Protein AF-A0A9W9C6G5-F1 (afdb_monomer)

Sequence (501 aa):
MSEFLADPGGSRWKDGQFNDKLHKRLGTSYDSYIATIDELRKTTDMFKQRLKLDPDGKQKFKDEANFRKYYKRLDFSLKKADYDDLMSCLRRANSSLNRMTTQTISLEGLQTSENPYRPPMPRFDVIKEHAQGVHYALESGWQCPCHADHGVHLRLEHRMDQIQNEESDEDESVQEPFHVVFRYDHHSLTSNNPIPPTKKPWNWEEVDVQVTIRSEPSPGNPKTLAAGAKGVRFAKQAKTAVQAALGPTRNMQPIQSLCATISTLQPPQREICLSLLVNEYAKKKHSILIYPSKSPPRDTESWSIRDLPSVLTDPRFSRRYRIRLAVTLASSVLQLHQTPWLADNWRNSDILFIERSGNTAYTDPFVLQNAVGENQARAASLPPLMKLIIRNQALYALGIVLIELWFGKPLSEYHKPEDGLSGTGDVQTDLITELATANRLVEELRDDAGGNYADAVRRCLSCDFDCRFKTLDDVAFLKAVFQGVVAQVKDTFDYMFRTRS

Mean predicted aligned error: 15.61 Å

Organism: NCBI:txid1932322

Radius of gyration: 29.96 Å; Cα contacts (8 Å, |Δi|>4): 631; chains: 1; bounding box: 96×69×79 Å

Foldseek 3Di:
DVVCVVDPVDPVCVDPVNVVVQCVQLPPCSVVLSVLSVLLVVLVVVVCVLQVADPVRHDPDPDDVVCVVCVVVSVVSPDCVNCVVSVVSNVVSVVSNCCSVLLSVLVVVVPPPDPVPDQAAAPLVVLQVVLQLVLLLVLQQAPDPPQWWKKKWWWQFLRSPNHDPVPDDPPDPPDFFIKIKIATGHPPPPDPDPDDDDPGLDGMWIKTKDKDWDDDPDPDDPPPDPDDDPDDPPPPVVVVVVVVVPPPPQQEAEDRHPSVCVSVDDLVCLSHWYKGWGDDDPNITMIMTIRTDNDGDPPSVLKDKDFQQRVLPDPVCDLLLLLLVLLSLLSRLLNHPPRLQDDQQDASRQWMWMADNNRTPSNTIIGIDTSDDDSVPPCPDDDPVVCVQQVGNSLQRSLQSLLCSNVSHHLVVQQDVVLADDPPPPPVRNVSSSLSSSVVSLVVCCVVQNDLSSQLSVCSRRVSQPDPDSDSVPPSSVSSNCVSHSVSSVVSSCVVDPDPD

Solvent-accessible surface area (backbone atoms only — not comparable to full-atom values): 28857 Å² total; per-residue (Å²): 110,72,71,55,71,72,43,73,84,33,75,73,57,66,32,66,73,56,34,51,51,50,41,67,61,44,48,93,47,31,68,60,48,54,52,38,50,52,49,42,51,54,46,51,51,52,50,32,57,78,70,57,33,38,98,87,71,42,77,77,72,94,48,74,75,60,47,60,64,46,47,62,49,47,64,68,61,64,44,68,78,80,42,47,66,51,52,51,50,47,50,52,35,52,53,49,49,51,47,58,55,50,49,40,55,62,40,52,70,66,66,51,77,84,58,89,85,59,81,70,70,41,53,38,70,60,48,30,54,42,53,42,48,52,50,58,36,50,47,61,23,60,75,62,93,72,80,51,45,40,40,39,28,42,54,54,52,47,70,61,80,51,52,83,61,92,82,60,70,97,83,69,77,84,70,81,55,46,48,34,38,39,34,56,43,71,72,80,66,92,53,101,62,87,72,77,84,73,77,73,73,58,50,60,49,52,31,36,38,33,77,42,81,47,76,77,79,72,86,68,75,83,73,76,83,75,89,84,74,98,72,86,77,58,68,66,60,48,48,54,52,48,50,64,68,67,42,79,82,73,58,66,44,82,56,72,40,50,65,65,48,61,55,66,66,45,72,82,56,27,77,35,38,36,32,40,78,32,74,74,52,97,88,31,41,37,32,38,39,37,38,43,44,75,64,77,78,73,69,57,86,56,47,47,79,41,33,39,65,66,45,38,73,36,85,84,60,38,68,68,48,30,44,52,44,44,32,23,49,50,31,28,52,67,30,33,60,89,28,92,71,33,55,53,80,49,52,58,71,54,36,29,28,52,24,54,76,86,44,66,41,74,86,52,37,25,29,70,42,66,61,67,86,62,84,80,78,72,77,77,73,74,55,75,73,49,48,74,58,46,61,33,51,49,40,29,39,48,20,53,47,46,51,22,38,70,76,41,43,59,67,78,81,65,62,46,80,90,37,43,66,69,86,74,84,45,69,66,55,33,52,51,18,50,51,40,36,51,56,57,48,38,58,58,34,30,76,76,64,32,63,50,41,25,48,18,33,51,29,23,50,60,59,65,67,92,49,94,57,74,44,76,84,39,66,68,34,35,51,41,46,42,60,52,28,31,48,24,38,39,50,48,42,49,68,76,65,61,71,86,124

Structure (mmCIF, N/CA/C/O backbone):
data_AF-A0A9W9C6G5-F1
#
_entry.id   AF-A0A9W9C6G5-F1
#
loop_
_atom_site.group_PDB
_atom_site.id
_atom_site.type_symbol
_atom_site.label_atom_id
_atom_site.label_alt_id
_atom_site.label_comp_id
_atom_site.label_asym_id
_atom_site.label_entity_id
_atom_site.label_seq_id
_atom_site.pdbx_PDB_ins_code
_atom_site.Cartn_x
_atom_site.Cartn_y
_atom_site.Cartn_z
_atom_site.occupancy
_atom_site.B_iso_or_equiv
_atom_site.auth_seq_id
_atom_site.auth_comp_id
_atom_site.auth_asym_id
_atom_site.auth_atom_id
_atom_site.pdbx_PDB_model_num
ATOM 1 N N . MET A 1 1 ? 21.717 -13.925 -33.941 1.00 45.28 1 MET A N 1
ATOM 2 C CA . MET A 1 1 ? 21.487 -12.610 -33.294 1.00 45.28 1 MET A CA 1
ATOM 3 C C . MET A 1 1 ? 22.264 -11.501 -34.003 1.00 45.28 1 MET A C 1
ATOM 5 O O . MET A 1 1 ? 21.641 -10.535 -34.412 1.00 45.28 1 MET A O 1
ATOM 9 N N . SER A 1 2 ? 23.573 -11.664 -34.231 1.00 54.69 2 SER A N 1
ATOM 10 C CA . SER A 1 2 ? 24.421 -10.720 -34.987 1.00 54.69 2 SER A CA 1
ATOM 11 C C . SER A 1 2 ? 23.854 -10.306 -36.353 1.00 54.69 2 SER A C 1
ATOM 13 O O . SER A 1 2 ? 23.893 -9.135 -36.701 1.00 54.69 2 SER A O 1
ATOM 15 N N . GLU A 1 3 ? 23.256 -11.237 -37.096 1.00 64.38 3 GLU A N 1
ATOM 16 C CA . GLU A 1 3 ? 22.676 -10.956 -38.420 1.00 64.38 3 GLU A CA 1
ATOM 17 C C . GLU A 1 3 ? 21.375 -10.129 -38.370 1.00 64.38 3 GLU A C 1
ATOM 19 O O . GLU A 1 3 ? 21.103 -9.381 -39.300 1.00 64.38 3 GLU A O 1
ATOM 24 N N . PHE A 1 4 ? 20.588 -10.205 -37.286 1.00 66.88 4 PHE A N 1
ATOM 25 C CA . PHE A 1 4 ? 19.381 -9.374 -37.109 1.00 66.88 4 PHE A CA 1
ATOM 26 C C . PHE A 1 4 ? 19.726 -7.940 -36.694 1.00 66.88 4 PHE A C 1
ATOM 28 O O . PHE A 1 4 ? 18.997 -7.010 -37.029 1.00 66.88 4 PHE A O 1
ATOM 35 N N . LEU A 1 5 ? 20.843 -7.775 -35.976 1.00 65.69 5 LEU A N 1
ATOM 36 C CA . LEU A 1 5 ? 21.384 -6.477 -35.567 1.00 65.69 5 LEU A CA 1
ATOM 37 C C . LEU A 1 5 ? 22.116 -5.763 -36.713 1.00 65.69 5 LEU A C 1
ATOM 39 O O . LEU A 1 5 ? 22.199 -4.540 -36.708 1.00 65.69 5 LEU A O 1
ATOM 43 N N . ALA A 1 6 ? 22.636 -6.516 -37.688 1.00 69.19 6 ALA A N 1
ATOM 44 C CA . ALA A 1 6 ? 23.315 -5.968 -38.860 1.00 69.19 6 ALA A CA 1
ATOM 45 C C . ALA A 1 6 ? 22.350 -5.315 -39.869 1.00 69.19 6 ALA A C 1
ATOM 47 O O . ALA A 1 6 ? 22.736 -4.352 -40.526 1.00 69.19 6 ALA A O 1
ATOM 48 N N . ASP A 1 7 ? 21.110 -5.809 -39.969 1.00 71.44 7 ASP A N 1
ATOM 49 C CA . ASP A 1 7 ? 20.067 -5.264 -40.851 1.00 71.44 7 ASP A CA 1
ATOM 50 C C . ASP A 1 7 ? 18.685 -5.242 -40.152 1.00 71.44 7 ASP A C 1
ATOM 52 O O . ASP A 1 7 ? 17.857 -6.146 -40.344 1.00 71.44 7 ASP A O 1
ATOM 56 N N . PRO A 1 8 ? 18.424 -4.244 -39.282 1.00 69.62 8 PRO A N 1
ATOM 57 C CA . PRO A 1 8 ? 17.144 -4.101 -38.588 1.00 69.62 8 PRO A CA 1
ATOM 58 C C . PRO A 1 8 ? 15.986 -3.860 -39.572 1.00 69.62 8 PRO A C 1
ATOM 60 O O . PRO A 1 8 ? 16.016 -2.919 -40.368 1.00 69.62 8 PRO A O 1
ATOM 63 N N . GLY A 1 9 ? 14.950 -4.706 -39.523 1.00 68.12 9 GLY A N 1
ATOM 64 C CA . GLY A 1 9 ? 13.808 -4.649 -40.452 1.00 68.12 9 GLY A CA 1
ATOM 65 C C . GLY A 1 9 ? 14.099 -5.193 -41.863 1.00 68.12 9 GLY A C 1
ATOM 66 O O . GLY A 1 9 ? 13.298 -4.995 -42.783 1.00 68.12 9 GLY A O 1
ATOM 67 N N . GLY A 1 10 ? 15.243 -5.862 -42.036 1.00 76.19 10 GLY A N 1
ATOM 68 C CA . GLY A 1 10 ? 15.711 -6.465 -43.282 1.00 76.19 10 GLY A CA 1
ATOM 69 C C . GLY A 1 10 ? 14.908 -7.668 -43.783 1.00 76.19 10 GLY A C 1
ATOM 70 O O . GLY A 1 10 ? 13.898 -8.074 -43.208 1.00 76.19 10 GLY A O 1
ATOM 71 N N . SER A 1 11 ? 15.388 -8.302 -44.854 1.00 77.12 11 SER A N 1
ATOM 72 C CA . SER A 1 11 ? 14.716 -9.449 -45.494 1.00 77.12 11 SER A CA 1
ATOM 73 C C . SER A 1 11 ? 14.465 -10.623 -44.541 1.00 77.12 11 SER A C 1
ATOM 75 O O . SER A 1 11 ? 13.426 -11.269 -44.624 1.00 77.12 11 SER A O 1
ATOM 77 N N . ARG A 1 12 ? 15.365 -10.852 -43.579 1.00 74.38 12 ARG A N 1
ATOM 78 C CA . ARG A 1 12 ? 15.227 -11.908 -42.563 1.00 74.38 12 ARG A CA 1
ATOM 79 C C . ARG A 1 12 ? 14.196 -11.609 -41.476 1.00 74.38 12 ARG A C 1
ATOM 81 O O . ARG A 1 12 ? 13.661 -12.542 -40.892 1.00 74.38 12 ARG A O 1
ATOM 88 N N . TRP A 1 13 ? 13.889 -10.336 -41.222 1.00 75.00 13 TRP A N 1
ATOM 89 C CA . TRP A 1 13 ? 12.778 -9.956 -40.341 1.00 75.00 13 TRP A CA 1
ATOM 90 C C . TRP A 1 13 ? 11.421 -10.247 -40.991 1.00 75.00 13 TRP A C 1
ATOM 92 O O . TRP A 1 13 ? 10.435 -10.436 -40.291 1.00 75.00 13 TRP A O 1
ATOM 102 N N . LYS A 1 14 ? 11.394 -10.314 -42.329 1.00 76.62 14 LYS A N 1
ATOM 103 C CA . LYS A 1 14 ? 10.219 -10.620 -43.154 1.00 76.62 14 LYS A CA 1
ATOM 104 C C . LYS A 1 14 ? 10.123 -12.097 -43.546 1.00 76.62 14 LYS A C 1
ATOM 106 O O . LYS A 1 14 ? 9.247 -12.453 -44.329 1.00 76.62 14 LYS A O 1
ATOM 111 N N . ASP A 1 15 ? 11.022 -12.942 -43.041 1.00 85.00 15 ASP A N 1
ATOM 112 C CA . ASP A 1 15 ? 10.907 -14.388 -43.209 1.00 85.00 15 ASP A CA 1
ATOM 113 C C . ASP A 1 15 ? 9.591 -14.870 -42.589 1.00 85.00 15 ASP A C 1
ATOM 115 O O . ASP A 1 15 ? 9.296 -14.525 -41.447 1.00 85.00 15 ASP A O 1
ATOM 119 N N . GLY A 1 16 ? 8.803 -15.656 -43.328 1.00 77.44 16 GLY A N 1
ATOM 120 C CA . GLY A 1 16 ? 7.432 -15.999 -42.939 1.00 77.44 16 GLY A CA 1
ATOM 121 C C . GLY A 1 16 ? 7.353 -16.646 -41.555 1.00 77.44 16 GLY A C 1
ATOM 122 O O . GLY A 1 16 ? 6.590 -16.198 -40.707 1.00 77.44 16 GLY A O 1
ATOM 123 N N . GLN A 1 17 ? 8.222 -17.621 -41.262 1.00 81.00 17 GLN A N 1
ATOM 124 C CA . GLN A 1 17 ? 8.210 -18.289 -39.956 1.00 81.00 17 GLN A CA 1
ATOM 125 C C . GLN A 1 17 ? 8.624 -17.372 -38.802 1.00 81.00 17 GLN A C 1
ATOM 127 O O . GLN A 1 17 ? 8.072 -17.478 -37.703 1.00 81.00 17 GLN A O 1
ATOM 132 N N . PHE A 1 18 ? 9.626 -16.516 -39.007 1.00 80.38 18 PHE A N 1
ATOM 133 C CA . PHE A 1 18 ? 10.070 -15.582 -37.975 1.00 80.38 18 PHE A CA 1
ATOM 134 C C . PHE A 1 18 ? 9.039 -14.477 -37.743 1.00 80.38 18 PHE A C 1
ATOM 136 O O . PHE A 1 18 ? 8.687 -14.201 -36.597 1.00 80.38 18 PHE A O 1
ATOM 143 N N . ASN A 1 19 ? 8.529 -13.894 -38.824 1.00 81.25 19 ASN A N 1
ATOM 144 C CA . ASN A 1 19 ? 7.535 -12.834 -38.808 1.00 81.25 19 ASN A CA 1
ATOM 145 C C . ASN A 1 19 ? 6.240 -13.293 -38.128 1.00 81.25 19 ASN A C 1
ATOM 147 O O . ASN A 1 19 ? 5.744 -12.608 -37.240 1.00 81.25 19 ASN A O 1
ATOM 151 N N . ASP A 1 20 ? 5.754 -14.495 -38.449 1.00 80.12 20 ASP A N 1
ATOM 152 C CA . ASP A 1 20 ? 4.552 -15.062 -37.831 1.00 80.12 20 ASP A CA 1
ATOM 153 C C . ASP A 1 20 ? 4.745 -15.306 -36.329 1.00 80.12 20 ASP A C 1
ATOM 155 O O . ASP A 1 20 ? 3.859 -15.015 -35.523 1.00 80.12 20 ASP A O 1
ATOM 159 N N . LYS A 1 21 ? 5.924 -15.794 -35.917 1.00 80.94 21 LYS A N 1
ATOM 160 C CA . LYS A 1 21 ? 6.262 -15.957 -34.492 1.00 80.94 21 LYS A CA 1
ATOM 161 C C . LYS A 1 21 ? 6.355 -14.614 -33.775 1.00 80.94 21 LYS A C 1
ATOM 163 O O . LYS A 1 21 ? 5.852 -14.491 -32.660 1.00 80.94 21 LYS A O 1
ATOM 168 N N . LEU A 1 22 ? 6.979 -13.620 -34.401 1.00 79.25 22 LEU A N 1
ATOM 169 C CA . LEU A 1 22 ? 7.132 -12.278 -33.848 1.00 79.25 22 LEU A CA 1
ATOM 170 C C . LEU A 1 22 ? 5.773 -11.574 -33.716 1.00 79.25 22 LEU A C 1
ATOM 172 O O . LEU A 1 22 ? 5.494 -10.980 -32.678 1.00 79.25 22 LEU A O 1
ATOM 176 N N . HIS A 1 23 ? 4.906 -11.710 -34.718 1.00 79.31 23 HIS A N 1
ATOM 177 C CA . HIS A 1 23 ? 3.552 -11.164 -34.726 1.00 79.31 23 HIS A CA 1
ATOM 178 C C . HIS A 1 23 ? 2.645 -11.864 -33.708 1.00 79.31 23 HIS A C 1
ATOM 180 O O . HIS A 1 23 ? 1.898 -11.203 -32.987 1.00 79.31 23 HIS A O 1
ATOM 186 N N . LYS A 1 24 ? 2.722 -13.197 -33.600 1.00 77.44 24 LYS A N 1
ATOM 187 C CA . LYS A 1 24 ? 1.981 -13.959 -32.583 1.00 77.44 24 LYS A CA 1
ATOM 188 C C . LYS A 1 24 ? 2.391 -13.558 -31.168 1.00 77.44 24 LYS A C 1
ATOM 190 O O . LYS A 1 24 ? 1.538 -13.477 -30.294 1.00 77.44 24 LYS A O 1
ATOM 195 N N . ARG A 1 25 ? 3.684 -13.309 -30.963 1.00 74.00 25 ARG A N 1
ATOM 196 C CA . ARG A 1 25 ? 4.242 -12.897 -29.678 1.00 74.00 25 ARG A CA 1
ATOM 197 C C . ARG A 1 25 ? 3.820 -11.469 -29.327 1.00 74.00 25 ARG A C 1
ATOM 199 O O . ARG A 1 25 ? 3.171 -11.256 -28.315 1.00 74.00 25 ARG A O 1
ATOM 206 N N . LEU A 1 26 ? 4.136 -10.491 -30.171 1.00 74.94 26 LEU A N 1
ATOM 207 C CA . LEU A 1 26 ? 3.895 -9.072 -29.876 1.00 74.94 26 LEU A CA 1
ATOM 208 C C . LEU A 1 26 ? 2.415 -8.654 -29.965 1.00 74.94 26 LEU A C 1
ATOM 210 O O . LEU A 1 26 ? 2.042 -7.612 -29.417 1.00 74.94 26 LEU A O 1
ATOM 214 N N . GLY A 1 27 ? 1.565 -9.434 -30.638 1.00 79.12 27 GLY A N 1
ATOM 215 C CA . GLY A 1 27 ? 0.128 -9.180 -30.727 1.00 79.12 27 GLY A CA 1
ATOM 216 C C . GLY A 1 27 ? -0.178 -7.775 -31.251 1.00 79.12 27 GLY A C 1
ATOM 217 O O . GLY A 1 27 ? 0.343 -7.353 -32.281 1.00 79.12 27 GLY A O 1
ATOM 218 N N . THR A 1 28 ? -0.987 -7.014 -30.511 1.00 73.94 28 THR A N 1
ATOM 219 C CA . THR A 1 28 ? -1.383 -5.640 -30.876 1.00 73.94 28 THR A CA 1
ATOM 220 C C . THR A 1 28 ? -0.233 -4.631 -30.854 1.00 73.94 28 THR A C 1
ATOM 222 O O . THR A 1 28 ? -0.384 -3.529 -31.372 1.00 73.94 28 THR A O 1
ATOM 225 N N . SER A 1 29 ? 0.908 -4.971 -30.244 1.00 75.62 29 SER A N 1
ATOM 226 C CA . SER A 1 29 ? 2.089 -4.099 -30.198 1.00 75.62 29 SER A CA 1
ATOM 227 C C . SER A 1 29 ? 3.037 -4.290 -31.388 1.00 75.62 29 SER A C 1
ATOM 229 O O . SER A 1 29 ? 3.980 -3.515 -31.534 1.00 75.62 29 SER A O 1
ATOM 231 N N . TYR A 1 30 ? 2.776 -5.269 -32.264 1.00 80.75 30 TYR A N 1
ATOM 232 C CA . TYR A 1 30 ? 3.645 -5.622 -33.389 1.00 80.75 30 TYR A CA 1
ATOM 233 C C . TYR A 1 30 ? 3.952 -4.433 -34.315 1.00 80.75 30 TYR A C 1
ATOM 235 O O . TYR A 1 30 ? 5.118 -4.117 -34.547 1.00 80.75 30 TYR A O 1
ATOM 243 N N . ASP A 1 31 ? 2.929 -3.713 -34.779 1.00 79.69 31 ASP A N 1
ATOM 244 C CA . ASP A 1 31 ? 3.128 -2.582 -35.695 1.00 79.69 31 ASP A CA 1
ATOM 245 C C . ASP A 1 31 ? 3.936 -1.454 -35.043 1.00 79.69 31 ASP A C 1
ATOM 247 O O . ASP A 1 31 ? 4.816 -0.857 -35.664 1.00 79.69 31 ASP A O 1
ATOM 251 N N . SER A 1 32 ? 3.684 -1.202 -33.754 1.00 80.38 32 SER A N 1
ATOM 252 C CA . SER A 1 32 ? 4.439 -0.216 -32.972 1.00 80.38 32 SER A CA 1
ATOM 253 C C . SER A 1 32 ? 5.893 -0.650 -32.773 1.00 80.38 32 SER A C 1
ATOM 255 O O . SER A 1 32 ? 6.801 0.182 -32.813 1.00 80.38 32 SER A O 1
ATOM 257 N N . TYR A 1 33 ? 6.137 -1.951 -32.609 1.00 81.38 33 TYR A N 1
ATOM 258 C CA . TYR A 1 33 ? 7.471 -2.527 -32.488 1.00 81.38 33 TYR A CA 1
ATOM 259 C C . TYR A 1 33 ? 8.289 -2.343 -33.767 1.00 81.38 33 TYR A C 1
ATOM 261 O O . TYR A 1 33 ? 9.404 -1.822 -33.714 1.00 81.38 33 TYR A O 1
ATOM 269 N N . ILE A 1 34 ? 7.716 -2.689 -34.922 1.00 84.00 34 ILE A N 1
ATOM 270 C CA . ILE A 1 34 ? 8.369 -2.505 -36.224 1.00 84.00 34 ILE A CA 1
ATOM 271 C C . ILE A 1 34 ? 8.594 -1.019 -36.520 1.00 84.00 34 ILE A C 1
ATOM 273 O O . ILE A 1 34 ? 9.696 -0.640 -36.917 1.00 84.00 34 ILE A O 1
ATOM 277 N N . ALA A 1 35 ? 7.611 -0.159 -36.240 1.00 81.19 35 ALA A N 1
ATOM 278 C CA . ALA A 1 35 ? 7.770 1.286 -36.388 1.00 81.19 35 ALA A CA 1
ATOM 279 C C . ALA A 1 35 ? 8.914 1.843 -35.519 1.00 81.19 35 ALA A C 1
ATOM 281 O O . ALA A 1 35 ? 9.677 2.696 -35.974 1.00 81.19 35 ALA A O 1
ATOM 282 N N . THR A 1 36 ? 9.082 1.328 -34.297 1.00 82.81 36 THR A N 1
ATOM 283 C CA . THR A 1 36 ? 10.175 1.740 -33.401 1.00 82.81 36 THR A CA 1
ATOM 284 C C . THR A 1 36 ? 11.540 1.245 -33.900 1.00 82.81 36 THR A C 1
ATOM 286 O O . THR A 1 36 ? 12.532 1.964 -33.788 1.00 82.81 36 THR A O 1
ATOM 289 N N . ILE A 1 37 ? 11.615 0.050 -34.502 1.00 83.94 37 ILE A N 1
ATOM 290 C CA . ILE A 1 37 ? 12.835 -0.432 -35.179 1.00 83.94 37 ILE A CA 1
ATOM 291 C C . ILE A 1 37 ? 13.200 0.485 -36.351 1.00 83.94 37 ILE A C 1
ATOM 293 O O . ILE A 1 37 ? 14.368 0.841 -36.524 1.00 83.94 37 ILE A O 1
ATOM 297 N N . ASP A 1 38 ? 12.209 0.903 -37.136 1.00 81.12 38 ASP A N 1
ATOM 298 C CA . ASP A 1 38 ? 12.420 1.832 -38.243 1.00 81.12 38 ASP A CA 1
ATOM 299 C C . ASP A 1 38 ? 12.893 3.210 -37.768 1.00 81.12 38 ASP A C 1
ATOM 301 O O . ASP A 1 38 ? 13.768 3.810 -38.399 1.00 81.12 38 ASP A O 1
ATOM 305 N N . GLU A 1 39 ? 12.357 3.709 -36.652 1.00 82.12 39 GLU A N 1
ATOM 306 C CA . GLU A 1 39 ? 12.828 4.939 -36.009 1.00 82.12 39 GLU A CA 1
ATOM 307 C C . GLU A 1 39 ? 14.282 4.798 -35.536 1.00 82.12 39 GLU A C 1
ATOM 309 O O . GLU A 1 39 ? 15.110 5.659 -35.839 1.00 82.12 39 GLU A O 1
ATOM 314 N N . LEU A 1 40 ? 14.633 3.682 -34.886 1.00 81.38 40 LEU A N 1
ATOM 315 C CA . LEU A 1 40 ? 16.001 3.398 -34.443 1.00 81.38 40 LEU A CA 1
ATOM 316 C C . LEU A 1 40 ? 16.986 3.391 -35.624 1.00 81.38 40 LEU A C 1
ATOM 318 O O . LEU A 1 40 ? 18.075 3.971 -35.539 1.00 81.38 40 LEU A O 1
ATOM 322 N N . ARG A 1 41 ? 16.593 2.773 -36.744 1.00 82.50 41 ARG A N 1
ATOM 323 C CA . ARG A 1 41 ? 17.394 2.729 -37.973 1.00 82.50 41 ARG A CA 1
ATOM 324 C C . ARG A 1 41 ? 17.617 4.130 -38.542 1.00 82.50 41 ARG A C 1
ATOM 326 O O . ARG A 1 41 ? 18.764 4.515 -38.754 1.00 82.50 41 ARG A O 1
ATOM 333 N N . LYS A 1 42 ? 16.550 4.922 -38.701 1.00 83.50 42 LYS A N 1
ATOM 334 C CA . LYS A 1 42 ? 16.636 6.311 -39.193 1.00 83.50 42 LYS A CA 1
ATOM 335 C C . LYS A 1 42 ? 17.538 7.175 -38.309 1.00 83.50 42 LYS A C 1
ATOM 337 O O . LYS A 1 42 ? 18.398 7.886 -38.823 1.00 83.50 42 LYS A O 1
ATOM 342 N N . THR A 1 43 ? 17.393 7.075 -36.990 1.00 80.69 43 THR A N 1
ATOM 343 C CA . THR A 1 43 ? 18.219 7.811 -36.020 1.00 80.69 43 THR A CA 1
ATOM 344 C C . THR A 1 43 ? 19.689 7.401 -36.099 1.00 80.69 43 THR A C 1
ATOM 346 O O . THR A 1 43 ? 20.574 8.256 -36.046 1.00 80.69 43 THR A O 1
ATOM 349 N N . THR A 1 44 ? 19.968 6.112 -36.303 1.00 79.38 44 THR A N 1
ATOM 350 C CA . THR A 1 44 ? 21.333 5.600 -36.504 1.00 79.38 44 THR A CA 1
ATOM 351 C C . THR A 1 44 ? 21.951 6.127 -37.801 1.00 79.38 44 THR A C 1
ATOM 353 O O . THR A 1 44 ? 23.119 6.524 -37.813 1.00 79.38 44 THR A O 1
ATOM 356 N N . ASP A 1 45 ? 21.178 6.203 -38.884 1.00 81.75 45 ASP A N 1
ATOM 357 C CA . ASP A 1 45 ? 21.646 6.774 -40.150 1.00 81.75 45 ASP A CA 1
ATOM 358 C C . ASP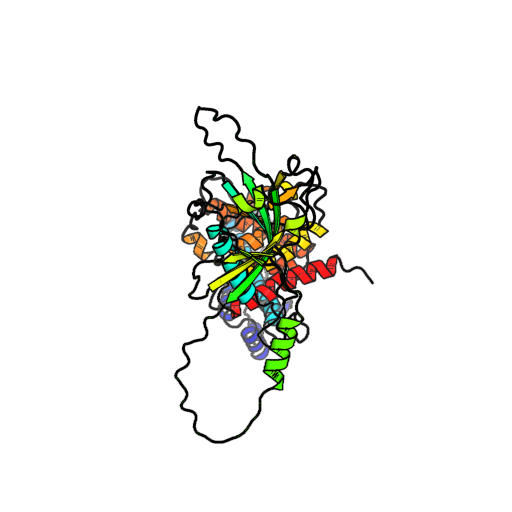 A 1 45 ? 21.914 8.279 -40.034 1.00 81.75 45 ASP A C 1
ATOM 360 O O . ASP A 1 45 ? 22.938 8.765 -40.520 1.00 81.75 45 ASP A O 1
ATOM 364 N N . MET A 1 46 ? 21.064 9.016 -39.313 1.00 79.75 46 MET A N 1
ATOM 365 C CA . MET A 1 46 ? 21.309 10.426 -38.993 1.00 79.75 46 MET A CA 1
ATOM 366 C C . MET A 1 46 ? 22.589 10.607 -38.163 1.00 79.75 46 MET A C 1
ATOM 368 O O . MET A 1 46 ? 23.369 11.521 -38.440 1.00 79.75 46 MET A O 1
ATOM 372 N N . PHE A 1 47 ? 22.858 9.710 -37.207 1.00 76.19 47 PHE A N 1
ATOM 373 C CA . PHE A 1 47 ? 24.121 9.675 -36.459 1.00 76.19 47 PHE A CA 1
ATOM 374 C C . PHE A 1 47 ? 25.327 9.487 -37.387 1.00 76.19 47 PHE A C 1
ATOM 376 O O . PHE A 1 47 ? 26.281 10.267 -37.322 1.00 76.19 47 PHE A O 1
ATOM 383 N N . LYS A 1 48 ? 25.278 8.500 -38.293 1.00 75.50 48 LYS A N 1
ATOM 384 C CA . LYS A 1 48 ? 26.347 8.250 -39.277 1.00 75.50 48 LYS A CA 1
ATOM 385 C C . LYS A 1 48 ? 26.572 9.455 -40.189 1.00 75.50 48 LYS A C 1
ATOM 387 O O . LYS A 1 48 ? 27.719 9.803 -40.460 1.00 75.50 48 LYS A O 1
ATOM 392 N N . GLN A 1 49 ? 25.505 10.123 -40.630 1.00 78.94 49 GLN A N 1
ATOM 393 C CA . GLN A 1 49 ? 25.594 11.316 -41.476 1.00 78.94 49 GLN A CA 1
ATOM 394 C C . GLN A 1 49 ? 26.227 12.505 -40.745 1.00 78.94 49 GLN A C 1
ATOM 396 O O . GLN A 1 49 ? 27.141 13.128 -41.291 1.00 78.94 49 GLN A O 1
ATOM 401 N N . ARG A 1 50 ? 25.798 12.798 -39.506 1.00 76.75 50 ARG A N 1
ATOM 402 C CA . ARG A 1 50 ? 26.377 13.885 -38.693 1.00 76.75 50 ARG A CA 1
ATOM 403 C C . ARG A 1 50 ? 27.860 13.632 -38.387 1.00 76.75 50 ARG A C 1
ATOM 405 O O . ARG A 1 50 ? 28.669 14.552 -38.497 1.00 76.75 50 ARG A O 1
ATOM 412 N N . LEU A 1 51 ? 28.234 12.374 -38.139 1.00 70.00 51 LEU A N 1
ATOM 413 C CA . LEU A 1 51 ? 29.624 11.941 -37.935 1.00 70.00 51 LEU A CA 1
ATOM 414 C C . LEU A 1 51 ? 30.419 11.747 -39.239 1.00 70.00 51 LEU A C 1
ATOM 416 O O . LEU A 1 51 ? 31.615 11.462 -39.192 1.00 70.00 51 LEU A O 1
ATOM 420 N N . LYS A 1 52 ? 29.777 11.919 -40.404 1.00 71.38 52 LYS A N 1
ATOM 421 C CA . LYS A 1 52 ? 30.353 11.708 -41.742 1.00 71.38 52 LYS A CA 1
ATOM 422 C C . LYS A 1 52 ? 31.011 10.337 -41.906 1.00 71.38 52 LYS A C 1
ATOM 424 O O . LYS A 1 52 ? 32.071 10.235 -42.517 1.00 71.38 52 LYS A O 1
ATOM 429 N N . LEU A 1 53 ? 30.387 9.296 -41.373 1.00 71.25 53 LEU A N 1
ATOM 430 C CA . LEU A 1 53 ? 30.812 7.909 -41.532 1.00 71.25 53 LEU A CA 1
ATOM 431 C C . LEU A 1 53 ? 30.238 7.321 -42.828 1.00 71.25 53 LEU A C 1
ATOM 433 O O . LEU A 1 53 ? 29.249 7.814 -43.377 1.00 71.25 53 LEU A O 1
ATOM 437 N N . ASP A 1 54 ? 30.886 6.288 -43.356 1.00 71.38 54 ASP A N 1
ATOM 438 C CA . ASP A 1 54 ? 30.347 5.489 -44.459 1.00 71.38 54 ASP A CA 1
ATOM 439 C C . ASP A 1 54 ? 29.171 4.609 -44.001 1.00 71.38 54 ASP A C 1
ATOM 441 O O . ASP A 1 54 ? 28.948 4.465 -42.795 1.00 71.38 54 ASP A O 1
ATOM 445 N N . PRO A 1 55 ? 28.398 4.017 -44.936 1.00 68.31 55 PRO A N 1
ATOM 446 C CA . PRO A 1 55 ? 27.267 3.143 -44.604 1.00 68.31 55 PRO A CA 1
ATOM 447 C C . PRO A 1 55 ? 27.623 2.022 -43.610 1.00 68.31 55 PRO A C 1
ATOM 449 O O . PRO A 1 55 ? 26.829 1.718 -42.717 1.00 68.31 55 PRO A O 1
ATOM 452 N N . ASP A 1 56 ? 28.859 1.516 -43.681 1.00 67.31 56 ASP A N 1
ATOM 453 C CA . ASP A 1 56 ? 29.423 0.494 -42.784 1.00 67.31 56 ASP A CA 1
ATOM 454 C C . ASP A 1 56 ? 29.931 1.042 -41.433 1.00 67.31 56 ASP A C 1
ATOM 456 O O . ASP A 1 56 ? 30.595 0.333 -40.678 1.00 67.31 56 ASP A O 1
ATOM 460 N N . GLY A 1 57 ? 29.693 2.322 -41.127 1.00 61.81 57 GLY A N 1
ATOM 461 C CA . GLY A 1 57 ? 30.159 2.971 -39.896 1.00 61.81 57 GLY A CA 1
ATOM 462 C C . GLY A 1 57 ? 31.668 3.233 -39.853 1.00 61.81 57 GLY A C 1
ATOM 463 O O . GLY A 1 57 ? 32.206 3.580 -38.803 1.00 61.81 57 GLY A O 1
ATOM 464 N N . LYS A 1 58 ? 32.367 3.075 -40.982 1.00 70.06 58 LYS A N 1
ATOM 465 C CA . LYS A 1 58 ? 33.810 3.314 -41.091 1.00 70.06 58 LYS A CA 1
ATOM 466 C C . LYS A 1 58 ? 34.115 4.760 -41.468 1.00 70.06 58 LYS A C 1
ATOM 468 O O . LYS A 1 58 ? 33.300 5.469 -42.057 1.00 70.06 58 LYS A O 1
ATOM 473 N N . GLN A 1 59 ? 35.317 5.195 -41.110 1.00 64.25 59 GLN A N 1
ATOM 474 C CA . GLN A 1 59 ? 35.841 6.509 -41.469 1.00 64.25 59 GLN A CA 1
ATOM 475 C C . GLN A 1 59 ? 36.037 6.569 -42.990 1.00 64.25 59 GLN A C 1
ATOM 477 O O . GLN A 1 59 ? 36.695 5.693 -43.549 1.00 64.25 59 GLN A O 1
ATOM 482 N N . LYS A 1 60 ? 35.529 7.613 -43.653 1.00 62.06 60 LYS A N 1
ATOM 483 C CA . LYS A 1 60 ? 35.633 7.745 -45.121 1.00 62.06 60 LYS A CA 1
ATOM 484 C C . LYS A 1 60 ? 37.041 8.053 -45.636 1.00 62.06 60 LYS A C 1
ATOM 486 O O . LYS A 1 60 ? 37.267 8.070 -46.843 1.00 62.06 60 LYS A O 1
ATOM 491 N N . PHE A 1 61 ? 37.985 8.376 -44.754 1.00 61.56 61 PHE A N 1
ATOM 492 C CA . PHE A 1 61 ? 39.252 8.992 -45.143 1.00 61.56 61 PHE A CA 1
ATOM 493 C C . PHE A 1 61 ? 40.417 8.018 -44.983 1.00 61.56 61 PHE A C 1
ATOM 495 O O . PHE A 1 61 ? 40.605 7.436 -43.920 1.00 61.56 61 PHE A O 1
ATOM 502 N N . LYS A 1 62 ? 41.221 7.884 -46.039 1.00 58.84 62 LYS A N 1
ATOM 503 C CA . LYS A 1 62 ? 42.485 7.128 -46.042 1.00 58.84 62 LYS A CA 1
ATOM 504 C C . LYS A 1 62 ? 43.724 8.037 -46.092 1.00 58.84 62 LYS A C 1
ATOM 506 O O . LYS A 1 62 ? 44.829 7.531 -46.207 1.00 58.84 62 LYS A O 1
ATOM 511 N N . ASP A 1 63 ? 43.534 9.357 -46.031 1.00 58.56 63 ASP A N 1
ATOM 512 C CA . ASP A 1 63 ? 44.558 10.359 -46.347 1.00 58.56 63 ASP A CA 1
ATOM 513 C C . ASP A 1 63 ? 44.756 11.360 -45.187 1.00 58.56 63 ASP A C 1
ATOM 515 O O . ASP A 1 63 ? 43.802 11.988 -44.709 1.00 58.56 63 ASP A O 1
ATOM 519 N N . GLU A 1 64 ? 45.997 11.492 -44.714 1.00 54.25 64 GLU A N 1
ATOM 520 C CA . GLU A 1 64 ? 46.374 12.089 -43.417 1.00 54.25 64 GLU A CA 1
ATOM 521 C C . GLU A 1 64 ? 46.155 13.617 -43.369 1.00 54.25 64 GLU A C 1
ATOM 523 O O . GLU A 1 64 ? 45.742 14.186 -42.351 1.00 54.25 64 GLU A O 1
ATOM 528 N N . ALA A 1 65 ? 46.325 14.297 -44.508 1.00 58.16 65 ALA A N 1
ATOM 529 C CA . ALA A 1 65 ? 46.114 15.742 -44.634 1.00 58.16 65 ALA A CA 1
ATOM 530 C C . ALA A 1 65 ? 44.624 16.134 -44.575 1.00 58.16 65 ALA A C 1
ATOM 532 O O . ALA A 1 65 ? 44.257 17.153 -43.976 1.00 58.16 65 ALA A O 1
ATOM 533 N N . ASN A 1 66 ? 43.747 15.300 -45.144 1.00 58.03 66 ASN A N 1
ATOM 534 C CA . ASN A 1 66 ? 42.299 15.495 -45.076 1.00 58.03 66 ASN A CA 1
ATOM 535 C C . ASN A 1 66 ? 41.763 15.179 -43.674 1.00 58.03 66 ASN A C 1
ATOM 537 O O . ASN A 1 66 ? 40.914 15.918 -43.168 1.00 58.03 66 ASN A O 1
ATOM 541 N N . PHE A 1 67 ? 42.318 14.165 -43.000 1.00 58.31 67 PHE A N 1
ATOM 542 C CA . PHE A 1 67 ? 41.964 13.829 -41.621 1.00 58.31 67 PHE A CA 1
ATOM 543 C C . PHE A 1 67 ? 42.140 15.027 -40.680 1.00 58.31 67 PHE A C 1
ATOM 545 O O . PHE A 1 67 ? 41.203 15.391 -39.978 1.00 58.31 67 PHE A O 1
ATOM 552 N N . ARG A 1 68 ? 43.277 15.737 -40.729 1.00 57.06 68 ARG A N 1
ATOM 553 C CA . ARG A 1 68 ? 43.557 16.869 -39.821 1.00 57.06 68 ARG A CA 1
ATOM 554 C C . ARG A 1 68 ? 42.630 18.077 -40.032 1.00 57.06 68 ARG A C 1
ATOM 556 O O . ARG A 1 68 ? 42.263 18.750 -39.067 1.00 57.06 68 ARG A O 1
ATOM 563 N N . LYS A 1 69 ? 42.220 18.342 -41.280 1.00 56.78 69 LYS A N 1
ATOM 564 C CA . LYS A 1 69 ? 41.283 19.427 -41.637 1.00 56.78 69 LYS A CA 1
ATOM 565 C C . LYS A 1 69 ? 39.856 19.129 -41.170 1.00 56.78 69 LYS A C 1
ATOM 567 O O . LYS A 1 69 ? 39.161 20.038 -40.715 1.00 56.78 69 LYS A O 1
ATOM 572 N N . TYR A 1 70 ? 39.424 17.871 -41.252 1.00 56.47 70 TYR A N 1
ATOM 573 C CA . TYR A 1 70 ? 38.098 17.453 -40.794 1.00 56.47 70 TYR A CA 1
ATOM 574 C C . TYR A 1 70 ? 38.051 17.099 -39.309 1.00 56.47 70 TYR A C 1
ATOM 576 O O . TYR A 1 70 ? 37.004 17.309 -38.715 1.00 56.47 70 TYR A O 1
ATOM 584 N N . TYR A 1 71 ? 39.156 16.684 -38.684 1.00 53.75 71 TYR A N 1
ATOM 585 C CA . TYR A 1 71 ? 39.258 16.444 -37.241 1.00 53.75 71 TYR A CA 1
ATOM 586 C C . TYR A 1 71 ? 38.955 17.716 -36.450 1.00 53.75 71 TYR A C 1
ATOM 588 O O . TYR A 1 71 ? 38.126 17.683 -35.556 1.00 53.75 71 TYR A O 1
ATOM 596 N N . LYS A 1 72 ? 39.489 18.875 -36.864 1.00 55.38 72 LYS A N 1
ATOM 597 C CA . LYS A 1 72 ? 39.123 20.179 -36.274 1.00 55.38 72 LYS A CA 1
ATOM 598 C C . LYS A 1 72 ? 37.640 20.541 -36.447 1.00 55.38 72 LYS A C 1
ATOM 600 O O . LYS A 1 72 ? 37.095 21.308 -35.665 1.00 55.38 72 LYS A O 1
ATOM 605 N N . ARG A 1 73 ? 36.980 20.010 -37.482 1.00 54.03 73 ARG A N 1
ATOM 606 C CA . ARG A 1 73 ? 35.551 20.234 -37.755 1.00 54.03 73 ARG A CA 1
ATOM 607 C C . ARG A 1 73 ? 34.662 19.220 -37.025 1.00 54.03 73 ARG A C 1
ATOM 609 O O . ARG A 1 73 ? 33.568 19.590 -36.624 1.00 54.03 73 ARG A O 1
ATOM 616 N N . LEU A 1 74 ? 35.132 17.985 -36.841 1.00 51.19 74 LEU A N 1
ATOM 617 C CA . LEU A 1 74 ? 34.544 16.955 -35.982 1.00 51.19 74 LEU A CA 1
ATOM 618 C C . LEU A 1 74 ? 34.636 17.376 -34.515 1.00 51.19 74 LEU A C 1
ATOM 620 O O . LEU A 1 74 ? 33.618 17.362 -33.854 1.00 51.19 74 LEU A O 1
ATOM 624 N N . ASP A 1 75 ? 35.784 17.869 -34.053 1.00 51.97 75 ASP A N 1
ATOM 625 C CA . ASP A 1 75 ? 35.985 18.460 -32.719 1.00 51.97 75 ASP A CA 1
ATOM 626 C C . ASP A 1 75 ? 34.994 19.608 -32.451 1.00 51.97 75 ASP A C 1
ATOM 628 O O . ASP A 1 75 ? 34.349 19.668 -31.409 1.00 51.97 75 ASP A O 1
ATOM 632 N N . PHE A 1 76 ? 34.754 20.457 -33.458 1.00 49.78 76 PHE A N 1
ATOM 633 C CA . PHE A 1 76 ? 33.754 21.525 -33.372 1.00 49.78 76 PHE A CA 1
ATOM 634 C C . PHE A 1 76 ? 32.296 21.030 -33.436 1.00 49.78 76 PHE A C 1
ATOM 636 O O . PHE A 1 76 ? 31.416 21.703 -32.904 1.00 49.78 76 PHE A O 1
ATOM 643 N N . SER A 1 77 ? 32.043 19.884 -34.084 1.00 52.03 77 SER A N 1
ATOM 644 C CA . SER A 1 77 ? 30.707 19.278 -34.248 1.00 52.03 77 SER A CA 1
ATOM 645 C C . SER A 1 77 ? 30.387 18.228 -33.181 1.00 52.03 77 SER A C 1
ATOM 647 O O . SER A 1 77 ? 29.254 17.785 -33.119 1.00 52.03 77 SER A O 1
ATOM 649 N N . LEU A 1 78 ? 31.361 17.802 -32.368 1.00 52.47 78 LEU A N 1
ATOM 650 C CA . LEU A 1 78 ? 31.247 16.857 -31.247 1.00 52.47 78 LEU A CA 1
ATOM 651 C C . LEU A 1 78 ? 30.891 17.580 -29.941 1.00 52.47 78 LEU A C 1
ATOM 653 O O . LEU A 1 78 ? 31.267 17.156 -28.848 1.00 52.47 78 LEU A O 1
ATOM 657 N N . LYS A 1 79 ? 30.140 18.680 -30.031 1.00 60.53 79 LYS A N 1
ATOM 658 C CA . LYS A 1 79 ? 29.511 19.261 -28.850 1.00 60.53 79 LYS A CA 1
ATOM 659 C C . LYS A 1 79 ? 28.336 18.370 -28.475 1.00 60.53 79 LYS A C 1
ATOM 661 O O . LYS A 1 79 ? 27.472 18.102 -29.300 1.00 60.53 79 LYS A O 1
ATOM 666 N N . LYS A 1 80 ? 28.308 17.914 -27.222 1.00 56.66 80 LYS A N 1
ATOM 667 C CA . LYS A 1 80 ? 27.270 17.032 -26.657 1.00 56.66 80 LYS A CA 1
ATOM 668 C C . LYS A 1 80 ? 25.840 17.464 -27.047 1.00 56.66 80 LYS A C 1
ATOM 670 O O . LYS A 1 80 ? 25.065 16.635 -27.508 1.00 56.66 80 LYS A O 1
ATOM 675 N N . ALA A 1 81 ? 25.573 18.773 -27.010 1.00 60.69 81 ALA A N 1
ATOM 676 C CA . ALA A 1 81 ? 24.294 19.379 -27.387 1.00 60.69 81 ALA A CA 1
ATOM 677 C C . ALA A 1 81 ? 23.822 19.062 -28.822 1.00 60.69 81 ALA A C 1
ATOM 679 O O . ALA A 1 81 ? 22.623 18.931 -29.050 1.00 60.69 81 ALA A O 1
ATOM 680 N N . ASP A 1 82 ? 24.739 18.885 -29.780 1.00 63.34 82 ASP A N 1
ATOM 681 C CA . ASP A 1 82 ? 24.410 18.636 -31.192 1.00 63.34 82 ASP A CA 1
ATOM 682 C C . ASP A 1 82 ? 23.983 17.182 -31.463 1.00 63.34 82 ASP A C 1
ATOM 684 O O . ASP A 1 82 ? 23.585 16.859 -32.582 1.00 63.34 82 ASP A O 1
ATOM 688 N N . TYR A 1 83 ? 24.081 16.290 -30.471 1.00 67.19 83 TYR A N 1
ATOM 689 C CA . TYR A 1 83 ? 23.636 14.891 -30.558 1.00 67.19 83 TYR A CA 1
ATOM 690 C C . TYR A 1 83 ? 22.659 14.502 -29.454 1.00 67.19 83 TYR A C 1
ATOM 692 O O . TYR A 1 83 ? 22.188 13.363 -29.450 1.00 67.19 83 TYR A O 1
ATOM 700 N N . ASP A 1 84 ? 22.356 15.404 -28.520 1.00 71.06 84 ASP A N 1
ATOM 701 C CA . ASP A 1 84 ? 21.465 15.115 -27.397 1.00 71.06 84 ASP A CA 1
ATOM 702 C C . ASP A 1 84 ? 20.059 14.731 -27.888 1.00 71.06 84 ASP A C 1
ATOM 704 O O . ASP A 1 84 ? 19.432 13.841 -27.312 1.00 71.06 84 ASP A O 1
ATOM 708 N N . ASP A 1 85 ? 19.590 15.301 -29.004 1.00 76.44 85 ASP A N 1
ATOM 709 C CA . ASP A 1 85 ? 18.329 14.938 -29.663 1.00 76.44 85 ASP A CA 1
ATOM 710 C C . ASP A 1 85 ? 18.342 13.491 -30.188 1.00 76.44 85 ASP A C 1
ATOM 712 O O . ASP A 1 85 ? 17.435 12.704 -29.890 1.00 76.44 85 ASP A O 1
ATOM 716 N N . LEU A 1 86 ? 19.394 13.114 -30.923 1.00 75.69 86 LEU A N 1
ATOM 717 C CA . LEU A 1 86 ? 19.551 11.775 -31.491 1.00 75.69 86 LEU A CA 1
ATOM 718 C C . LEU A 1 86 ? 19.804 10.731 -30.402 1.00 75.69 86 LEU A C 1
ATOM 720 O O . LEU A 1 86 ? 19.246 9.638 -30.465 1.00 75.69 86 LEU A O 1
ATOM 724 N N . MET A 1 87 ? 20.595 11.063 -29.380 1.00 70.62 87 MET A N 1
ATOM 725 C CA . MET A 1 87 ? 20.849 10.194 -28.231 1.00 70.62 87 MET A CA 1
ATOM 726 C C . MET A 1 87 ? 19.565 9.975 -27.425 1.00 70.62 87 MET A C 1
ATOM 728 O O . MET A 1 87 ? 19.265 8.848 -27.031 1.00 70.62 87 MET A O 1
ATOM 732 N N . SER A 1 88 ? 18.764 11.026 -27.236 1.00 71.81 88 SER A N 1
ATOM 733 C CA . SER A 1 88 ? 17.459 10.936 -26.575 1.00 71.81 88 SER A CA 1
ATOM 734 C C . SER A 1 88 ? 16.453 10.128 -27.393 1.00 71.81 88 SER A C 1
ATOM 736 O O . SER A 1 88 ? 15.673 9.364 -26.829 1.00 71.81 88 SER A O 1
ATOM 738 N N . CYS A 1 89 ? 16.450 10.256 -28.722 1.00 74.69 89 CYS A N 1
ATOM 739 C CA . CYS A 1 89 ? 15.644 9.407 -29.602 1.00 74.69 89 CYS A CA 1
ATOM 740 C C . CYS A 1 89 ? 16.089 7.936 -29.527 1.00 74.69 89 CYS A C 1
ATOM 742 O O . CYS A 1 89 ? 15.253 7.064 -29.307 1.00 74.69 89 CYS A O 1
ATOM 744 N N . LEU A 1 90 ? 17.397 7.660 -29.582 1.00 74.56 90 LEU A N 1
ATOM 745 C CA . LEU A 1 90 ? 17.951 6.307 -29.470 1.00 74.56 90 LEU A CA 1
ATOM 746 C C . LEU A 1 90 ? 17.598 5.654 -28.124 1.00 74.56 90 LEU A C 1
ATOM 748 O O . LEU A 1 90 ? 17.150 4.509 -28.089 1.00 74.56 90 LEU A O 1
ATOM 752 N N . ARG A 1 91 ? 17.750 6.392 -27.014 1.00 67.69 91 ARG A N 1
ATOM 753 C CA . ARG A 1 91 ? 17.351 5.931 -25.676 1.00 67.69 91 ARG A CA 1
ATOM 754 C C . ARG A 1 91 ? 15.856 5.634 -25.619 1.00 67.69 91 ARG A C 1
ATOM 756 O O . ARG A 1 91 ? 15.489 4.546 -25.197 1.00 67.69 91 ARG A O 1
ATOM 763 N N . ARG A 1 92 ? 14.998 6.539 -26.108 1.00 72.19 92 ARG A N 1
ATOM 764 C CA . ARG A 1 92 ? 13.537 6.330 -26.142 1.00 72.19 92 ARG A CA 1
ATOM 765 C C . ARG A 1 92 ? 13.129 5.119 -26.981 1.00 72.19 92 ARG A C 1
ATOM 767 O O . ARG A 1 92 ? 12.273 4.353 -26.537 1.00 72.19 92 ARG A O 1
ATOM 774 N N . ALA A 1 93 ? 13.736 4.930 -28.151 1.00 73.44 93 ALA A N 1
ATOM 775 C CA . ALA A 1 93 ? 13.475 3.785 -29.019 1.00 73.44 93 ALA A CA 1
ATOM 776 C C . ALA A 1 93 ? 13.917 2.472 -28.353 1.00 73.44 93 ALA A C 1
ATOM 778 O O . ALA A 1 93 ? 13.131 1.531 -28.283 1.00 73.44 93 ALA A O 1
ATOM 779 N N . ASN A 1 94 ? 15.115 2.430 -27.760 1.00 74.25 94 ASN A N 1
ATOM 780 C CA . ASN A 1 94 ? 15.596 1.262 -27.015 1.00 74.25 94 ASN A CA 1
ATOM 781 C C . ASN A 1 94 ? 14.735 0.956 -25.787 1.00 74.25 94 ASN A C 1
ATOM 783 O O . ASN A 1 94 ? 14.358 -0.195 -25.588 1.00 74.25 94 ASN A O 1
ATOM 787 N N . SER A 1 95 ? 14.362 1.963 -24.995 1.00 68.38 95 SER A N 1
ATOM 788 C CA . SER A 1 95 ? 13.447 1.784 -23.865 1.00 68.38 95 SER A CA 1
ATOM 789 C C . SER A 1 95 ? 12.078 1.291 -24.331 1.00 68.38 95 SER A C 1
ATOM 791 O O . SER A 1 95 ? 11.499 0.425 -23.687 1.00 68.38 95 SER A O 1
ATOM 793 N N . SER A 1 96 ? 11.572 1.776 -25.469 1.00 74.69 96 SER A N 1
ATOM 794 C CA . SER A 1 96 ? 10.292 1.331 -26.035 1.00 74.69 96 SER A CA 1
ATOM 795 C C . SER A 1 96 ? 10.350 -0.108 -26.549 1.00 74.69 96 SER A C 1
ATOM 797 O O . SER A 1 96 ? 9.444 -0.884 -26.248 1.00 74.69 96 SER A O 1
ATOM 799 N N . LEU A 1 97 ? 11.416 -0.493 -27.259 1.00 79.75 97 LEU A N 1
ATOM 800 C CA . LEU A 1 97 ? 11.639 -1.868 -27.721 1.00 79.75 97 LEU A CA 1
ATOM 801 C C . LEU A 1 97 ? 11.855 -2.827 -26.552 1.00 79.75 97 LEU A C 1
ATOM 803 O O . LEU A 1 97 ? 11.258 -3.903 -26.534 1.00 79.75 97 LEU A O 1
ATOM 807 N N . ASN A 1 98 ? 12.660 -2.437 -25.560 1.00 72.00 98 ASN A N 1
ATOM 808 C CA . ASN A 1 98 ? 12.878 -3.224 -24.349 1.00 72.00 98 ASN A CA 1
ATOM 809 C C . ASN A 1 98 ? 11.571 -3.395 -23.574 1.00 72.00 98 ASN A C 1
ATOM 811 O O . ASN A 1 98 ? 11.242 -4.504 -23.159 1.00 72.00 98 ASN A O 1
ATOM 815 N N . ARG A 1 99 ? 10.789 -2.316 -23.451 1.00 71.25 99 ARG A N 1
ATOM 816 C CA . ARG A 1 99 ? 9.464 -2.339 -22.839 1.00 71.25 99 ARG A CA 1
ATOM 817 C C . ARG A 1 99 ? 8.556 -3.327 -23.564 1.00 71.25 99 ARG A C 1
ATOM 819 O O . ARG A 1 99 ? 8.118 -4.261 -22.915 1.00 71.25 99 ARG A O 1
ATOM 826 N N . MET A 1 100 ? 8.353 -3.192 -24.876 1.00 75.25 100 MET A N 1
ATOM 827 C CA . MET A 1 100 ? 7.496 -4.100 -25.659 1.00 75.25 100 MET A CA 1
ATOM 828 C C . MET A 1 100 ? 7.982 -5.554 -25.615 1.00 75.25 100 MET A C 1
ATOM 830 O O . MET A 1 100 ? 7.186 -6.468 -25.445 1.00 75.25 100 MET A O 1
ATOM 834 N N . THR A 1 101 ? 9.294 -5.790 -25.677 1.00 72.12 101 THR A N 1
ATOM 835 C CA . THR A 1 101 ? 9.850 -7.154 -25.652 1.00 72.12 101 THR A CA 1
ATOM 836 C C . THR A 1 101 ? 9.721 -7.805 -24.272 1.00 72.12 101 THR A C 1
ATOM 838 O O . THR A 1 101 ? 9.312 -8.962 -24.173 1.00 72.12 101 THR A O 1
ATOM 841 N N . THR A 1 102 ? 10.062 -7.074 -23.207 1.00 65.25 102 THR A N 1
ATOM 842 C CA . THR A 1 102 ? 9.993 -7.555 -21.816 1.00 65.25 102 THR A CA 1
ATOM 843 C C . THR A 1 102 ? 8.547 -7.712 -21.369 1.00 65.25 102 THR A C 1
ATOM 845 O O . THR A 1 102 ? 8.215 -8.702 -20.728 1.00 65.25 102 THR A O 1
ATOM 848 N N . GLN A 1 103 ? 7.668 -6.787 -21.772 1.00 64.44 103 GLN A N 1
ATOM 849 C CA . GLN A 1 103 ? 6.219 -6.891 -21.605 1.00 64.44 103 GLN A CA 1
ATOM 850 C C . GLN A 1 103 ? 5.731 -8.253 -22.060 1.00 64.44 103 GLN A C 1
ATOM 852 O O . GLN A 1 103 ? 5.180 -9.003 -21.258 1.00 64.44 103 GLN A O 1
ATOM 857 N N . THR A 1 104 ? 6.002 -8.601 -23.314 1.00 63.28 104 THR A N 1
ATOM 858 C CA . THR A 1 104 ? 5.518 -9.849 -23.882 1.00 63.28 104 THR A CA 1
ATOM 859 C C . THR A 1 104 ? 6.121 -11.085 -23.216 1.00 63.28 104 THR A C 1
ATOM 861 O O . THR A 1 104 ? 5.398 -12.047 -23.015 1.00 63.28 104 THR A O 1
ATOM 864 N N . ILE A 1 105 ? 7.396 -11.072 -22.802 1.00 62.19 105 ILE A N 1
ATOM 865 C CA . ILE A 1 105 ? 8.009 -12.205 -22.070 1.00 62.19 105 ILE A CA 1
ATOM 866 C C . ILE A 1 105 ? 7.310 -12.422 -20.730 1.00 62.19 105 ILE A C 1
ATOM 868 O O . ILE A 1 105 ? 6.866 -13.525 -20.405 1.00 62.19 105 ILE A O 1
ATOM 872 N N . SER A 1 106 ? 7.190 -11.354 -19.946 1.00 57.78 106 SER A N 1
ATOM 873 C CA . SER A 1 106 ? 6.595 -11.433 -18.620 1.00 57.78 106 SER A CA 1
ATOM 874 C C . SER A 1 106 ? 5.089 -11.712 -18.711 1.00 57.78 106 SER A C 1
ATOM 876 O O . SER A 1 106 ? 4.509 -12.226 -17.760 1.00 57.78 106 SER A O 1
ATOM 878 N N . LEU A 1 107 ? 4.434 -11.385 -19.832 1.00 55.53 107 LEU A N 1
ATOM 879 C CA . LEU A 1 107 ? 3.026 -11.680 -20.111 1.00 55.53 107 LEU A CA 1
ATOM 880 C C . LEU A 1 107 ? 2.790 -13.078 -20.682 1.00 55.53 107 LEU A C 1
ATOM 882 O O . LEU A 1 107 ? 1.813 -13.682 -20.272 1.00 55.53 107 LEU A O 1
ATOM 886 N N . GLU A 1 108 ? 3.660 -13.634 -21.528 1.00 57.88 108 GLU A N 1
ATOM 887 C CA . GLU A 1 108 ? 3.608 -15.052 -21.928 1.00 57.88 108 GLU A CA 1
ATOM 888 C C . GLU A 1 108 ? 3.628 -15.940 -20.678 1.00 57.88 108 GLU A C 1
ATOM 890 O O . GLU A 1 108 ? 2.809 -16.850 -20.543 1.00 57.88 108 GLU A O 1
ATOM 895 N N . GLY A 1 109 ? 4.460 -15.576 -19.694 1.00 54.53 109 GLY A N 1
ATOM 896 C CA . GLY A 1 109 ? 4.450 -16.198 -18.375 1.00 54.53 109 GLY A CA 1
ATOM 897 C C . GLY A 1 109 ? 3.088 -16.126 -17.673 1.00 54.53 109 GLY A C 1
ATOM 898 O O . GLY A 1 109 ? 2.714 -17.088 -17.010 1.00 54.53 109 GLY A O 1
ATOM 899 N N . LEU A 1 110 ? 2.342 -15.018 -17.808 1.00 51.72 110 LEU A N 1
ATOM 900 C CA . LEU A 1 110 ? 1.025 -14.793 -17.186 1.00 51.72 110 LEU A CA 1
ATOM 901 C C . LEU A 1 110 ? -0.166 -15.372 -17.983 1.00 51.72 110 LEU A C 1
ATOM 903 O O . LEU A 1 110 ? -1.139 -15.806 -17.373 1.00 51.72 110 LEU A O 1
ATOM 907 N N . GLN A 1 111 ? -0.095 -15.360 -19.316 1.00 50.94 111 GLN A N 1
ATOM 908 C CA . GLN A 1 111 ? -1.152 -15.730 -20.266 1.00 50.94 111 GLN A CA 1
ATOM 909 C C . GLN A 1 111 ? -1.136 -17.206 -20.655 1.00 50.94 111 GLN A C 1
ATOM 911 O O . GLN A 1 111 ? -2.073 -17.652 -21.318 1.00 50.94 111 GLN A O 1
ATOM 916 N N . THR A 1 112 ? -0.126 -17.981 -20.240 1.00 46.84 112 THR A N 1
ATOM 917 C CA . THR A 1 112 ? -0.248 -19.443 -20.281 1.00 46.84 112 THR A CA 1
ATOM 918 C C . THR A 1 112 ? -1.311 -19.829 -19.248 1.00 46.84 112 THR A C 1
ATOM 920 O O . THR A 1 112 ? -1.027 -20.058 -18.071 1.00 46.84 112 THR A O 1
ATOM 923 N N . SER A 1 113 ? -2.574 -19.767 -19.673 1.00 43.69 113 SER A N 1
ATOM 924 C CA . SER A 1 113 ? -3.716 -20.276 -18.935 1.00 43.69 113 SER A CA 1
ATOM 925 C C . SER A 1 113 ? -3.415 -21.721 -18.565 1.00 43.69 113 SER A C 1
ATOM 927 O O . SER A 1 113 ? -2.954 -22.472 -19.419 1.00 43.69 113 SER A O 1
ATOM 929 N N . GLU A 1 114 ? -3.682 -22.083 -17.310 1.00 46.22 114 GLU A N 1
ATOM 930 C CA . GLU A 1 114 ? -3.460 -23.427 -16.757 1.00 46.22 114 GLU A CA 1
ATOM 931 C C . GLU A 1 114 ? -2.002 -23.773 -16.419 1.00 46.22 114 GLU A C 1
ATOM 933 O O . GLU A 1 114 ? -1.530 -24.872 -16.692 1.00 46.22 114 GLU A O 1
ATOM 938 N N . ASN A 1 115 ? -1.277 -22.878 -15.741 1.00 47.84 115 ASN A N 1
ATOM 939 C CA . ASN A 1 115 ? -0.198 -23.359 -14.877 1.00 47.84 115 ASN A CA 1
ATOM 940 C C . ASN A 1 115 ? -0.794 -23.764 -13.507 1.00 47.84 115 ASN A C 1
ATOM 942 O O . ASN A 1 115 ? -1.127 -22.866 -12.726 1.00 47.84 115 ASN A O 1
ATOM 946 N N . PRO A 1 116 ? -0.922 -25.069 -13.188 1.00 51.41 116 PRO A N 1
ATOM 947 C CA . PRO A 1 116 ? -1.501 -25.554 -11.930 1.00 51.41 116 PRO A CA 1
ATOM 948 C C . PRO A 1 116 ? -0.692 -25.166 -10.679 1.00 51.41 116 PRO A C 1
ATOM 950 O O . PRO A 1 116 ? -1.158 -25.376 -9.565 1.00 51.41 116 PRO A O 1
ATOM 953 N N . TYR A 1 117 ? 0.500 -24.579 -10.838 1.00 53.25 117 TYR A N 1
ATOM 954 C CA . TYR A 1 117 ? 1.354 -24.135 -9.732 1.00 53.25 117 TYR A CA 1
ATOM 955 C C . TYR A 1 117 ? 1.138 -22.675 -9.304 1.00 53.25 117 TYR A C 1
ATOM 957 O O . TYR A 1 117 ? 1.836 -22.196 -8.410 1.00 53.25 117 TYR A O 1
ATOM 965 N N . ARG A 1 118 ? 0.220 -21.928 -9.934 1.00 61.03 118 ARG A N 1
ATOM 966 C CA . ARG A 1 118 ? -0.031 -20.529 -9.549 1.00 61.03 118 ARG A CA 1
ATOM 967 C C . ARG A 1 118 ? -0.996 -20.438 -8.368 1.00 61.03 118 ARG A C 1
ATOM 969 O O . ARG A 1 118 ? -2.019 -21.119 -8.389 1.00 61.03 118 ARG A O 1
ATOM 976 N N . PRO A 1 119 ? -0.715 -19.573 -7.375 1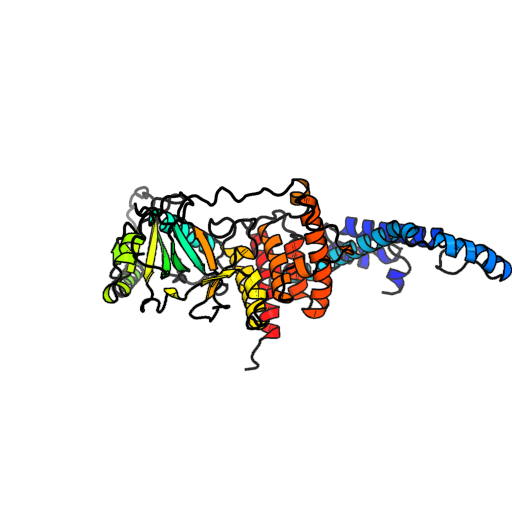.00 61.41 119 PRO A N 1
ATOM 977 C CA . PRO A 1 119 ? -1.580 -19.444 -6.216 1.00 61.41 119 PRO A CA 1
ATOM 978 C C . PRO A 1 119 ? -2.976 -18.972 -6.655 1.00 61.41 119 PRO A C 1
ATOM 980 O O . PRO A 1 119 ? -3.077 -18.033 -7.458 1.00 61.41 119 PRO A O 1
ATOM 983 N N . PRO A 1 120 ? -4.047 -19.614 -6.161 1.00 70.50 120 PRO A N 1
ATOM 984 C CA . PRO A 1 120 ? -5.406 -19.157 -6.407 1.00 70.50 120 PRO A CA 1
ATOM 985 C C . PRO A 1 120 ? -5.589 -17.745 -5.840 1.00 70.50 120 PRO A C 1
ATOM 987 O O . PRO A 1 120 ? -5.000 -17.378 -4.823 1.00 70.50 120 PRO A O 1
ATOM 990 N N . MET A 1 121 ? -6.372 -16.928 -6.544 1.00 78.44 121 MET A N 1
ATOM 991 C CA . MET A 1 121 ? -6.608 -15.544 -6.140 1.00 78.44 121 MET A CA 1
ATOM 992 C C . MET A 1 121 ? -7.525 -15.518 -4.904 1.00 78.44 121 MET A C 1
ATOM 994 O O . MET A 1 121 ? -8.567 -16.179 -4.929 1.00 78.44 121 MET A O 1
ATOM 998 N N . PRO A 1 122 ? -7.187 -14.750 -3.854 1.00 81.31 122 PRO A N 1
ATOM 999 C CA . PRO A 1 122 ? -8.068 -14.556 -2.705 1.00 81.31 122 PRO A CA 1
ATOM 1000 C C . PRO A 1 122 ? -9.396 -13.896 -3.095 1.00 81.31 122 PRO A C 1
ATOM 1002 O O . PRO A 1 122 ? -9.491 -13.204 -4.114 1.00 81.31 122 PRO A O 1
ATOM 1005 N N . ARG A 1 123 ? -10.413 -14.041 -2.237 1.00 82.88 123 ARG A N 1
ATOM 1006 C CA . ARG A 1 123 ? -11.716 -13.357 -2.358 1.00 82.88 123 ARG A CA 1
ATOM 1007 C C . ARG A 1 123 ? -11.626 -11.864 -2.006 1.00 82.88 123 ARG A C 1
ATOM 1009 O O . ARG A 1 123 ? -12.209 -11.402 -1.026 1.00 82.88 123 ARG A O 1
ATOM 1016 N N . PHE A 1 124 ? -10.870 -11.101 -2.799 1.00 88.00 124 PHE A N 1
ATOM 1017 C CA . PHE A 1 124 ? -10.694 -9.657 -2.606 1.00 88.00 124 PHE A CA 1
ATOM 1018 C C . PHE A 1 124 ? -12.015 -8.882 -2.659 1.00 88.00 124 PHE A C 1
ATOM 1020 O O . PHE A 1 124 ? -12.157 -7.895 -1.947 1.00 88.00 124 PHE A O 1
ATOM 1027 N N . ASP A 1 125 ? -12.991 -9.353 -3.438 1.00 85.44 125 ASP A N 1
ATOM 1028 C CA . ASP A 1 125 ? -14.355 -8.821 -3.489 1.00 85.44 125 ASP A CA 1
ATOM 1029 C C . ASP A 1 125 ? -15.044 -8.871 -2.116 1.00 85.44 125 ASP A C 1
ATOM 1031 O O . ASP A 1 125 ? -15.583 -7.869 -1.649 1.00 85.44 125 ASP A O 1
ATOM 1035 N N . VAL A 1 126 ? -14.955 -10.017 -1.439 1.00 86.06 126 VAL A N 1
ATOM 1036 C CA . VAL A 1 126 ? -15.565 -10.231 -0.119 1.00 86.06 126 VAL A CA 1
ATOM 1037 C C . VAL A 1 126 ? -14.816 -9.450 0.956 1.00 86.06 126 VAL A C 1
ATOM 1039 O O . VAL A 1 126 ? -15.436 -8.833 1.818 1.00 86.06 126 VAL A O 1
ATOM 1042 N N . ILE A 1 127 ? -13.479 -9.447 0.909 1.00 89.56 127 ILE A N 1
ATOM 1043 C CA . ILE A 1 127 ? -12.663 -8.662 1.848 1.00 89.56 127 ILE A CA 1
ATOM 1044 C C . ILE A 1 127 ? -12.992 -7.169 1.705 1.00 89.56 127 ILE A C 1
ATOM 1046 O O . ILE A 1 127 ? -13.170 -6.498 2.722 1.00 89.56 127 ILE A O 1
ATOM 1050 N N . LYS A 1 128 ? -13.139 -6.666 0.470 1.00 90.31 128 LYS A N 1
ATOM 1051 C CA . LYS A 1 128 ? -13.531 -5.280 0.176 1.00 90.31 128 LYS A CA 1
ATOM 1052 C C . LYS A 1 128 ? -14.918 -4.954 0.738 1.00 90.31 128 LYS A C 1
ATOM 1054 O O . LYS A 1 128 ? -15.049 -3.955 1.444 1.00 90.31 128 LYS A O 1
ATOM 1059 N N . GLU A 1 129 ? -15.929 -5.794 0.483 1.00 87.19 129 GLU A N 1
ATOM 1060 C CA . GLU A 1 129 ? -17.295 -5.613 1.015 1.00 87.19 129 GLU A CA 1
ATOM 1061 C C . GLU A 1 129 ? -17.290 -5.568 2.550 1.00 87.19 129 GLU A C 1
ATOM 1063 O O . GLU A 1 129 ? -17.891 -4.680 3.159 1.00 87.19 129 GLU A O 1
ATOM 1068 N N . HIS A 1 130 ? -16.546 -6.467 3.197 1.00 88.00 130 HIS A N 1
ATOM 1069 C CA . HIS A 1 130 ? -16.441 -6.468 4.651 1.00 88.00 130 HIS A CA 1
ATOM 1070 C C . HIS A 1 130 ? -15.670 -5.270 5.193 1.00 88.00 130 HIS A C 1
ATOM 1072 O O . HIS A 1 130 ? -16.130 -4.661 6.153 1.00 88.00 130 HIS A O 1
ATOM 1078 N N . ALA A 1 131 ? -14.557 -4.869 4.578 1.00 90.56 131 ALA A N 1
ATOM 1079 C CA . ALA A 1 131 ? -13.829 -3.674 4.993 1.00 90.56 131 ALA A CA 1
ATOM 1080 C C . ALA A 1 131 ? -14.721 -2.422 4.910 1.00 90.56 131 ALA A C 1
ATOM 1082 O O . ALA A 1 131 ? -14.740 -1.618 5.844 1.00 90.56 131 ALA A O 1
ATOM 1083 N N . GLN A 1 132 ? -15.524 -2.282 3.847 1.00 88.50 132 GLN A N 1
ATOM 1084 C CA . GLN A 1 132 ? -16.539 -1.227 3.745 1.00 88.50 132 GLN A CA 1
ATOM 1085 C C . GLN A 1 132 ? -17.564 -1.332 4.879 1.00 88.50 132 GLN A C 1
ATOM 1087 O O . GLN A 1 132 ? -17.803 -0.348 5.576 1.00 88.50 132 GLN A O 1
ATOM 1092 N N . GLY A 1 133 ? -18.111 -2.526 5.122 1.00 85.62 133 GLY A N 1
ATOM 1093 C CA . GLY A 1 133 ? -19.030 -2.781 6.230 1.00 85.62 133 GLY A CA 1
ATOM 1094 C C . GLY A 1 133 ? -18.457 -2.381 7.595 1.00 85.62 133 GLY A C 1
ATOM 1095 O O . GLY A 1 133 ? -19.155 -1.728 8.368 1.00 85.62 133 GLY A O 1
ATOM 1096 N N . VAL A 1 134 ? -17.184 -2.698 7.873 1.00 88.69 134 VAL A N 1
ATOM 1097 C CA . VAL A 1 134 ? -16.479 -2.269 9.096 1.00 88.69 134 VAL A CA 1
ATOM 1098 C C . VAL A 1 134 ? -16.418 -0.747 9.177 1.00 88.69 134 VAL A C 1
ATOM 1100 O O . VAL A 1 134 ? -16.731 -0.198 10.229 1.00 88.69 134 VAL A O 1
ATOM 1103 N N . HIS A 1 135 ? -16.067 -0.058 8.089 1.00 88.12 135 HIS A N 1
ATOM 1104 C CA . HIS A 1 135 ? -16.006 1.405 8.086 1.00 88.12 135 HIS A CA 1
ATOM 1105 C C . HIS A 1 135 ? -17.353 2.031 8.457 1.00 88.12 135 HIS A C 1
ATOM 1107 O O . HIS A 1 135 ? -17.435 2.774 9.432 1.00 88.12 135 HIS A O 1
ATOM 1113 N N . TYR A 1 136 ? -18.418 1.693 7.722 1.00 85.06 136 TYR A N 1
ATOM 1114 C CA . TYR A 1 136 ? -19.752 2.256 7.962 1.00 85.06 136 TYR A CA 1
ATOM 1115 C C . TYR A 1 136 ? -20.278 1.925 9.357 1.00 85.06 136 TYR A C 1
ATOM 1117 O O . TYR A 1 136 ? -20.915 2.756 10.006 1.00 85.06 136 TYR A O 1
ATOM 1125 N N . ALA A 1 137 ? -19.991 0.714 9.838 1.00 83.50 137 ALA A N 1
ATOM 1126 C CA . ALA A 1 137 ? -20.342 0.317 11.186 1.00 83.50 137 ALA A CA 1
ATOM 1127 C C . ALA A 1 137 ? -19.667 1.200 12.229 1.00 83.50 137 ALA A C 1
ATOM 1129 O O . ALA A 1 137 ? -20.343 1.766 13.087 1.00 83.50 137 ALA A O 1
ATOM 1130 N N . LEU A 1 138 ? -18.345 1.338 12.145 1.00 87.12 138 LEU A N 1
ATOM 1131 C CA . LEU A 1 138 ? -17.576 2.116 13.105 1.00 87.12 138 LEU A CA 1
ATOM 1132 C C . LEU A 1 138 ? -17.969 3.592 13.050 1.00 87.12 138 LEU A C 1
ATOM 1134 O O . LEU A 1 138 ? -18.233 4.163 14.101 1.00 87.12 138 LEU A O 1
ATOM 1138 N N . GLU A 1 139 ? -18.124 4.173 11.859 1.00 84.75 139 GLU A N 1
ATOM 1139 C CA . GLU A 1 139 ? -18.613 5.546 11.664 1.00 84.75 139 GLU A CA 1
ATOM 1140 C C . GLU A 1 139 ? -19.941 5.787 12.404 1.00 84.75 139 GLU A C 1
ATOM 1142 O O . GLU A 1 139 ? -20.087 6.767 13.136 1.00 84.75 139 GLU A O 1
ATOM 1147 N N . SER A 1 140 ? -20.887 4.842 12.321 1.00 81.56 140 SER A N 1
ATOM 1148 C CA . SER A 1 140 ? -22.151 4.932 13.064 1.00 81.56 140 SER A CA 1
ATOM 1149 C C . SER A 1 140 ? -21.989 4.796 14.587 1.00 81.56 140 SER A C 1
ATOM 1151 O O . SER A 1 140 ? -22.764 5.378 15.344 1.00 81.56 140 SER A O 1
ATOM 1153 N N . GLY A 1 141 ? -20.964 4.075 15.051 1.00 83.19 141 GLY A N 1
ATOM 1154 C CA . GLY A 1 141 ? -20.679 3.861 16.471 1.00 83.19 141 GLY A CA 1
ATOM 1155 C C . GLY A 1 141 ? -20.000 5.040 17.174 1.00 83.19 141 GLY A C 1
ATOM 1156 O O . GLY A 1 141 ? -19.963 5.067 18.407 1.00 83.19 141 GLY A O 1
ATOM 1157 N N . TRP A 1 142 ? -19.481 6.023 16.431 1.00 84.69 142 TRP A N 1
ATOM 1158 C CA . TRP A 1 142 ? -18.752 7.180 16.974 1.00 84.69 142 TRP A CA 1
ATOM 1159 C C . TRP A 1 142 ? -19.614 8.431 17.206 1.00 84.69 142 TRP A C 1
ATOM 1161 O O . TRP A 1 142 ? -19.085 9.518 17.420 1.00 84.69 142 TRP A O 1
ATOM 1171 N N . GLN A 1 143 ? -20.941 8.290 17.268 1.00 77.38 143 GLN A N 1
ATOM 1172 C CA . GLN A 1 143 ? -21.890 9.383 17.540 1.00 77.38 143 GLN A CA 1
ATOM 1173 C C . GLN A 1 143 ? -21.909 9.821 19.026 1.00 77.38 143 GLN A C 1
ATOM 1175 O O . GLN A 1 143 ? -22.963 9.891 19.658 1.00 77.38 143 GLN A O 1
ATOM 1180 N N . CYS A 1 144 ? -20.743 10.077 19.634 1.00 79.88 144 CYS A N 1
ATOM 1181 C CA . CYS A 1 144 ? -20.650 10.625 20.993 1.00 79.88 144 CYS A CA 1
ATOM 1182 C C . CYS A 1 144 ? -20.811 12.164 20.985 1.00 79.88 144 CYS A C 1
ATOM 1184 O O . CYS A 1 144 ? -20.391 12.827 20.039 1.00 79.88 144 CYS A O 1
ATOM 1186 N N . PRO A 1 145 ? -21.283 12.776 22.085 1.00 78.50 145 PRO A N 1
ATOM 1187 C CA . PRO A 1 145 ? -21.252 14.231 22.276 1.00 78.50 145 PRO A CA 1
ATOM 1188 C C . PRO A 1 145 ? -19.873 14.753 22.729 1.00 78.50 145 PRO A C 1
ATOM 1190 O O . PRO A 1 145 ? -19.750 15.886 23.179 1.00 78.50 145 PRO A O 1
ATOM 1193 N N . CYS A 1 146 ? -18.831 13.919 22.691 1.00 80.12 146 CYS A N 1
ATOM 1194 C CA . CYS A 1 146 ? -17.568 14.178 23.372 1.00 80.12 146 CYS A CA 1
ATOM 1195 C C . CYS A 1 146 ? -16.631 15.166 22.650 1.00 80.12 146 CYS A C 1
ATOM 1197 O O . CYS A 1 146 ? -15.606 15.534 23.218 1.00 80.12 146 CYS A O 1
ATOM 1199 N N . HIS A 1 147 ? -16.987 15.620 21.436 1.00 76.88 147 HIS A N 1
ATOM 1200 C CA . HIS A 1 147 ? -16.207 16.541 20.583 1.00 76.88 147 HIS A CA 1
ATOM 1201 C C . HIS A 1 147 ? -14.721 16.156 20.402 1.00 76.88 147 HIS A C 1
ATOM 1203 O O . HIS A 1 147 ? -13.904 16.973 19.981 1.00 76.88 147 HIS A O 1
ATOM 1209 N N . ALA A 1 148 ? -14.370 14.917 20.740 1.00 80.06 148 ALA A N 1
ATOM 1210 C CA . ALA A 1 148 ? -13.054 14.337 20.572 1.00 80.06 148 ALA A CA 1
ATOM 1211 C C . ALA A 1 148 ? -12.919 13.771 19.158 1.00 80.06 148 ALA A C 1
ATOM 1213 O O . ALA A 1 148 ? -13.906 13.329 18.561 1.00 80.06 148 ALA A O 1
ATOM 1214 N N . ASP A 1 149 ? -11.695 13.776 18.650 1.00 83.44 149 ASP A N 1
ATOM 1215 C CA . ASP A 1 149 ? -11.347 13.053 17.441 1.00 83.44 149 ASP A CA 1
ATOM 1216 C C . ASP A 1 149 ? -11.061 11.591 17.802 1.00 83.44 149 ASP A C 1
ATOM 1218 O O . ASP A 1 149 ? -10.289 11.290 18.719 1.00 83.44 149 ASP A O 1
ATOM 1222 N N . HIS A 1 150 ? -11.721 10.676 17.097 1.00 88.56 150 HIS A N 1
ATOM 1223 C CA . HIS A 1 150 ? -11.518 9.245 17.277 1.00 88.56 150 HIS A CA 1
ATOM 1224 C C . HIS A 1 150 ? -10.785 8.721 16.055 1.00 88.56 150 HIS A C 1
ATOM 1226 O O . HIS A 1 150 ? -11.366 8.578 14.976 1.00 88.56 150 HIS A O 1
ATOM 1232 N N . GLY A 1 151 ? -9.504 8.425 16.248 1.00 90.81 151 GLY A N 1
ATOM 1233 C CA . GLY A 1 151 ? -8.690 7.776 15.238 1.00 90.81 151 GLY A CA 1
ATOM 1234 C C . GLY A 1 151 ? -9.025 6.293 15.180 1.00 90.81 151 GLY A C 1
ATOM 1235 O O . GLY A 1 151 ? -9.007 5.599 16.200 1.00 90.81 151 GLY A O 1
ATOM 1236 N N . VAL A 1 152 ? -9.319 5.797 13.986 1.00 93.50 152 VAL A N 1
ATOM 1237 C CA . VAL A 1 152 ? -9.546 4.379 13.724 1.00 93.50 152 VAL A CA 1
ATOM 1238 C C . VAL A 1 152 ? -8.423 3.865 12.833 1.00 93.50 152 VAL A C 1
ATOM 1240 O O . VAL A 1 152 ? -8.359 4.183 11.646 1.00 93.50 152 VAL A O 1
ATOM 1243 N N . HIS A 1 153 ? -7.529 3.070 13.413 1.00 95.19 153 HIS A N 1
ATOM 1244 C CA . HIS A 1 153 ? -6.390 2.482 12.722 1.00 95.19 153 HIS A CA 1
ATOM 1245 C C . HIS A 1 153 ? -6.723 1.054 12.291 1.00 95.19 153 HIS A C 1
ATOM 1247 O O . HIS A 1 153 ? -6.815 0.159 13.131 1.00 95.19 153 HIS A O 1
ATOM 1253 N N . LEU A 1 154 ? -6.882 0.821 10.990 1.00 96.50 154 LEU A N 1
ATOM 1254 C CA . LEU A 1 154 ? -7.085 -0.518 10.433 1.00 96.50 154 LEU A CA 1
ATOM 1255 C C . LEU A 1 154 ? -5.734 -1.149 10.096 1.00 96.50 154 LEU A C 1
ATOM 1257 O O . LEU A 1 154 ? -4.964 -0.563 9.331 1.00 96.50 154 LEU A O 1
ATOM 1261 N N . ARG A 1 155 ? -5.449 -2.344 10.630 1.00 97.31 155 ARG A N 1
ATOM 1262 C CA . ARG A 1 155 ? -4.222 -3.076 10.297 1.00 97.31 155 ARG A CA 1
ATOM 1263 C C . ARG A 1 155 ? -4.273 -3.577 8.855 1.00 97.31 155 ARG A C 1
ATOM 1265 O O . ARG A 1 155 ? -5.242 -4.215 8.445 1.00 97.31 155 ARG A O 1
ATOM 1272 N N . LEU A 1 156 ? -3.204 -3.334 8.105 1.00 96.38 156 LEU A N 1
ATOM 1273 C CA . LEU A 1 156 ? -3.013 -3.884 6.770 1.00 96.38 156 LEU A CA 1
ATOM 1274 C C . LEU A 1 156 ? -2.411 -5.290 6.866 1.00 96.38 156 LEU A C 1
ATOM 1276 O O . LEU A 1 156 ? -1.399 -5.511 7.531 1.00 96.38 156 LEU A O 1
ATOM 1280 N N . GLU A 1 157 ? -3.019 -6.246 6.170 1.00 92.62 157 GLU A N 1
ATOM 1281 C CA . GLU A 1 157 ? -2.654 -7.664 6.211 1.00 92.62 157 GLU A CA 1
ATOM 1282 C C . GLU A 1 157 ? -2.682 -8.259 4.805 1.00 92.62 157 GLU A C 1
ATOM 1284 O O . GLU A 1 157 ? -3.453 -7.832 3.949 1.00 92.62 157 GLU A O 1
ATOM 1289 N N . HIS A 1 158 ? -1.853 -9.271 4.531 1.00 86.94 158 HIS A N 1
ATOM 1290 C CA . HIS A 1 158 ? -1.801 -9.827 3.178 1.00 86.94 158 HIS A CA 1
ATOM 1291 C C . HIS A 1 158 ? -3.025 -10.687 2.819 1.00 86.94 158 HIS A C 1
ATOM 1293 O O . HIS A 1 158 ? -3.343 -10.761 1.636 1.00 86.94 1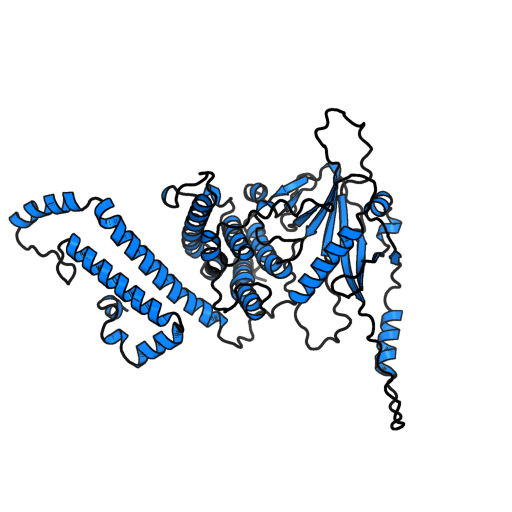58 HIS A O 1
ATOM 1299 N N . ARG A 1 159 ? -3.683 -11.347 3.788 1.00 85.62 159 ARG A N 1
ATOM 1300 C CA . ARG A 1 159 ? -4.919 -12.164 3.638 1.00 85.62 159 ARG A CA 1
ATOM 1301 C C . ARG A 1 159 ? -4.959 -13.108 2.421 1.00 85.62 159 ARG A C 1
ATOM 1303 O O . ARG A 1 159 ? -6.020 -13.442 1.903 1.00 85.62 159 ARG A O 1
ATOM 1310 N N . MET A 1 160 ? -3.787 -13.545 1.955 1.00 78.25 160 MET A N 1
ATOM 1311 C CA . MET A 1 160 ? -3.642 -14.343 0.728 1.00 78.25 160 MET A CA 1
ATOM 1312 C C . MET A 1 160 ? -4.121 -15.793 0.882 1.00 78.25 160 MET A C 1
ATOM 1314 O O . MET A 1 160 ? -4.314 -16.472 -0.121 1.00 78.25 160 MET A O 1
ATOM 1318 N N . ASP A 1 161 ? -4.323 -16.255 2.114 1.00 71.06 161 ASP A N 1
ATOM 1319 C CA . ASP A 1 161 ? -4.714 -17.635 2.416 1.00 71.06 161 ASP A CA 1
ATOM 1320 C C . ASP A 1 161 ? -6.248 -17.834 2.406 1.00 71.06 161 ASP A C 1
ATOM 1322 O O . ASP A 1 161 ? -6.729 -18.959 2.526 1.00 71.06 161 ASP A O 1
ATOM 1326 N N . GLN A 1 162 ? -7.033 -16.766 2.185 1.00 63.12 162 GLN A N 1
ATOM 1327 C CA . GLN A 1 162 ? -8.500 -16.802 2.039 1.00 63.12 162 GLN A CA 1
ATOM 1328 C C . GLN A 1 162 ? -8.923 -17.271 0.630 1.00 63.12 162 GLN A C 1
ATOM 1330 O O . GLN A 1 162 ? -9.509 -16.526 -0.165 1.00 63.12 162 GLN A O 1
ATOM 1335 N N . ILE A 1 163 ? -8.547 -18.507 0.305 1.00 59.91 163 ILE A N 1
ATOM 1336 C CA . ILE A 1 163 ? -8.696 -19.145 -1.008 1.00 59.91 163 ILE A CA 1
ATOM 1337 C C . ILE A 1 163 ? -10.131 -19.671 -1.213 1.00 59.91 163 ILE A C 1
ATOM 1339 O O . ILE A 1 163 ? -10.790 -20.102 -0.269 1.00 59.91 163 ILE A O 1
ATOM 1343 N N . GLN A 1 164 ? -10.615 -19.653 -2.464 1.00 52.12 164 GLN A N 1
ATOM 1344 C CA . GLN A 1 164 ? -11.854 -20.319 -2.887 1.00 52.12 164 GLN A CA 1
ATOM 1345 C C . GLN A 1 164 ? -11.786 -21.831 -2.607 1.00 52.12 164 GLN A C 1
ATOM 1347 O O . GLN A 1 164 ? -11.165 -22.571 -3.363 1.00 52.12 164 GLN A O 1
ATOM 1352 N N . ASN A 1 165 ? -12.460 -22.299 -1.557 1.00 45.47 165 ASN A N 1
ATOM 1353 C CA . ASN A 1 165 ? -12.856 -23.701 -1.470 1.00 45.47 165 ASN A CA 1
ATOM 1354 C C . ASN A 1 165 ? -14.203 -23.841 -2.187 1.00 45.47 165 ASN A C 1
ATOM 1356 O O . ASN A 1 165 ? -15.230 -23.429 -1.655 1.00 45.47 165 ASN A O 1
ATOM 1360 N N . GLU A 1 166 ? -14.208 -24.422 -3.388 1.00 43.75 166 GLU A N 1
ATOM 1361 C CA . GLU A 1 166 ? -15.446 -24.754 -4.118 1.00 43.75 166 GLU A CA 1
ATOM 1362 C C . GLU A 1 166 ? -16.283 -25.839 -3.398 1.00 43.75 166 GLU A C 1
ATOM 1364 O O . GLU A 1 166 ? -17.441 -26.058 -3.740 1.00 43.75 166 GLU A O 1
ATOM 1369 N N . GLU A 1 167 ? -15.719 -26.498 -2.377 1.00 43.31 167 GLU A N 1
ATOM 1370 C CA . GLU A 1 167 ? -16.332 -27.628 -1.663 1.00 43.31 167 GLU A CA 1
ATOM 1371 C C . GLU A 1 167 ? -16.927 -27.290 -0.282 1.00 43.31 167 GLU A C 1
ATOM 1373 O O . GLU A 1 167 ? -17.571 -28.148 0.325 1.00 43.31 167 GLU A O 1
ATOM 1378 N N . SER A 1 168 ? -16.748 -26.072 0.245 1.00 39.59 168 SER A N 1
ATOM 1379 C CA . SER A 1 168 ? -17.351 -25.682 1.531 1.00 39.59 168 SER A CA 1
ATOM 1380 C C . SER A 1 168 ? -18.649 -24.908 1.305 1.00 39.59 168 SER A C 1
ATOM 1382 O O . SER A 1 168 ? -18.608 -23.832 0.714 1.00 39.59 168 SER A O 1
ATOM 1384 N N . ASP A 1 169 ? -19.778 -25.463 1.776 1.00 39.69 169 ASP A N 1
ATOM 1385 C CA . ASP A 1 169 ? -21.113 -24.839 1.769 1.00 39.69 169 ASP A CA 1
ATOM 1386 C C . ASP A 1 169 ? -21.022 -23.329 2.123 1.00 39.69 169 ASP A C 1
ATOM 1388 O O . ASP A 1 169 ? -20.344 -22.950 3.080 1.00 39.69 169 ASP A O 1
ATOM 1392 N N . GLU A 1 170 ? -21.725 -22.482 1.360 1.00 42.91 170 GLU A N 1
ATOM 1393 C CA . GLU A 1 170 ? -21.655 -21.003 1.340 1.00 42.91 170 GLU A CA 1
ATOM 1394 C C . GLU A 1 170 ? -21.915 -20.269 2.680 1.00 42.91 170 GLU A C 1
ATOM 1396 O O . GLU A 1 170 ? -21.831 -19.044 2.713 1.00 42.91 170 GLU A O 1
ATOM 1401 N N . ASP A 1 171 ? -22.196 -20.963 3.787 1.00 40.34 171 ASP A N 1
ATOM 1402 C CA . ASP A 1 171 ? -22.701 -20.338 5.021 1.00 40.34 171 ASP A CA 1
ATOM 1403 C C . ASP A 1 171 ? -21.699 -20.213 6.191 1.00 40.34 171 ASP A C 1
ATOM 1405 O O . ASP A 1 171 ? -21.990 -19.472 7.127 1.00 40.34 171 ASP A O 1
ATOM 1409 N N . GLU A 1 172 ? -20.517 -20.852 6.189 1.00 46.53 172 GLU A N 1
ATOM 1410 C CA . GLU A 1 172 ? -19.586 -20.761 7.344 1.00 46.53 172 GLU A CA 1
ATOM 1411 C C . GLU A 1 172 ? -18.081 -20.827 6.997 1.00 46.53 172 GLU A C 1
ATOM 1413 O O . GLU A 1 172 ? -17.301 -21.497 7.678 1.00 46.53 172 GLU A O 1
ATOM 1418 N N . SER A 1 173 ? -17.592 -20.084 5.996 1.00 46.47 173 SER A N 1
ATOM 1419 C CA . SER A 1 173 ? -16.160 -19.741 6.022 1.00 46.47 173 SER A CA 1
ATOM 1420 C C . SER A 1 173 ? -15.937 -18.756 7.175 1.00 46.47 173 SER A C 1
ATOM 1422 O O . SER A 1 173 ? -16.357 -17.601 7.083 1.00 46.47 173 SER A O 1
ATOM 1424 N N . VAL A 1 174 ? -15.325 -19.197 8.281 1.00 52.12 174 VAL A N 1
ATOM 1425 C CA . VAL A 1 174 ? -14.925 -18.313 9.389 1.00 52.12 174 VAL A CA 1
ATOM 1426 C C . VAL A 1 174 ? -13.923 -17.303 8.840 1.00 52.12 174 VAL A C 1
ATOM 1428 O O . VAL A 1 174 ? -12.735 -17.585 8.716 1.00 52.12 174 VAL A O 1
ATOM 1431 N N . GLN A 1 175 ? -14.423 -16.141 8.437 1.00 64.88 175 GLN A N 1
ATOM 1432 C CA . GLN A 1 175 ? -13.595 -15.110 7.844 1.00 64.88 175 GLN A CA 1
ATOM 1433 C C . GLN A 1 175 ? -12.758 -14.438 8.926 1.00 64.88 175 GLN A C 1
ATOM 1435 O O . GLN A 1 175 ? -13.275 -14.087 9.989 1.00 64.88 175 GLN A O 1
ATOM 1440 N N . GLU A 1 176 ? -11.462 -14.283 8.656 1.00 77.69 176 GLU A N 1
ATOM 1441 C CA . GLU A 1 176 ? -10.533 -13.697 9.618 1.00 77.69 176 GLU A CA 1
ATOM 1442 C C . GLU A 1 176 ? -10.976 -12.276 9.994 1.00 77.69 176 GLU A C 1
ATOM 1444 O O . GLU A 1 176 ? -11.262 -11.470 9.097 1.00 77.69 176 GLU A O 1
ATOM 1449 N N . PRO A 1 177 ? -11.007 -11.937 11.292 1.00 89.44 177 PRO A N 1
ATOM 1450 C CA . PRO A 1 177 ? -11.415 -10.615 11.741 1.00 89.44 177 PRO A CA 1
ATOM 1451 C C . PRO A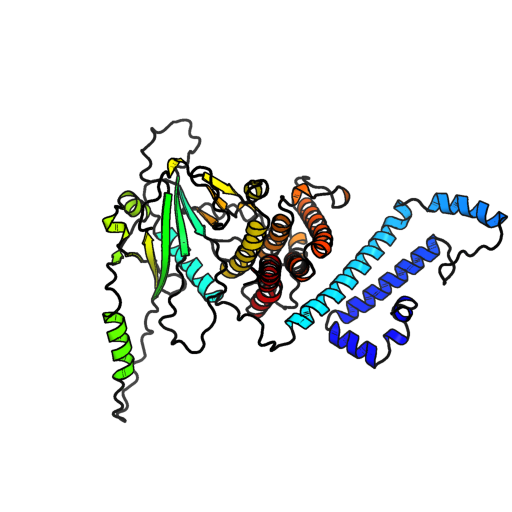 1 177 ? -10.423 -9.540 11.286 1.00 89.44 177 PRO A C 1
ATOM 1453 O O . PRO A 1 177 ? -9.255 -9.820 11.018 1.00 89.44 177 PRO A O 1
ATOM 1456 N N . PHE A 1 178 ? -10.886 -8.298 11.197 1.00 92.69 178 PHE A N 1
ATOM 1457 C CA . PHE A 1 178 ? -10.050 -7.121 10.989 1.00 92.69 178 PHE A CA 1
ATOM 1458 C C . PHE A 1 178 ? -9.501 -6.634 12.320 1.00 92.69 178 PHE A C 1
ATOM 1460 O O . PHE A 1 178 ? -10.272 -6.313 13.221 1.00 92.69 178 PHE A O 1
ATOM 1467 N N . HIS A 1 179 ? -8.180 -6.546 12.432 1.00 95.00 179 HIS A N 1
ATOM 1468 C CA . HIS A 1 179 ? -7.556 -5.962 13.608 1.00 95.00 179 HIS A CA 1
ATOM 1469 C C . HIS A 1 179 ? -7.609 -4.434 13.522 1.00 95.00 179 HIS A C 1
ATOM 1471 O O . HIS A 1 179 ? -7.143 -3.840 12.543 1.00 95.00 179 HIS A O 1
ATOM 1477 N N . VAL A 1 180 ? -8.187 -3.801 14.539 1.00 95.19 180 VAL A N 1
ATOM 1478 C CA . VAL A 1 180 ? -8.417 -2.358 14.590 1.00 95.19 180 VAL A CA 1
ATOM 1479 C C . VAL A 1 180 ? -7.905 -1.805 15.913 1.00 95.19 180 VAL A C 1
ATOM 1481 O O . VAL A 1 180 ? -8.169 -2.356 16.982 1.00 95.19 180 VAL A O 1
ATOM 1484 N N . VAL A 1 181 ? -7.200 -0.680 15.845 1.00 94.94 181 VAL A N 1
ATOM 1485 C CA . VAL A 1 181 ? -6.768 0.071 17.022 1.00 94.94 181 VAL A CA 1
ATOM 1486 C C . VAL A 1 181 ? -7.484 1.414 17.041 1.00 94.94 181 VAL A C 1
ATOM 1488 O O . VAL A 1 181 ? -7.379 2.210 16.109 1.00 94.94 181 VAL A O 1
ATOM 1491 N N . PHE A 1 182 ? -8.222 1.674 18.111 1.00 93.88 182 PHE A N 1
ATOM 1492 C CA . PHE A 1 182 ? -8.865 2.956 18.349 1.00 93.88 182 PHE A CA 1
ATOM 1493 C C . PHE A 1 182 ? -7.938 3.872 19.132 1.00 93.88 182 PHE A C 1
ATOM 1495 O O . PHE A 1 182 ? -7.268 3.433 20.069 1.00 93.88 182 PHE A O 1
ATOM 1502 N N . ARG A 1 183 ? -7.958 5.157 18.787 1.00 92.25 183 ARG A N 1
ATOM 1503 C CA . ARG A 1 183 ? -7.255 6.224 19.493 1.00 92.25 183 ARG A CA 1
ATOM 1504 C C . ARG A 1 183 ? -8.231 7.331 19.859 1.00 92.25 183 ARG A C 1
ATOM 1506 O O . ARG A 1 183 ? -9.009 7.773 19.019 1.00 92.25 183 ARG A O 1
ATOM 1513 N N . TYR A 1 184 ? -8.144 7.804 21.094 1.00 89.81 184 TYR A N 1
ATOM 1514 C CA . TYR A 1 184 ? -8.879 8.973 21.558 1.00 89.81 184 TYR A CA 1
ATOM 1515 C C . TYR A 1 184 ? -7.964 10.197 21.563 1.00 89.81 184 TYR A C 1
ATOM 1517 O O . TYR A 1 184 ? -6.964 10.239 22.293 1.00 89.81 184 TYR A O 1
ATOM 1525 N N . ASP A 1 185 ? -8.317 11.224 20.794 1.00 83.38 185 ASP A N 1
ATOM 1526 C CA . ASP A 1 185 ? -7.616 12.501 20.820 1.00 83.38 185 ASP A CA 1
ATOM 1527 C C . ASP A 1 185 ? -8.560 13.691 20.981 1.00 83.38 185 ASP A C 1
ATOM 1529 O O . ASP A 1 185 ? -9.722 13.661 20.597 1.00 83.38 185 ASP A O 1
ATOM 1533 N N . HIS A 1 186 ? -8.063 14.768 21.581 1.00 71.56 186 HIS A N 1
ATOM 1534 C CA . HIS A 1 186 ? -8.813 16.018 21.634 1.00 71.56 186 HIS A CA 1
ATOM 1535 C C . HIS A 1 186 ? -8.282 16.941 20.549 1.00 71.56 186 HIS A C 1
ATOM 1537 O O . HIS A 1 186 ? -7.079 17.195 20.485 1.00 71.56 186 HIS A O 1
ATOM 1543 N N . HIS A 1 187 ? -9.182 17.492 19.737 1.00 55.22 187 HIS A N 1
ATOM 1544 C CA . HIS A 1 187 ? -8.820 18.576 18.842 1.00 55.22 187 HIS A CA 1
ATOM 1545 C C . HIS A 1 187 ? -8.329 19.746 19.706 1.00 55.22 187 HIS A C 1
ATOM 1547 O O . HIS A 1 187 ? -9.118 20.442 20.345 1.00 55.22 187 HIS A O 1
ATOM 1553 N N . SER A 1 188 ? -7.016 19.978 19.736 1.00 44.38 188 SER A N 1
ATOM 1554 C CA . SER A 1 188 ? -6.470 21.258 20.180 1.00 44.38 188 SER A CA 1
ATOM 1555 C C . SER A 1 188 ? -6.763 22.252 19.064 1.00 44.38 188 SER A C 1
ATOM 1557 O O . SER A 1 188 ? -5.913 22.561 18.233 1.00 44.38 188 SER A O 1
ATOM 1559 N N . LEU A 1 189 ? -8.025 22.669 18.942 1.00 41.25 189 LEU A N 1
ATOM 1560 C CA . LEU A 1 189 ? -8.311 23.891 18.214 1.00 41.25 189 LEU A CA 1
ATOM 1561 C C . LEU A 1 189 ? -7.517 24.965 18.945 1.00 41.25 189 LEU A C 1
ATOM 1563 O O . LEU A 1 189 ? -7.706 25.172 20.142 1.00 41.25 189 LEU A O 1
ATOM 1567 N N . THR A 1 190 ? -6.614 25.612 18.220 1.00 37.81 190 THR A N 1
ATOM 1568 C CA . THR A 1 190 ? -5.901 26.832 18.596 1.00 37.81 190 THR A CA 1
ATOM 1569 C C . THR A 1 190 ? -6.900 27.974 18.824 1.00 37.81 190 THR A C 1
ATOM 1571 O O . THR A 1 190 ? -6.932 28.963 18.098 1.00 37.81 190 THR A O 1
ATOM 1574 N N . SER A 1 191 ? -7.782 27.811 19.802 1.00 39.94 191 SER A N 1
ATOM 1575 C CA . SER A 1 191 ? -8.581 28.858 20.399 1.00 39.94 191 SER A CA 1
ATOM 1576 C C . SER A 1 191 ? -7.782 29.347 21.595 1.00 39.94 191 SER A C 1
ATOM 1578 O O . SER A 1 191 ? -7.345 28.550 22.423 1.00 39.94 191 SER A O 1
ATOM 1580 N N . ASN A 1 192 ? -7.583 30.659 21.678 1.00 41.78 192 ASN A N 1
ATOM 1581 C CA . ASN A 1 192 ? -6.832 31.365 22.721 1.00 41.78 192 ASN A CA 1
ATOM 1582 C C . ASN A 1 192 ? -7.423 31.227 24.146 1.00 41.78 192 ASN A C 1
ATOM 1584 O O . ASN A 1 192 ? -7.143 32.055 25.005 1.00 41.78 192 ASN A O 1
ATOM 1588 N N . ASN A 1 193 ? -8.226 30.196 24.413 1.00 42.44 193 ASN A N 1
ATOM 1589 C CA . ASN A 1 193 ? -8.770 29.868 25.719 1.00 42.44 193 ASN A CA 1
ATOM 1590 C C . ASN A 1 193 ? -8.439 28.405 26.051 1.00 42.44 193 ASN A C 1
ATOM 1592 O O . ASN A 1 193 ? -9.057 27.505 25.478 1.00 42.44 193 ASN A O 1
ATOM 1596 N N . PRO A 1 194 ? -7.497 28.138 26.974 1.00 41.06 194 PRO A N 1
ATOM 1597 C CA . PRO A 1 194 ? -7.272 26.791 27.475 1.00 41.06 194 PRO A CA 1
ATOM 1598 C C . PRO A 1 194 ? -8.510 26.354 28.266 1.00 41.06 194 PRO A C 1
ATOM 1600 O O . PRO A 1 194 ? -8.712 26.752 29.413 1.00 41.06 194 PRO A O 1
ATOM 1603 N N . ILE A 1 195 ? -9.364 25.544 27.640 1.00 47.97 195 ILE A N 1
ATOM 1604 C CA . ILE A 1 195 ? -10.360 24.752 28.364 1.00 47.97 195 ILE A CA 1
ATOM 1605 C C . ILE A 1 195 ? -9.556 23.843 29.311 1.00 47.97 195 ILE A C 1
ATOM 1607 O O . ILE A 1 195 ? -8.571 23.244 28.864 1.00 47.97 195 ILE A O 1
ATOM 1611 N N . PRO A 1 196 ? -9.894 23.762 30.612 1.00 46.53 196 PRO A N 1
ATOM 1612 C CA . PRO A 1 196 ? -9.170 22.900 31.539 1.00 46.53 196 PRO A CA 1
ATOM 1613 C C . PRO A 1 196 ? -9.144 21.467 30.990 1.00 46.53 196 PRO A C 1
ATOM 1615 O O . PRO A 1 196 ? -10.156 21.026 30.442 1.00 46.53 196 PRO A O 1
ATOM 1618 N N . PRO A 1 197 ? -8.018 20.740 31.107 1.00 49.56 197 PRO A N 1
ATOM 1619 C CA . PRO A 1 197 ? -7.885 19.412 30.529 1.00 49.56 197 PRO A CA 1
ATOM 1620 C C . PRO A 1 197 ? -8.928 18.487 31.155 1.00 49.56 197 PRO A C 1
ATOM 1622 O O . PRO A 1 197 ? -8.786 18.027 32.289 1.00 49.56 197 PRO A O 1
ATOM 1625 N N . THR A 1 198 ? -10.003 18.216 30.419 1.00 56.34 198 THR A N 1
ATOM 1626 C CA . THR A 1 198 ? -10.907 17.123 30.744 1.00 56.34 198 THR A CA 1
ATOM 1627 C C . THR A 1 198 ? -10.087 15.843 30.681 1.00 56.34 198 THR A C 1
ATOM 1629 O O . THR A 1 198 ? -9.422 15.572 29.680 1.00 56.34 198 THR A O 1
ATOM 1632 N N . LYS A 1 199 ? -10.070 15.084 31.779 1.00 67.12 199 LYS A N 1
ATOM 1633 C CA . LYS A 1 199 ? -9.332 13.822 31.881 1.00 67.12 199 LYS A CA 1
ATOM 1634 C C . LYS A 1 199 ? -9.703 12.929 30.689 1.00 67.12 199 LYS A C 1
ATOM 1636 O O . LYS A 1 199 ? -10.880 12.610 30.530 1.00 67.12 199 LYS A O 1
ATOM 1641 N N . LYS A 1 200 ? -8.718 12.544 29.863 1.00 74.94 200 LYS A N 1
ATOM 1642 C CA . LYS A 1 200 ? -8.936 11.617 28.741 1.00 74.94 200 LYS A CA 1
ATOM 1643 C C . LYS A 1 200 ? -9.554 10.320 29.299 1.00 74.94 200 LYS A C 1
ATOM 1645 O O . LYS A 1 200 ? -8.960 9.737 30.208 1.00 74.94 200 LYS A O 1
ATOM 1650 N N . PRO A 1 201 ? -10.736 9.883 28.825 1.00 83.69 201 PRO A N 1
ATOM 1651 C CA . PRO A 1 201 ? -11.418 8.711 29.376 1.00 83.69 201 PRO A CA 1
ATOM 1652 C C . PRO A 1 201 ? -10.677 7.407 29.052 1.00 83.69 201 PRO A C 1
ATOM 1654 O O . PRO A 1 201 ? -10.731 6.456 29.824 1.00 83.69 201 PRO A O 1
ATOM 1657 N N . TRP A 1 202 ? -9.973 7.380 27.923 1.00 88.50 202 TRP A N 1
ATOM 1658 C CA . TRP A 1 202 ? -9.079 6.321 27.465 1.00 88.50 202 TRP A CA 1
ATOM 1659 C C . TRP A 1 202 ? -8.095 6.935 26.452 1.00 88.50 202 TRP A C 1
ATOM 1661 O O . TRP A 1 202 ? -8.246 8.103 26.088 1.00 88.50 202 TRP A O 1
ATOM 1671 N N . ASN A 1 203 ? -7.063 6.192 26.039 1.00 88.12 203 ASN A N 1
ATOM 1672 C CA . ASN A 1 203 ? -6.088 6.661 25.040 1.00 88.12 203 ASN A CA 1
ATOM 1673 C C . ASN A 1 203 ? -6.061 5.745 23.814 1.00 88.12 203 ASN A C 1
ATOM 1675 O O . ASN A 1 203 ? -6.282 6.205 22.699 1.00 88.12 203 ASN A O 1
ATOM 1679 N N . TRP A 1 204 ? -5.859 4.445 24.043 1.00 91.56 204 TRP A N 1
ATOM 1680 C CA . TRP A 1 204 ? -5.767 3.427 23.001 1.00 91.56 204 TRP A CA 1
ATOM 1681 C C . TRP A 1 204 ? -6.564 2.186 23.392 1.00 91.56 204 TRP A C 1
ATOM 1683 O O . TRP A 1 204 ? -6.520 1.779 24.553 1.00 91.56 204 TRP A O 1
ATOM 1693 N N . GLU A 1 205 ? -7.250 1.576 22.431 1.00 92.69 205 GLU A N 1
ATOM 1694 C CA . GLU A 1 205 ? -7.938 0.295 22.614 1.00 92.69 205 GLU A CA 1
ATOM 1695 C C . GLU A 1 205 ? -7.766 -0.578 21.368 1.00 92.69 205 GLU A C 1
ATOM 1697 O O . GLU A 1 205 ? -7.934 -0.099 20.250 1.00 92.69 205 GLU A O 1
ATOM 1702 N N . GLU A 1 206 ? -7.439 -1.856 21.558 1.00 93.19 206 GLU A N 1
ATOM 1703 C CA . GLU A 1 206 ? -7.229 -2.808 20.462 1.00 93.19 206 GLU A CA 1
ATOM 1704 C C . GLU A 1 206 ? -8.364 -3.816 20.416 1.00 93.19 206 GLU A C 1
ATOM 1706 O O . GLU A 1 206 ? -8.718 -4.420 21.435 1.00 93.19 206 GLU A O 1
ATOM 1711 N N . VAL A 1 207 ? -8.917 -4.014 19.226 1.00 92.50 207 VAL A N 1
ATOM 1712 C CA . VAL A 1 207 ? -10.063 -4.888 19.015 1.00 92.50 207 VAL A CA 1
ATOM 1713 C C . VAL A 1 207 ? -9.914 -5.674 17.717 1.00 92.50 207 VAL A C 1
ATOM 1715 O O . VAL A 1 207 ? -9.326 -5.204 16.745 1.00 92.50 207 VAL A O 1
ATOM 1718 N N . ASP A 1 208 ? -10.524 -6.850 17.683 1.00 92.12 208 ASP A N 1
ATOM 1719 C CA . ASP A 1 208 ? -10.750 -7.601 16.456 1.00 92.12 208 ASP A CA 1
ATOM 1720 C C . ASP A 1 208 ? -12.216 -7.433 16.037 1.00 92.12 208 ASP A C 1
ATOM 1722 O O . ASP A 1 208 ? -13.136 -7.614 16.838 1.00 92.12 208 ASP A O 1
ATOM 1726 N N . VAL A 1 209 ? -12.450 -7.062 14.780 1.00 89.88 209 VAL A N 1
ATOM 1727 C CA . VAL A 1 209 ? -13.780 -6.767 14.239 1.00 89.88 209 VAL A CA 1
ATOM 1728 C C . VAL A 1 209 ? -14.150 -7.792 13.178 1.00 89.88 209 VAL A C 1
ATOM 1730 O O . VAL A 1 209 ? -13.491 -7.912 12.148 1.00 89.88 209 VAL A O 1
ATOM 1733 N N . GLN A 1 210 ? -15.245 -8.510 13.399 1.00 87.19 210 GLN A N 1
ATOM 1734 C CA . GLN A 1 210 ? -15.807 -9.453 12.440 1.00 87.19 210 GLN A CA 1
ATOM 1735 C C . GLN A 1 210 ? -17.125 -8.917 11.880 1.00 87.19 210 GLN A C 1
ATOM 1737 O O . GLN A 1 210 ? -18.003 -8.486 12.628 1.00 87.19 210 GLN A O 1
ATOM 1742 N N . VAL A 1 211 ? -17.289 -8.968 10.559 1.00 82.25 211 VAL A N 1
ATOM 1743 C CA . VAL A 1 211 ? -18.535 -8.562 9.898 1.00 82.25 211 VAL A CA 1
ATOM 1744 C C . VAL A 1 211 ? -19.482 -9.749 9.804 1.00 82.25 211 VAL A C 1
ATOM 1746 O O . VAL A 1 211 ? -19.081 -10.870 9.505 1.00 82.25 211 VAL A O 1
ATOM 1749 N N . THR A 1 212 ? -20.758 -9.486 10.051 1.00 77.44 212 THR A N 1
ATOM 1750 C CA . THR A 1 212 ? -21.860 -10.416 9.820 1.00 77.44 212 THR A CA 1
ATOM 1751 C C . THR A 1 212 ? -22.880 -9.729 8.923 1.00 77.44 212 THR A C 1
ATOM 1753 O O . THR A 1 212 ? -23.403 -8.665 9.255 1.00 77.44 212 THR A O 1
ATOM 1756 N N . ILE A 1 213 ? -23.140 -10.314 7.758 1.00 69.69 213 ILE A N 1
ATOM 1757 C CA . ILE A 1 213 ? -24.101 -9.783 6.792 1.00 69.69 213 ILE A CA 1
ATOM 1758 C C . ILE A 1 213 ? -25.406 -10.556 6.960 1.00 69.69 213 ILE A C 1
ATOM 1760 O O . ILE A 1 213 ? -25.446 -11.769 6.763 1.00 69.69 213 ILE A O 1
ATOM 1764 N N . ARG A 1 214 ? -26.490 -9.862 7.319 1.00 63.72 214 ARG A N 1
ATOM 1765 C CA . ARG A 1 214 ? -27.834 -10.444 7.309 1.00 63.72 214 ARG A CA 1
ATOM 1766 C C . ARG A 1 214 ? -28.528 -10.070 6.007 1.00 63.72 214 ARG A C 1
ATOM 1768 O O . ARG A 1 214 ? -28.895 -8.913 5.797 1.00 63.72 214 ARG A O 1
ATOM 1775 N N . SER A 1 215 ? -28.731 -11.062 5.150 1.00 49.62 215 SER A N 1
ATOM 1776 C CA . SER A 1 215 ? -29.642 -10.955 4.012 1.00 49.62 215 SER A CA 1
ATOM 1777 C C . SER A 1 215 ? -31.070 -11.134 4.524 1.00 49.62 215 SER A C 1
ATOM 1779 O O . SER A 1 215 ? -31.367 -12.148 5.158 1.00 49.62 215 SER A O 1
ATOM 1781 N N . GLU A 1 216 ? -31.967 -10.174 4.280 1.00 39.78 216 GLU A N 1
ATOM 1782 C CA . GLU A 1 216 ? -33.390 -10.451 4.489 1.00 39.78 216 GLU A CA 1
ATOM 1783 C C . GLU A 1 216 ? -33.809 -11.564 3.518 1.00 39.78 216 GLU A C 1
ATOM 1785 O O . GLU A 1 216 ? -33.482 -11.488 2.327 1.00 39.78 216 GLU A O 1
ATOM 1790 N N . PRO A 1 217 ? -34.506 -12.616 3.982 1.00 36.03 217 PRO A N 1
ATOM 1791 C CA . PRO A 1 217 ? -35.102 -13.565 3.064 1.00 36.03 217 PRO A CA 1
ATOM 1792 C C . PRO A 1 217 ? -36.073 -12.783 2.180 1.00 36.03 217 PRO A C 1
ATOM 1794 O O . PRO A 1 217 ? -36.994 -12.139 2.680 1.00 36.03 217 PRO A O 1
ATOM 1797 N N . SER A 1 218 ? -35.845 -12.822 0.865 1.00 29.95 218 SER A N 1
ATOM 1798 C CA . SER A 1 218 ? -36.811 -12.335 -0.122 1.00 29.95 218 SER A CA 1
ATOM 1799 C C . SER A 1 218 ? -38.214 -12.801 0.292 1.00 29.95 218 SER A C 1
ATOM 1801 O O . SER A 1 218 ? -38.343 -13.971 0.675 1.00 29.95 218 SER A O 1
ATOM 1803 N N . PRO A 1 219 ? -39.255 -11.943 0.246 1.00 36.06 219 PRO A N 1
ATOM 1804 C CA . PRO A 1 219 ? -40.626 -12.389 0.437 1.00 36.06 219 PRO A CA 1
ATOM 1805 C C . PRO A 1 219 ? -40.927 -13.401 -0.666 1.00 36.06 219 PRO A C 1
ATOM 1807 O O . PRO A 1 219 ? -41.247 -13.054 -1.802 1.00 36.06 219 PRO A O 1
ATOM 1810 N N . GLY A 1 220 ? -40.724 -14.675 -0.341 1.00 33.00 220 GLY A N 1
ATOM 1811 C CA . GLY A 1 220 ? -40.964 -15.769 -1.250 1.00 33.00 220 GLY A CA 1
ATOM 1812 C C . GLY A 1 220 ? -42.427 -15.710 -1.636 1.00 33.00 220 GLY A C 1
ATOM 1813 O O . GLY A 1 220 ? -43.297 -15.839 -0.775 1.00 33.00 220 GLY A O 1
ATOM 1814 N N . ASN A 1 221 ? -42.692 -15.518 -2.929 1.00 31.81 221 ASN A N 1
ATOM 1815 C CA . ASN A 1 221 ? -44.002 -15.797 -3.496 1.00 31.81 221 ASN A CA 1
ATOM 1816 C C . ASN A 1 221 ? -44.475 -17.139 -2.919 1.00 31.81 221 ASN A C 1
ATOM 1818 O O . ASN A 1 221 ? -43.709 -18.109 -3.007 1.00 31.81 221 ASN A O 1
ATOM 1822 N N . PRO A 1 222 ? -45.676 -17.224 -2.317 1.00 34.06 222 PRO A N 1
ATOM 1823 C CA . PRO A 1 222 ? -46.184 -18.480 -1.798 1.00 34.06 222 PRO A CA 1
ATOM 1824 C C . PRO A 1 222 ? -46.290 -19.451 -2.971 1.00 34.06 222 PRO A C 1
ATOM 1826 O O . PRO A 1 222 ? -47.221 -19.391 -3.772 1.00 34.06 222 PRO A O 1
ATOM 1829 N N . LYS A 1 223 ? -45.293 -20.332 -3.109 1.00 36.19 223 LYS A N 1
ATOM 1830 C CA . LYS A 1 223 ? -45.364 -21.459 -4.027 1.00 36.19 223 LYS A CA 1
ATOM 1831 C C . LYS A 1 223 ? -46.500 -22.322 -3.515 1.00 36.19 223 LYS A C 1
ATOM 1833 O O . LYS A 1 223 ? -46.389 -22.959 -2.470 1.00 36.19 223 LYS A O 1
ATOM 1838 N N . THR A 1 224 ? -47.607 -22.279 -4.242 1.00 30.98 224 THR A N 1
ATOM 1839 C CA . THR A 1 224 ? -48.750 -23.162 -4.081 1.00 30.98 224 THR A CA 1
ATOM 1840 C C . THR A 1 224 ? -48.220 -24.591 -3.992 1.00 30.98 224 THR A C 1
ATOM 1842 O O . THR A 1 224 ? -47.578 -25.085 -4.920 1.00 30.98 224 THR A O 1
ATOM 1845 N N . LEU A 1 225 ? -48.415 -25.224 -2.835 1.00 35.00 225 LEU A N 1
ATOM 1846 C CA . LEU A 1 225 ? -48.063 -26.617 -2.593 1.00 35.00 225 LEU A CA 1
ATOM 1847 C C . LEU A 1 225 ? -48.917 -27.494 -3.513 1.00 35.00 225 LEU A C 1
ATOM 1849 O O . LEU A 1 225 ? -50.050 -27.836 -3.184 1.00 35.00 225 LEU A O 1
ATOM 1853 N N . ALA A 1 226 ? -48.374 -27.860 -4.672 1.00 36.03 226 ALA A N 1
ATOM 1854 C CA . ALA A 1 226 ? -48.869 -29.007 -5.411 1.00 36.03 226 ALA A CA 1
ATOM 1855 C C . ALA A 1 226 ? -48.506 -30.259 -4.601 1.00 36.03 226 ALA A C 1
ATOM 1857 O O . ALA A 1 226 ? -47.334 -30.563 -4.373 1.00 36.03 226 ALA A O 1
ATOM 1858 N N . ALA A 1 227 ? -49.533 -30.941 -4.099 1.00 44.06 227 ALA A N 1
ATOM 1859 C CA . ALA A 1 227 ? -49.403 -32.178 -3.351 1.00 44.06 227 ALA A CA 1
ATOM 1860 C C . ALA A 1 227 ? -48.763 -33.262 -4.232 1.00 44.06 227 ALA A C 1
ATOM 1862 O O . ALA A 1 227 ? -49.355 -33.693 -5.218 1.00 44.06 227 ALA A O 1
ATOM 1863 N N . GLY A 1 228 ? -47.562 -33.717 -3.870 1.00 41.62 228 GLY A N 1
ATOM 1864 C CA . GLY A 1 228 ? -46.919 -34.825 -4.573 1.00 41.62 228 GLY A CA 1
ATOM 1865 C C . GLY A 1 228 ? -45.439 -35.003 -4.260 1.00 41.62 228 GLY A C 1
ATOM 1866 O O . GLY A 1 228 ? -44.610 -34.665 -5.090 1.00 41.62 228 GLY A O 1
ATOM 1867 N N . ALA A 1 229 ? -45.135 -35.523 -3.064 1.00 34.84 229 ALA A N 1
ATOM 1868 C CA . ALA A 1 229 ? -44.020 -36.430 -2.728 1.00 34.84 229 ALA A CA 1
ATOM 1869 C C . ALA A 1 229 ? -43.619 -36.239 -1.256 1.00 34.84 229 ALA A C 1
ATOM 1871 O O . ALA A 1 229 ? -43.137 -35.181 -0.852 1.00 34.84 229 ALA A O 1
ATOM 1872 N N . LYS A 1 230 ? -43.792 -37.286 -0.441 1.00 43.16 230 LYS A N 1
ATOM 1873 C CA . LYS A 1 230 ? -43.256 -37.351 0.925 1.00 43.16 230 LYS A CA 1
ATOM 1874 C C . LYS A 1 230 ? -41.733 -37.520 0.855 1.00 43.16 230 LYS A C 1
ATOM 1876 O O . LYS A 1 230 ? -41.228 -38.635 0.913 1.00 43.16 230 LYS A O 1
ATOM 1881 N N . GLY A 1 231 ? -41.015 -36.412 0.700 1.00 38.22 231 GLY A N 1
ATOM 1882 C CA . GLY A 1 231 ? -39.560 -36.340 0.822 1.00 38.22 231 GLY A CA 1
ATOM 1883 C C . GLY A 1 231 ? -39.189 -35.633 2.119 1.00 38.22 231 GLY A C 1
ATOM 1884 O O . GLY A 1 231 ? -39.328 -34.420 2.240 1.00 38.22 231 GLY A O 1
ATOM 1885 N N . VAL A 1 232 ? -38.735 -36.392 3.107 1.00 41.94 232 VAL A N 1
ATOM 1886 C CA . VAL A 1 232 ? -38.382 -35.872 4.426 1.00 41.94 232 VAL A CA 1
ATOM 1887 C C . VAL A 1 232 ? -36.938 -35.343 4.415 1.00 41.94 232 VAL A C 1
ATOM 1889 O O . VAL A 1 232 ? -35.988 -36.120 4.414 1.00 41.94 232 VAL A O 1
ATOM 1892 N N . ARG A 1 233 ? -36.752 -34.014 4.414 1.00 48.19 233 ARG A N 1
ATOM 1893 C CA . ARG A 1 233 ? -35.438 -33.336 4.516 1.00 48.19 233 ARG A CA 1
ATOM 1894 C C . ARG A 1 233 ? -35.100 -32.957 5.972 1.00 48.19 233 ARG A C 1
ATOM 1896 O O . ARG A 1 233 ? -34.911 -31.785 6.268 1.00 48.19 233 ARG A O 1
ATOM 1903 N N . PHE A 1 234 ? -35.004 -33.917 6.897 1.00 49.81 234 PHE A N 1
ATOM 1904 C CA . PHE A 1 234 ? -34.634 -33.600 8.295 1.00 49.81 234 PHE A CA 1
ATOM 1905 C C . PHE A 1 234 ? -33.120 -33.493 8.541 1.00 49.81 234 PHE A C 1
ATOM 1907 O O . PHE A 1 234 ? -32.708 -32.784 9.449 1.00 49.81 234 PHE A O 1
ATOM 1914 N N . ALA A 1 235 ? -32.265 -34.129 7.735 1.00 51.94 235 ALA A N 1
ATOM 1915 C CA . ALA A 1 235 ? -30.846 -34.256 8.089 1.00 51.94 235 ALA A CA 1
ATOM 1916 C C . ALA A 1 235 ? -30.018 -32.960 7.940 1.00 51.94 235 ALA A C 1
ATOM 1918 O O . ALA A 1 235 ? -29.148 -32.703 8.769 1.00 51.94 235 ALA A O 1
ATOM 1919 N N . LYS A 1 236 ? -30.276 -32.134 6.909 1.00 46.94 236 LYS A N 1
ATOM 1920 C CA . LYS A 1 236 ? -29.457 -30.934 6.630 1.00 46.94 236 LYS A CA 1
ATOM 1921 C C . LYS A 1 236 ? -29.809 -29.776 7.577 1.00 46.94 236 LYS A C 1
ATOM 1923 O O . LYS A 1 236 ? -28.918 -29.219 8.199 1.00 46.94 236 LYS A O 1
ATOM 1928 N N . GLN A 1 237 ? -31.103 -29.511 7.789 1.00 49.34 237 GLN A N 1
ATOM 1929 C CA . GLN A 1 237 ? -31.575 -28.493 8.741 1.00 49.34 237 GLN A CA 1
ATOM 1930 C C . GLN A 1 237 ? -31.304 -28.872 10.205 1.00 49.34 237 GLN A C 1
ATOM 1932 O O . GLN A 1 237 ? -30.971 -27.997 10.998 1.00 49.34 237 GLN A O 1
ATOM 1937 N N . ALA A 1 238 ? -31.384 -30.161 10.564 1.00 49.47 238 ALA A N 1
ATOM 1938 C CA . ALA A 1 238 ? -31.020 -30.607 11.908 1.00 49.47 238 ALA A CA 1
ATOM 1939 C C . ALA A 1 238 ? -29.516 -30.469 12.172 1.00 49.47 238 ALA A C 1
ATOM 1941 O O . ALA A 1 238 ? -29.151 -30.054 13.262 1.00 49.47 238 ALA A O 1
ATOM 1942 N N . LYS A 1 239 ? -28.640 -30.739 11.189 1.00 48.69 239 LYS A N 1
ATOM 1943 C CA . LYS A 1 239 ? -27.195 -30.489 11.330 1.00 48.69 239 LYS A CA 1
ATOM 1944 C C . LYS A 1 239 ? -26.894 -29.011 11.568 1.00 48.69 239 LYS A C 1
ATOM 1946 O O . LYS A 1 239 ? -26.203 -28.707 12.529 1.00 48.69 239 LYS A O 1
ATOM 1951 N N . THR A 1 240 ? -27.466 -28.106 10.772 1.00 48.88 240 THR A N 1
ATOM 1952 C CA . THR A 1 240 ? -27.274 -26.656 10.946 1.00 48.88 240 THR A CA 1
ATOM 1953 C C . THR A 1 240 ? -27.827 -26.162 12.286 1.00 48.88 240 THR A C 1
ATOM 1955 O O . THR A 1 240 ? -27.165 -25.400 12.979 1.00 48.88 240 THR A O 1
ATOM 1958 N N . ALA A 1 241 ? -29.003 -26.641 12.710 1.00 48.91 241 ALA A N 1
ATOM 1959 C CA . ALA A 1 241 ? -29.590 -26.278 14.002 1.00 48.91 241 ALA A CA 1
ATOM 1960 C C . ALA A 1 241 ? -28.795 -26.837 15.196 1.00 48.91 241 ALA A C 1
ATOM 1962 O O . ALA A 1 241 ? -28.631 -26.151 16.200 1.00 48.91 241 ALA A O 1
ATOM 1963 N N . VAL A 1 242 ? -28.268 -28.060 15.083 1.00 50.06 242 VAL A N 1
ATOM 1964 C CA . VAL A 1 242 ? -27.411 -28.683 16.102 1.00 50.06 242 VAL A CA 1
ATOM 1965 C C . VAL A 1 242 ? -26.051 -27.987 16.165 1.00 50.06 242 VAL A C 1
ATOM 1967 O O . VAL A 1 242 ? -25.556 -27.746 17.254 1.00 50.06 242 VAL A O 1
ATOM 1970 N N . GLN A 1 243 ? -25.472 -27.585 15.035 1.00 50.56 243 GLN A N 1
ATOM 1971 C CA . GLN A 1 243 ? -24.197 -26.863 14.973 1.00 50.56 243 GLN A CA 1
ATOM 1972 C C . GLN A 1 243 ? -24.328 -25.419 15.491 1.00 50.56 243 GLN A C 1
ATOM 1974 O O . GLN A 1 243 ? -23.483 -24.970 16.262 1.00 50.56 243 GLN A O 1
ATOM 1979 N N . ALA A 1 244 ? -25.446 -24.743 15.202 1.00 50.62 244 ALA A N 1
ATOM 1980 C CA . ALA A 1 244 ? -25.793 -23.451 15.796 1.00 50.62 244 ALA A CA 1
ATOM 1981 C C . ALA A 1 244 ? -26.076 -23.539 17.311 1.00 50.62 244 ALA A C 1
ATOM 1983 O O . ALA A 1 244 ? -25.780 -22.598 18.042 1.00 50.62 244 ALA A O 1
ATOM 1984 N N . ALA A 1 245 ? -26.617 -24.666 17.793 1.00 45.03 245 ALA A N 1
ATOM 1985 C CA . ALA A 1 245 ? -26.841 -24.923 19.219 1.00 45.03 245 ALA A CA 1
ATOM 1986 C C . ALA A 1 245 ? -25.578 -25.397 19.971 1.00 45.03 245 ALA A C 1
ATOM 1988 O O . ALA A 1 245 ? -25.499 -25.229 21.185 1.00 45.03 245 ALA A O 1
ATOM 1989 N N . LEU A 1 246 ? -24.607 -25.993 19.265 1.00 41.44 246 LEU A N 1
ATOM 1990 C CA . LEU A 1 246 ? -23.311 -26.441 19.796 1.00 41.44 246 LEU A CA 1
ATOM 1991 C C . LEU A 1 246 ? -22.215 -25.369 19.704 1.00 41.44 246 LEU A C 1
ATOM 1993 O O . LEU A 1 246 ? -21.168 -25.516 20.335 1.00 41.44 246 LEU A O 1
ATOM 1997 N N . GLY A 1 247 ? -22.428 -24.300 18.931 1.00 43.91 247 GLY A N 1
ATOM 1998 C CA . GLY A 1 247 ? -21.560 -23.128 18.962 1.00 43.91 247 GLY A CA 1
ATOM 1999 C C . GLY A 1 247 ? -21.549 -22.522 20.371 1.00 43.91 247 GLY A C 1
ATOM 2000 O O . GLY A 1 247 ? -22.590 -22.525 21.032 1.00 43.91 247 GLY A O 1
ATOM 2001 N N . PRO A 1 248 ? -20.408 -22.004 20.868 1.00 45.22 248 PRO A N 1
ATOM 2002 C CA . PRO A 1 248 ? -20.381 -21.328 22.160 1.00 45.22 248 PRO A CA 1
ATOM 2003 C C . PRO A 1 248 ? -21.463 -20.252 22.144 1.00 45.22 248 PRO A C 1
ATOM 2005 O O . PRO A 1 248 ? -21.463 -19.405 21.249 1.00 45.22 248 PRO A O 1
ATOM 2008 N N . THR A 1 249 ? -22.408 -20.311 23.087 1.00 45.47 249 THR A N 1
ATOM 2009 C CA . THR A 1 249 ? -23.433 -19.282 23.274 1.00 45.47 249 THR A CA 1
ATOM 2010 C C . THR A 1 249 ? -22.712 -17.952 23.418 1.00 45.47 249 THR A C 1
ATOM 2012 O O . THR A 1 249 ? -22.124 -17.664 24.461 1.00 45.47 249 THR A O 1
ATOM 2015 N N . ARG A 1 250 ? -22.656 -17.177 22.332 1.00 55.62 250 ARG A N 1
ATOM 2016 C CA . ARG A 1 250 ? -21.930 -15.913 22.311 1.00 55.62 250 ARG A CA 1
ATOM 2017 C C . ARG A 1 250 ? -22.713 -14.973 23.216 1.00 55.62 250 ARG A C 1
ATOM 2019 O O . ARG A 1 250 ? -23.817 -14.569 22.860 1.00 55.62 250 ARG A O 1
ATOM 2026 N N . ASN A 1 251 ? -22.165 -14.650 24.386 1.00 62.06 251 ASN A N 1
ATOM 2027 C CA . ASN A 1 251 ? -22.663 -13.539 25.188 1.00 62.06 251 ASN A CA 1
ATOM 2028 C C . ASN A 1 251 ? -22.446 -12.270 24.356 1.00 62.06 251 ASN A C 1
ATOM 2030 O O . ASN A 1 251 ? -21.331 -11.760 24.271 1.00 62.06 251 ASN A O 1
ATOM 2034 N N . MET A 1 252 ? -23.499 -11.851 23.654 1.00 71.56 252 MET A N 1
ATOM 2035 C CA . MET A 1 252 ? -23.510 -10.678 22.789 1.00 71.56 252 MET A CA 1
ATOM 2036 C C . MET A 1 252 ? -24.155 -9.522 23.537 1.00 71.56 252 MET A C 1
ATOM 2038 O O . MET A 1 252 ? -25.281 -9.648 24.021 1.00 71.56 252 MET A O 1
ATOM 2042 N N . GLN A 1 253 ? -23.462 -8.391 23.592 1.00 76.12 253 GLN A N 1
ATOM 2043 C CA . GLN A 1 253 ? -23.990 -7.167 24.177 1.00 76.12 253 GLN A CA 1
ATOM 2044 C C . GLN A 1 253 ? -24.161 -6.100 23.086 1.00 76.12 253 GLN A C 1
ATOM 2046 O O . GLN A 1 253 ? -23.163 -5.648 22.519 1.00 76.12 253 GLN A O 1
ATOM 2051 N N . PRO A 1 254 ? -25.402 -5.678 22.780 1.00 81.69 254 PRO A N 1
ATOM 2052 C CA . PRO A 1 254 ? -25.651 -4.564 21.877 1.00 81.69 254 PRO A CA 1
ATOM 2053 C C . PRO A 1 254 ? -25.080 -3.257 22.423 1.00 81.69 254 PRO A C 1
ATOM 2055 O O . PRO A 1 254 ? -25.305 -2.917 23.586 1.00 81.69 254 PRO A O 1
ATOM 2058 N N . ILE A 1 255 ? -24.377 -2.512 21.573 1.00 81.50 255 ILE A N 1
ATOM 2059 C CA . ILE A 1 255 ? -23.831 -1.193 21.904 1.00 81.50 255 ILE A CA 1
ATOM 2060 C C . ILE A 1 255 ? -24.341 -0.134 20.924 1.00 81.50 255 ILE A C 1
ATOM 2062 O O . ILE A 1 255 ? -24.639 -0.439 19.772 1.00 81.50 255 ILE A O 1
ATOM 2066 N N . GLN A 1 256 ? -24.450 1.110 21.396 1.00 76.06 256 GLN A N 1
ATOM 2067 C CA . GLN A 1 256 ? -24.861 2.268 20.584 1.00 76.06 256 GLN A CA 1
ATOM 2068 C C . GLN A 1 256 ? -23.736 3.293 20.404 1.00 76.06 256 GLN A C 1
ATOM 2070 O O . GLN A 1 256 ? -23.698 3.992 19.400 1.00 76.06 256 GLN A O 1
ATOM 2075 N N . SER A 1 257 ? -22.816 3.386 21.370 1.00 84.00 257 SER A N 1
ATOM 2076 C CA . SER A 1 257 ? -21.680 4.308 21.326 1.00 84.00 257 SER A CA 1
ATOM 2077 C C . SER A 1 257 ? -20.394 3.578 21.694 1.00 84.00 257 SER A C 1
ATOM 2079 O O . SER A 1 257 ? -20.260 3.061 22.808 1.00 84.00 257 SER A O 1
ATOM 2081 N N . LEU A 1 258 ? -19.439 3.562 20.764 1.00 87.62 258 LEU A N 1
ATOM 2082 C CA . LEU A 1 258 ? -18.117 2.966 20.950 1.00 87.62 258 LEU A CA 1
ATOM 2083 C C . LEU A 1 258 ? -17.339 3.705 22.038 1.00 87.62 258 LEU A C 1
ATOM 2085 O O . LEU A 1 258 ? -16.868 3.075 22.979 1.00 87.62 258 LEU A O 1
ATOM 2089 N N . CYS A 1 259 ? -17.292 5.040 21.978 1.00 88.50 259 CYS A N 1
ATOM 2090 C CA . CYS A 1 259 ? -16.557 5.849 22.952 1.00 88.50 259 CYS A CA 1
ATOM 2091 C C . CYS A 1 259 ? -17.036 5.614 24.393 1.00 88.50 259 CYS A C 1
ATOM 2093 O O . CYS A 1 259 ? -16.215 5.408 25.289 1.00 88.50 259 CYS A O 1
ATOM 2095 N N . ALA A 1 260 ? -18.354 5.621 24.626 1.00 86.81 260 ALA A N 1
ATOM 2096 C CA . ALA A 1 260 ? -18.902 5.379 25.960 1.00 86.81 260 ALA A CA 1
ATOM 2097 C C . ALA A 1 260 ? -18.589 3.952 26.434 1.00 86.81 260 ALA A C 1
ATOM 2099 O O . ALA A 1 260 ? -18.142 3.757 27.563 1.00 86.81 260 ALA A O 1
ATOM 2100 N N . THR A 1 261 ? -18.742 2.965 25.547 1.00 88.12 261 THR A N 1
ATOM 2101 C CA . THR A 1 261 ? -18.462 1.560 25.868 1.00 88.12 261 THR A CA 1
ATOM 2102 C C . THR A 1 261 ? -16.996 1.360 26.253 1.00 88.12 261 THR A C 1
ATOM 2104 O O . THR A 1 261 ? -16.725 0.825 27.328 1.00 88.12 261 THR A O 1
ATOM 2107 N N . ILE A 1 262 ? -16.057 1.857 25.437 1.00 88.69 262 ILE A N 1
ATOM 2108 C CA . ILE A 1 262 ? -14.610 1.750 25.682 1.00 88.69 262 ILE A CA 1
ATOM 2109 C C . ILE A 1 262 ? -14.232 2.421 27.008 1.00 88.69 262 ILE A C 1
ATOM 2111 O O . ILE A 1 262 ? -13.492 1.838 27.795 1.00 88.69 262 ILE A O 1
ATOM 2115 N N . SER A 1 263 ? -14.806 3.591 27.318 1.00 86.75 263 SER A N 1
ATOM 2116 C CA . SER A 1 263 ? -14.536 4.294 28.584 1.00 86.75 263 SER A CA 1
ATOM 2117 C C . SER A 1 263 ? -14.911 3.496 29.841 1.00 86.75 263 SER A C 1
ATOM 2119 O O . SER A 1 263 ? -14.354 3.721 30.913 1.00 86.75 263 SER A O 1
ATOM 2121 N N . THR A 1 264 ? -15.840 2.546 29.710 1.00 85.81 264 THR A N 1
ATOM 2122 C CA . THR A 1 264 ? -16.314 1.696 30.811 1.00 85.81 264 THR A CA 1
ATOM 2123 C C . THR A 1 264 ? -15.765 0.273 30.762 1.00 85.81 264 THR A C 1
ATOM 2125 O O . THR A 1 264 ? -16.101 -0.519 31.636 1.00 85.81 264 THR A O 1
ATOM 2128 N N . LEU A 1 265 ? -14.927 -0.058 29.774 1.00 84.25 265 LEU A N 1
ATOM 2129 C CA . LEU A 1 265 ? -14.527 -1.427 29.459 1.00 84.25 265 LEU A CA 1
ATOM 2130 C C . LEU A 1 265 ? -13.608 -2.027 30.538 1.00 84.25 265 LEU A C 1
ATOM 2132 O O . LEU A 1 265 ? -12.410 -1.744 30.599 1.00 84.25 265 LEU A O 1
ATOM 2136 N N . GLN A 1 266 ? -14.169 -2.898 31.379 1.00 79.06 266 GLN A N 1
ATOM 2137 C CA . GLN A 1 266 ? -13.451 -3.610 32.444 1.00 79.06 266 GLN A CA 1
ATOM 2138 C C . GLN A 1 266 ? -13.036 -5.034 32.020 1.00 79.06 266 GLN A C 1
ATOM 2140 O O . GLN A 1 266 ? -13.632 -5.590 31.096 1.00 79.06 266 GLN A O 1
ATOM 2145 N N . PRO A 1 267 ? -12.068 -5.684 32.705 1.00 76.88 267 PRO A N 1
ATOM 2146 C CA . PRO A 1 267 ? -11.613 -7.036 32.358 1.00 76.88 267 PRO A CA 1
ATOM 2147 C C . PRO A 1 267 ? -12.725 -8.086 32.160 1.00 76.88 267 PRO A C 1
ATOM 2149 O O . PRO A 1 267 ? -12.667 -8.790 31.156 1.00 76.88 267 PRO A O 1
ATOM 2152 N N . PRO A 1 268 ? -13.782 -8.163 32.999 1.00 70.56 268 PRO A N 1
ATOM 2153 C CA . PRO A 1 268 ? -14.869 -9.128 32.795 1.00 70.56 268 PRO A CA 1
ATOM 2154 C C . PRO A 1 268 ? -15.669 -8.890 31.505 1.00 70.56 268 PRO A C 1
ATOM 2156 O O . PRO A 1 268 ? -16.238 -9.817 30.941 1.00 70.56 268 PRO A O 1
ATOM 2159 N N . GLN A 1 269 ? -15.726 -7.643 31.031 1.00 71.75 269 GLN A N 1
ATOM 2160 C CA . GLN A 1 269 ? -16.457 -7.259 29.820 1.00 71.75 269 GLN A CA 1
ATOM 2161 C C . GLN A 1 269 ? -15.632 -7.477 28.547 1.00 71.75 269 GLN A C 1
ATOM 2163 O O . GLN A 1 269 ? -16.201 -7.526 27.462 1.00 71.75 269 GLN A O 1
ATOM 2168 N N . ARG A 1 270 ? -14.308 -7.650 28.660 1.00 76.56 270 ARG A N 1
ATOM 2169 C CA . ARG A 1 270 ? -13.422 -7.958 27.522 1.00 76.56 270 ARG A CA 1
ATOM 2170 C C . ARG A 1 270 ? -13.602 -9.384 26.996 1.00 76.56 270 ARG A C 1
ATOM 2172 O O . ARG A 1 270 ? -13.188 -9.677 25.883 1.00 76.56 270 ARG A O 1
ATOM 2179 N N . GLU A 1 271 ? -14.239 -10.260 27.771 1.00 73.31 271 GLU A N 1
ATOM 2180 C CA . GLU A 1 271 ? -14.628 -11.607 27.331 1.00 73.31 271 GLU A CA 1
ATOM 2181 C C . GLU A 1 271 ? -15.974 -11.623 26.580 1.00 73.31 271 GLU A C 1
ATOM 2183 O O . GLU A 1 271 ? -16.352 -12.642 25.999 1.00 73.31 271 GLU A O 1
ATOM 2188 N N . ILE A 1 272 ? -16.699 -10.498 26.578 1.00 78.06 272 ILE A N 1
ATOM 2189 C CA . ILE A 1 272 ? -18.014 -10.351 25.949 1.00 78.06 272 ILE A CA 1
ATOM 2190 C C . ILE A 1 272 ? -17.836 -9.859 24.512 1.00 78.06 272 ILE A C 1
ATOM 2192 O O . ILE A 1 272 ? -17.044 -8.962 24.225 1.00 78.06 272 ILE A O 1
ATOM 2196 N N . CYS A 1 273 ? -18.614 -10.432 23.597 1.00 80.06 273 CYS A N 1
ATOM 2197 C CA . CYS A 1 273 ? -18.683 -9.971 22.219 1.00 80.06 273 CYS A CA 1
ATOM 2198 C C . CYS A 1 273 ? -19.609 -8.748 22.139 1.00 80.06 273 CYS A C 1
ATOM 2200 O O . CYS A 1 273 ? -20.792 -8.835 22.475 1.00 80.06 273 CYS A O 1
ATOM 2202 N N . LEU A 1 274 ? -19.093 -7.605 21.691 1.00 81.31 274 LEU A N 1
ATOM 2203 C CA . LEU A 1 274 ? -19.893 -6.393 21.531 1.00 81.31 274 LEU A CA 1
ATOM 2204 C C . LEU A 1 274 ? -20.491 -6.377 20.125 1.00 81.31 274 LEU A C 1
ATOM 2206 O O . LEU A 1 274 ? -19.764 -6.475 19.141 1.00 81.31 274 LEU A O 1
ATOM 2210 N N . SER A 1 275 ? -21.810 -6.251 20.007 1.00 81.81 275 SER A N 1
ATOM 2211 C CA . SER A 1 275 ? -22.472 -6.179 18.702 1.00 81.81 275 SER A CA 1
ATOM 2212 C C . SER A 1 275 ? -22.895 -4.746 18.402 1.00 81.81 275 SER A C 1
ATOM 2214 O O . SER A 1 275 ? -23.699 -4.176 19.144 1.00 81.81 275 SER A O 1
ATOM 2216 N N . LEU A 1 276 ? -22.407 -4.189 17.297 1.00 79.12 276 LEU A N 1
ATOM 2217 C CA . LEU A 1 276 ? -22.855 -2.900 16.778 1.00 79.12 276 LEU A CA 1
ATOM 2218 C C . LEU A 1 276 ? -23.695 -3.145 15.520 1.00 79.12 276 LEU A C 1
ATOM 2220 O O . LEU A 1 276 ? -23.233 -3.733 14.538 1.00 79.12 276 LEU A O 1
ATOM 2224 N N . LEU A 1 277 ? -24.963 -2.743 15.586 1.00 69.00 277 LEU A N 1
ATOM 2225 C CA . LEU A 1 277 ? -25.903 -2.833 14.473 1.00 69.00 277 LEU A CA 1
ATOM 2226 C C . LEU A 1 277 ? -25.742 -1.605 13.584 1.00 69.00 277 LEU A C 1
ATOM 2228 O O . LEU A 1 277 ? -25.847 -0.479 14.063 1.00 69.00 277 LEU A O 1
ATOM 2232 N N . VAL A 1 278 ? -25.514 -1.838 12.296 1.00 63.94 278 VAL A N 1
ATOM 2233 C CA . VAL A 1 278 ? -25.378 -0.776 11.300 1.00 63.94 278 VAL A CA 1
ATOM 2234 C C . VAL A 1 278 ? -26.728 -0.547 10.629 1.00 63.94 278 VAL A C 1
ATOM 2236 O O . VAL A 1 278 ? -27.481 -1.493 10.379 1.00 63.94 278 VAL A O 1
ATOM 2239 N N . ASN A 1 279 ? -27.020 0.711 10.296 1.00 58.78 279 ASN A N 1
ATOM 2240 C CA . ASN A 1 279 ? -28.077 1.034 9.338 1.00 58.78 279 ASN A CA 1
ATOM 2241 C C . ASN A 1 279 ? -27.764 0.425 7.955 1.00 58.78 279 ASN A C 1
ATOM 2243 O O . ASN A 1 279 ? -26.627 0.059 7.663 1.00 58.78 279 ASN A O 1
ATOM 2247 N N . GLU A 1 280 ? -28.783 0.271 7.107 1.00 58.69 280 GLU A N 1
ATOM 2248 C CA . GLU A 1 280 ? -28.655 -0.390 5.801 1.00 58.69 280 GLU A CA 1
ATOM 2249 C C . GLU A 1 280 ? -27.513 0.193 4.948 1.00 58.69 280 GLU A C 1
ATOM 2251 O O . GLU A 1 280 ? -27.518 1.374 4.605 1.00 58.69 280 GLU A O 1
ATOM 2256 N N . TYR A 1 281 ? -26.568 -0.662 4.544 1.00 58.09 281 TYR A N 1
ATOM 2257 C CA . TYR A 1 281 ? -25.560 -0.355 3.527 1.00 58.09 281 TYR A CA 1
ATOM 2258 C C . TYR A 1 281 ? -25.767 -1.287 2.335 1.00 58.09 281 TYR A C 1
ATOM 2260 O O . TYR A 1 281 ? -25.931 -2.495 2.510 1.00 58.09 281 TYR A O 1
ATOM 2268 N N . ALA A 1 282 ? -25.822 -0.730 1.122 1.00 59.41 282 ALA A N 1
ATOM 2269 C CA . ALA A 1 282 ? -26.077 -1.482 -0.112 1.00 59.41 282 ALA A CA 1
ATOM 2270 C C . ALA A 1 282 ? -27.319 -2.411 -0.052 1.00 59.41 282 ALA A C 1
ATOM 2272 O O . ALA A 1 282 ? -27.325 -3.487 -0.646 1.00 59.41 282 ALA A O 1
ATOM 2273 N N . LYS A 1 283 ? -28.384 -1.996 0.659 1.00 63.62 283 LYS A N 1
ATOM 2274 C CA . LYS A 1 283 ? -29.615 -2.782 0.917 1.00 63.62 283 LYS A CA 1
ATOM 2275 C C . LYS A 1 283 ? -29.407 -4.069 1.736 1.00 63.62 283 LYS A C 1
ATOM 2277 O O . LYS A 1 283 ? -30.277 -4.937 1.741 1.00 63.62 283 LYS A O 1
ATOM 2282 N N . LYS A 1 284 ? -28.274 -4.206 2.431 1.00 66.50 284 LYS A N 1
ATOM 2283 C CA . LYS A 1 284 ? -27.999 -5.302 3.368 1.00 66.50 284 LYS A CA 1
ATOM 2284 C C . LYS A 1 284 ? -27.826 -4.749 4.783 1.00 66.50 284 LYS A C 1
ATOM 2286 O O . LYS A 1 284 ? -27.213 -3.695 4.989 1.00 66.50 284 LYS A O 1
ATOM 2291 N N . LYS A 1 285 ? -28.340 -5.480 5.775 1.00 67.31 285 LYS A N 1
ATOM 2292 C CA . LYS A 1 285 ? -28.129 -5.161 7.192 1.00 67.31 285 LYS A CA 1
ATOM 2293 C C . LYS A 1 285 ? -26.785 -5.737 7.612 1.00 67.31 285 LYS A C 1
ATOM 2295 O O . LYS A 1 285 ? -26.646 -6.948 7.787 1.00 67.31 285 LYS A O 1
ATOM 2300 N N . HIS A 1 286 ? -25.796 -4.861 7.725 1.00 70.19 286 HIS A N 1
ATOM 2301 C CA . HIS A 1 286 ? -24.491 -5.219 8.254 1.00 70.19 286 HIS A CA 1
ATOM 2302 C C . HIS A 1 286 ? -24.559 -5.135 9.783 1.00 70.19 286 HIS A C 1
ATOM 2304 O O . HIS A 1 286 ? -25.106 -4.188 10.345 1.00 70.19 286 HIS A O 1
ATOM 2310 N N . SER A 1 287 ? -24.027 -6.134 10.471 1.00 77.06 287 SER A N 1
ATOM 2311 C CA . SER A 1 287 ? -23.736 -6.061 11.901 1.00 77.06 287 SER A CA 1
ATOM 2312 C C . SER A 1 287 ? -22.276 -6.411 12.112 1.00 77.06 287 SER A C 1
ATOM 2314 O O . SER A 1 287 ? -21.774 -7.354 11.498 1.00 77.06 287 SER A O 1
ATOM 2316 N N . ILE A 1 288 ? -21.586 -5.672 12.973 1.00 83.38 288 ILE A N 1
ATOM 2317 C CA . ILE A 1 288 ? -20.216 -6.020 13.348 1.00 83.38 288 ILE A CA 1
ATOM 2318 C C . ILE A 1 288 ? -20.189 -6.592 14.758 1.00 83.38 288 ILE A C 1
ATOM 2320 O O . ILE A 1 288 ? -20.909 -6.146 15.653 1.00 83.38 288 ILE A O 1
ATOM 2324 N N . LEU A 1 289 ? -19.351 -7.604 14.922 1.00 85.50 289 LEU A N 1
ATOM 2325 C CA . LEU A 1 289 ? -18.983 -8.200 16.190 1.00 85.50 289 LEU A CA 1
ATOM 2326 C C . LEU A 1 289 ? -17.588 -7.691 16.532 1.00 85.50 289 LEU A C 1
ATOM 2328 O O . LEU A 1 289 ? -16.645 -7.901 15.773 1.00 85.50 289 LEU A O 1
ATOM 2332 N N . ILE A 1 290 ? -17.473 -6.992 17.650 1.00 86.19 290 ILE A N 1
ATOM 2333 C CA . ILE A 1 290 ? -16.230 -6.417 18.146 1.00 86.19 290 ILE A CA 1
ATOM 2334 C C . ILE A 1 290 ? -15.780 -7.261 19.334 1.00 86.19 290 ILE A C 1
ATOM 2336 O O . ILE A 1 290 ? -16.533 -7.471 20.290 1.00 86.19 290 ILE A O 1
ATOM 2340 N N . TYR A 1 291 ? -14.543 -7.731 19.261 1.00 88.62 291 TYR A N 1
ATOM 2341 C CA . TYR A 1 291 ? -13.880 -8.529 20.279 1.00 88.62 291 TYR A CA 1
ATOM 2342 C C . TYR A 1 291 ? -12.723 -7.712 20.851 1.00 88.62 291 TYR A C 1
ATOM 2344 O O . TYR A 1 291 ? -11.682 -7.594 20.201 1.00 88.62 291 TYR A O 1
ATOM 2352 N N . PRO A 1 292 ? -12.883 -7.106 22.037 1.00 87.31 292 PRO A N 1
ATOM 2353 C CA . PRO A 1 292 ? -11.784 -6.400 22.672 1.00 87.31 292 PRO A CA 1
ATOM 2354 C C . PRO A 1 292 ? -10.621 -7.334 22.995 1.00 87.31 292 PRO A C 1
ATOM 2356 O O . PRO A 1 292 ? -10.817 -8.513 23.301 1.00 87.31 292 PRO A O 1
ATOM 2359 N N . SER A 1 293 ? -9.401 -6.798 22.989 1.00 85.81 293 SER A N 1
ATOM 2360 C CA . SER A 1 293 ? -8.240 -7.563 23.436 1.00 85.81 293 SER A CA 1
ATOM 2361 C C . SER A 1 293 ? -8.435 -8.038 24.878 1.00 85.81 293 SER A C 1
ATOM 2363 O O . SER A 1 293 ? -8.822 -7.260 25.760 1.00 85.81 293 SER A O 1
ATOM 2365 N N . LYS A 1 294 ? -8.146 -9.326 25.125 1.00 80.81 294 LYS A N 1
ATOM 2366 C CA . LYS A 1 294 ? -8.345 -9.988 26.430 1.00 80.81 294 LYS A CA 1
ATOM 2367 C C . LYS A 1 294 ? -7.640 -9.249 27.564 1.00 80.81 294 LYS A C 1
ATOM 2369 O O . LYS A 1 294 ? -8.156 -9.167 28.675 1.00 80.81 294 LYS A O 1
ATOM 2374 N N . SER A 1 295 ? -6.456 -8.712 27.282 1.00 80.44 295 SER A N 1
ATOM 2375 C CA . SER A 1 295 ? -5.702 -7.878 28.210 1.00 80.44 295 SER A CA 1
ATOM 2376 C C . SER A 1 295 ? -5.740 -6.421 27.757 1.00 80.44 295 SER A C 1
ATOM 2378 O O . SER A 1 295 ? -5.447 -6.171 26.586 1.00 80.44 295 SER A O 1
ATOM 2380 N N . PRO A 1 296 ? -6.016 -5.460 28.658 1.00 78.94 296 PRO A N 1
ATOM 2381 C CA . PRO A 1 296 ? -5.943 -4.050 28.309 1.00 78.94 296 PRO A CA 1
ATOM 2382 C C . PRO A 1 296 ? -4.530 -3.680 27.834 1.00 78.94 296 PRO A C 1
ATOM 2384 O O . PRO A 1 296 ? -3.547 -4.185 28.402 1.00 78.94 296 PRO A O 1
ATOM 2387 N N . PRO A 1 297 ? -4.411 -2.792 26.831 1.00 82.75 297 PRO A N 1
ATOM 2388 C CA . PRO A 1 297 ? -3.134 -2.212 26.449 1.00 82.75 297 PRO A CA 1
ATOM 2389 C C . PRO A 1 297 ? -2.424 -1.611 27.669 1.00 82.75 297 PRO A C 1
ATOM 2391 O O . PRO A 1 297 ? -3.026 -0.897 28.472 1.00 82.75 297 PRO A O 1
ATOM 2394 N N . ARG A 1 298 ? -1.142 -1.940 27.843 1.00 83.44 298 ARG A N 1
ATOM 2395 C CA . ARG A 1 298 ? -0.322 -1.437 28.954 1.00 83.44 298 ARG A CA 1
ATOM 2396 C C . ARG A 1 298 ? 0.491 -0.239 28.494 1.00 83.44 298 ARG A C 1
ATOM 2398 O O . ARG A 1 298 ? 0.945 -0.219 27.352 1.00 83.44 298 ARG A O 1
ATOM 2405 N N . ASP A 1 299 ? 0.712 0.701 29.411 1.00 84.31 299 ASP A N 1
ATOM 2406 C CA . ASP A 1 299 ? 1.584 1.860 29.187 1.00 84.31 299 ASP A CA 1
ATOM 2407 C C . ASP A 1 299 ? 1.201 2.662 27.930 1.00 84.31 299 ASP A C 1
ATOM 2409 O O . ASP A 1 299 ? 2.034 3.109 27.151 1.00 84.31 299 ASP A O 1
ATOM 2413 N N . THR A 1 300 ? -0.102 2.835 27.707 1.00 86.56 300 THR A N 1
ATOM 2414 C CA . THR A 1 300 ? -0.643 3.515 26.521 1.00 86.56 300 THR A CA 1
ATOM 2415 C C . THR A 1 300 ? -0.218 4.977 26.402 1.00 86.56 300 THR A C 1
ATOM 2417 O O . THR A 1 300 ? -0.420 5.591 25.361 1.00 86.56 300 THR A O 1
ATOM 2420 N N . GLU A 1 301 ? 0.307 5.574 27.472 1.00 85.75 301 GLU A N 1
ATOM 2421 C CA . GLU A 1 301 ? 0.834 6.942 27.474 1.00 85.75 301 GLU A CA 1
ATOM 2422 C C . GLU A 1 301 ? 2.170 7.051 26.727 1.00 85.75 301 GLU A C 1
ATOM 2424 O O . GLU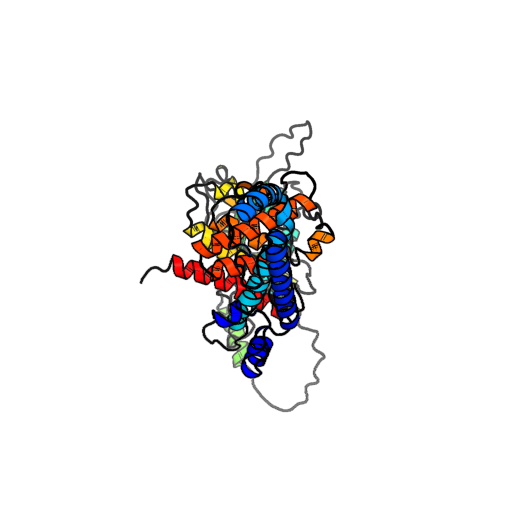 A 1 301 ? 2.465 8.106 26.174 1.00 85.75 301 GLU A O 1
ATOM 2429 N N . SER A 1 302 ? 2.947 5.964 26.651 1.00 88.31 302 SER A N 1
ATOM 2430 C CA . SER A 1 302 ? 4.213 5.923 25.910 1.00 88.31 302 SER A CA 1
ATOM 2431 C C . SER A 1 302 ? 4.048 5.576 24.429 1.00 88.31 302 SER A C 1
ATOM 2433 O O . SER A 1 302 ? 5.038 5.502 23.698 1.00 88.31 302 SER A O 1
ATOM 2435 N N . TRP A 1 303 ? 2.814 5.328 23.979 1.00 92.88 303 TRP A N 1
ATOM 2436 C CA . TRP A 1 303 ? 2.543 4.925 22.606 1.00 92.88 303 TRP A CA 1
ATOM 2437 C C . TRP A 1 303 ? 2.586 6.126 21.664 1.00 92.88 303 TRP A C 1
ATOM 2439 O O . TRP A 1 303 ? 2.008 7.178 21.945 1.00 92.88 303 TRP A O 1
ATOM 2449 N N . SER A 1 304 ? 3.225 5.950 20.512 1.00 93.38 304 SER A N 1
ATOM 2450 C CA . SER A 1 304 ? 3.329 6.972 19.471 1.00 93.38 304 SER A CA 1
ATOM 2451 C C . SER A 1 304 ? 3.027 6.384 18.088 1.00 93.38 304 SER A C 1
ATOM 2453 O O . SER A 1 304 ? 2.970 5.165 17.908 1.00 93.38 304 SER A O 1
ATOM 2455 N N . ILE A 1 305 ? 2.789 7.260 17.110 1.00 94.56 305 ILE A N 1
ATOM 2456 C CA . ILE A 1 305 ? 2.587 6.880 15.708 1.00 94.56 305 ILE A CA 1
ATOM 2457 C C . ILE A 1 305 ? 3.803 7.339 14.918 1.00 94.56 305 ILE A C 1
ATOM 2459 O O . ILE A 1 305 ? 4.218 8.492 15.036 1.00 94.56 305 ILE A O 1
ATOM 2463 N N . ARG A 1 306 ? 4.325 6.457 14.069 1.00 96.06 306 ARG A N 1
ATOM 2464 C CA . ARG A 1 306 ? 5.333 6.787 13.060 1.00 96.06 306 ARG A CA 1
ATOM 2465 C C . ARG A 1 306 ? 4.790 6.482 11.673 1.00 96.06 306 ARG A C 1
ATOM 2467 O O . ARG A 1 306 ? 4.116 5.475 11.494 1.00 96.06 306 ARG A O 1
ATOM 2474 N N . ASP A 1 307 ? 5.094 7.328 10.702 1.00 96.31 307 ASP A N 1
ATOM 2475 C CA . ASP A 1 307 ? 4.776 7.073 9.298 1.00 96.31 307 ASP A CA 1
ATOM 2476 C C . ASP A 1 307 ? 5.891 6.269 8.604 1.00 96.31 307 ASP A C 1
ATOM 2478 O O . ASP A 1 307 ? 6.997 6.097 9.136 1.00 96.31 307 ASP A O 1
ATOM 2482 N N . LEU A 1 308 ? 5.606 5.744 7.410 1.00 96.81 308 LEU A N 1
ATOM 2483 C CA . LEU A 1 308 ? 6.579 4.964 6.649 1.00 96.81 308 LEU A CA 1
ATOM 2484 C C . LEU A 1 308 ? 7.865 5.747 6.326 1.00 96.81 308 LEU A C 1
ATOM 2486 O O . LEU A 1 308 ? 8.932 5.177 6.560 1.00 96.81 308 LEU A O 1
ATOM 2490 N N . PRO A 1 309 ? 7.837 7.016 5.861 1.00 96.12 309 PRO A N 1
ATOM 2491 C CA . PRO A 1 309 ? 9.060 7.795 5.652 1.00 96.12 309 PRO A CA 1
ATOM 2492 C C . PRO A 1 309 ? 9.962 7.854 6.890 1.00 96.12 309 PRO A C 1
ATOM 2494 O O . PRO A 1 309 ? 11.169 7.615 6.791 1.00 96.12 309 PRO A O 1
ATOM 2497 N N . SER A 1 310 ? 9.386 8.084 8.074 1.00 94.75 310 SER A N 1
ATOM 2498 C CA . SER A 1 310 ? 10.147 8.104 9.325 1.00 94.75 310 SER A CA 1
ATOM 2499 C C . SER A 1 310 ? 10.716 6.733 9.669 1.00 94.75 310 SER A C 1
ATOM 2501 O O . SER A 1 310 ? 11.822 6.647 10.197 1.00 94.75 310 SER A O 1
ATOM 2503 N N . VAL A 1 311 ? 9.978 5.653 9.406 1.00 95.88 311 VAL A N 1
ATOM 2504 C CA . VAL A 1 311 ? 10.408 4.276 9.694 1.00 95.88 311 VAL A CA 1
ATOM 2505 C C . VAL A 1 311 ? 11.467 3.775 8.706 1.00 95.88 311 VAL A C 1
ATOM 2507 O O . VAL A 1 311 ? 12.344 3.014 9.108 1.00 95.88 311 VAL A O 1
ATOM 2510 N N . LEU A 1 312 ? 11.462 4.238 7.452 1.00 95.56 312 LEU A N 1
ATOM 2511 C CA . LEU A 1 312 ? 12.491 3.905 6.456 1.00 95.56 312 LEU A CA 1
ATOM 2512 C C . LEU A 1 312 ? 13.899 4.315 6.908 1.00 95.56 312 LEU A C 1
ATOM 2514 O O . LEU A 1 312 ? 14.858 3.603 6.627 1.00 95.56 312 LEU A O 1
ATOM 2518 N N . THR A 1 313 ? 14.017 5.413 7.658 1.00 91.88 313 THR A N 1
ATOM 2519 C CA . THR A 1 313 ? 15.301 5.881 8.206 1.00 91.88 313 THR A CA 1
ATOM 2520 C C . THR A 1 313 ? 15.718 5.166 9.500 1.00 91.88 313 THR A C 1
ATOM 2522 O O . THR A 1 313 ? 16.841 5.358 9.969 1.00 91.88 313 THR A O 1
ATOM 2525 N N . ASP A 1 314 ? 14.858 4.316 10.080 1.00 94.44 314 ASP A N 1
ATOM 2526 C CA . ASP A 1 314 ? 15.187 3.555 11.286 1.00 94.44 314 ASP A CA 1
ATOM 2527 C C . ASP A 1 314 ? 16.108 2.368 10.948 1.00 94.44 314 ASP A C 1
ATOM 2529 O O . ASP A 1 314 ? 15.715 1.467 10.200 1.00 94.44 314 ASP A O 1
ATOM 2533 N N . PRO A 1 315 ? 17.310 2.276 11.544 1.00 92.69 315 PRO A N 1
ATOM 2534 C CA . PRO A 1 315 ? 18.237 1.180 11.266 1.00 92.69 315 PRO A CA 1
ATOM 2535 C C . PRO A 1 315 ? 17.698 -0.198 11.687 1.00 92.69 315 PRO A C 1
ATOM 2537 O O . PRO A 1 315 ? 18.154 -1.223 11.176 1.00 92.69 315 PRO A O 1
ATOM 2540 N N . ARG A 1 316 ? 16.721 -0.255 12.606 1.00 95.00 316 ARG A N 1
ATOM 2541 C CA . ARG A 1 316 ? 16.073 -1.504 13.041 1.00 95.00 316 ARG A CA 1
ATOM 2542 C C . ARG A 1 316 ? 15.075 -2.022 12.002 1.00 95.00 316 ARG A C 1
ATOM 2544 O O . ARG A 1 316 ? 14.723 -3.206 12.044 1.00 95.00 316 ARG A O 1
ATOM 2551 N N . PHE A 1 317 ? 14.645 -1.189 11.050 1.00 96.06 317 PHE A N 1
ATOM 2552 C CA . PHE A 1 317 ? 13.746 -1.580 9.969 1.00 96.06 317 PHE A CA 1
ATOM 2553 C C . PHE A 1 317 ? 14.505 -2.321 8.858 1.00 96.06 317 PHE A C 1
ATOM 2555 O O . PHE A 1 317 ? 14.780 -1.837 7.756 1.00 96.06 317 PHE A O 1
ATOM 2562 N N . SER A 1 318 ? 14.894 -3.551 9.196 1.00 95.50 318 SER A N 1
ATOM 2563 C CA . SER A 1 318 ? 15.699 -4.413 8.336 1.00 95.50 318 SER A CA 1
ATOM 2564 C C . SER A 1 318 ? 15.054 -4.657 6.968 1.00 95.50 318 SER A C 1
ATOM 2566 O O . SER A 1 318 ? 13.833 -4.616 6.803 1.00 95.50 318 SER A O 1
ATOM 2568 N N . ARG A 1 319 ? 15.879 -5.028 5.981 1.00 95.00 319 ARG A N 1
ATOM 2569 C CA . ARG A 1 319 ? 15.409 -5.414 4.640 1.00 95.00 319 ARG A CA 1
ATOM 2570 C C . ARG A 1 319 ? 14.333 -6.504 4.688 1.00 95.00 319 ARG A C 1
ATOM 2572 O O . ARG A 1 319 ? 13.389 -6.452 3.914 1.00 95.00 319 ARG A O 1
ATOM 2579 N N . ARG A 1 320 ? 14.419 -7.452 5.629 1.00 95.31 320 ARG A N 1
ATOM 2580 C CA . ARG A 1 320 ? 13.392 -8.492 5.804 1.00 95.31 320 ARG A CA 1
ATOM 2581 C C . ARG A 1 320 ? 12.029 -7.902 6.168 1.00 95.31 320 ARG A C 1
ATOM 2583 O O . ARG A 1 320 ? 11.031 -8.321 5.590 1.00 95.31 320 ARG A O 1
ATOM 2590 N N . TYR A 1 321 ? 11.982 -6.935 7.087 1.00 96.62 321 TYR A N 1
ATOM 2591 C CA . TYR A 1 321 ? 10.733 -6.248 7.427 1.00 96.62 321 TYR A CA 1
ATOM 2592 C C . TYR A 1 321 ? 10.207 -5.428 6.248 1.00 96.62 321 TYR A C 1
ATOM 2594 O O . TYR A 1 321 ? 9.023 -5.517 5.939 1.00 96.62 321 TYR A O 1
ATOM 2602 N N . ARG A 1 322 ? 11.090 -4.721 5.531 1.00 97.06 322 ARG A N 1
ATOM 2603 C CA . ARG A 1 322 ? 10.724 -3.925 4.351 1.00 97.06 322 ARG A CA 1
ATOM 2604 C C . ARG A 1 322 ? 10.098 -4.752 3.229 1.00 97.06 322 ARG A C 1
ATOM 2606 O O . ARG A 1 322 ? 9.030 -4.403 2.740 1.00 97.06 322 ARG A O 1
ATOM 2613 N N . ILE A 1 323 ? 10.715 -5.872 2.849 1.00 95.88 323 ILE A N 1
ATOM 2614 C CA . ILE A 1 323 ? 10.174 -6.720 1.775 1.00 95.88 323 ILE A CA 1
ATOM 2615 C C . ILE A 1 323 ? 8.923 -7.480 2.242 1.00 95.88 323 ILE A C 1
ATOM 2617 O O . ILE A 1 323 ? 7.995 -7.662 1.460 1.00 95.88 323 ILE A O 1
ATOM 2621 N N . ARG A 1 324 ? 8.822 -7.854 3.527 1.00 96.31 324 ARG A N 1
ATOM 2622 C CA . ARG A 1 324 ? 7.561 -8.382 4.077 1.00 96.31 324 ARG A CA 1
ATOM 2623 C C . ARG A 1 324 ? 6.436 -7.350 3.967 1.00 96.31 324 ARG A C 1
ATOM 2625 O O . ARG A 1 324 ? 5.337 -7.693 3.543 1.00 96.31 324 ARG A O 1
ATOM 2632 N N . LEU A 1 325 ? 6.718 -6.093 4.311 1.00 97.81 325 LEU A N 1
ATOM 2633 C CA . LEU A 1 325 ? 5.765 -4.997 4.174 1.00 97.81 325 LEU A CA 1
ATOM 2634 C C . LEU A 1 325 ? 5.366 -4.774 2.710 1.00 97.81 325 LEU A C 1
ATOM 2636 O O . LEU A 1 325 ? 4.189 -4.565 2.444 1.00 97.81 325 LEU A O 1
ATOM 2640 N N . ALA A 1 326 ? 6.299 -4.896 1.762 1.00 97.81 326 ALA A N 1
ATOM 2641 C CA . ALA A 1 326 ? 6.004 -4.805 0.331 1.00 97.81 326 ALA A CA 1
ATOM 2642 C C . ALA A 1 326 ? 4.925 -5.815 -0.101 1.00 97.81 326 ALA A C 1
ATOM 2644 O O . ALA A 1 326 ? 3.987 -5.446 -0.807 1.00 97.81 326 ALA A O 1
ATOM 2645 N N . VAL A 1 327 ? 5.002 -7.063 0.383 1.00 96.94 327 VAL A N 1
ATOM 2646 C CA . VAL A 1 327 ? 3.969 -8.090 0.146 1.00 96.94 327 VAL A CA 1
ATOM 2647 C C . VAL A 1 327 ? 2.634 -7.685 0.778 1.00 96.94 327 VAL A C 1
ATOM 2649 O O . VAL A 1 327 ? 1.592 -7.751 0.121 1.00 96.94 327 VAL A O 1
ATOM 2652 N N . THR A 1 328 ? 2.657 -7.240 2.039 1.00 97.12 328 THR A N 1
ATOM 2653 C CA . THR A 1 328 ? 1.455 -6.797 2.759 1.00 97.12 328 THR A CA 1
ATOM 2654 C C . THR A 1 328 ? 0.756 -5.648 2.035 1.00 97.12 328 THR A C 1
ATOM 2656 O O . THR A 1 328 ? -0.451 -5.730 1.809 1.00 97.12 328 THR A O 1
ATOM 2659 N N . LEU A 1 329 ? 1.490 -4.613 1.620 1.00 97.69 329 LEU A N 1
ATOM 2660 C CA . LEU A 1 329 ? 0.932 -3.451 0.925 1.00 97.69 329 LEU A CA 1
ATOM 2661 C C . LEU A 1 329 ? 0.420 -3.811 -0.468 1.00 97.69 329 LEU A C 1
ATOM 2663 O O . LEU A 1 329 ? -0.692 -3.421 -0.815 1.00 97.69 329 LEU A O 1
ATOM 2667 N N . ALA A 1 330 ? 1.175 -4.604 -1.236 1.00 97.00 330 ALA A N 1
ATOM 2668 C CA . ALA A 1 330 ? 0.748 -5.030 -2.565 1.00 97.00 330 ALA A CA 1
ATOM 2669 C C . ALA A 1 330 ? -0.592 -5.776 -2.516 1.00 97.00 330 ALA A C 1
ATOM 2671 O O . ALA A 1 330 ? -1.453 -5.530 -3.353 1.00 97.00 330 ALA A O 1
ATOM 2672 N N . SER A 1 331 ? -0.804 -6.638 -1.517 1.00 95.44 331 SER A N 1
ATOM 2673 C CA . SER A 1 331 ? -2.101 -7.294 -1.332 1.00 95.44 331 SER A CA 1
ATOM 2674 C C . SER A 1 331 ? -3.168 -6.348 -0.767 1.00 95.44 331 SER A C 1
ATOM 2676 O O . SER A 1 331 ? -4.313 -6.369 -1.213 1.00 95.44 331 SER A O 1
ATOM 2678 N N . SER A 1 332 ? -2.814 -5.492 0.195 1.00 95.62 332 SER A N 1
ATOM 2679 C CA . SER A 1 332 ? -3.771 -4.591 0.857 1.00 95.62 332 SER A CA 1
ATOM 2680 C C . SER A 1 332 ? -4.371 -3.563 -0.100 1.00 95.62 332 SER A C 1
ATOM 2682 O O . SER A 1 332 ? -5.559 -3.270 -0.009 1.00 95.62 332 SER A O 1
ATOM 2684 N N . VAL A 1 333 ? -3.594 -3.071 -1.071 1.00 95.62 333 VAL A N 1
ATOM 2685 C CA . VAL A 1 333 ? -4.100 -2.189 -2.137 1.00 95.62 333 VAL A CA 1
ATOM 2686 C C . VAL A 1 333 ? -5.216 -2.874 -2.931 1.00 95.62 333 VAL A C 1
ATOM 2688 O O . VAL A 1 333 ? -6.231 -2.252 -3.224 1.00 95.62 333 VAL A O 1
ATOM 2691 N N . LEU A 1 334 ? -5.075 -4.165 -3.241 1.00 94.00 334 LEU A N 1
ATOM 2692 C CA . LEU A 1 334 ? -6.092 -4.927 -3.973 1.00 94.00 334 LEU A CA 1
ATOM 2693 C C . LEU A 1 334 ? -7.331 -5.180 -3.102 1.00 94.00 334 LEU A C 1
ATOM 2695 O O . LEU A 1 334 ? -8.449 -5.112 -3.608 1.00 94.00 334 LEU A O 1
ATOM 2699 N N . GLN A 1 335 ? -7.138 -5.413 -1.801 1.00 92.88 335 GLN A N 1
ATOM 2700 C CA . GLN A 1 335 ? -8.212 -5.633 -0.824 1.00 92.88 335 GLN A CA 1
ATOM 2701 C C . GLN A 1 335 ? -9.034 -4.372 -0.521 1.00 92.88 335 GLN A C 1
ATOM 2703 O O . GLN A 1 335 ? -10.236 -4.470 -0.298 1.00 92.88 335 GLN A O 1
ATOM 2708 N N . LEU A 1 336 ? -8.390 -3.201 -0.478 1.00 93.19 336 LEU A N 1
ATOM 2709 C CA . LEU A 1 336 ? -8.970 -1.971 0.075 1.00 93.19 336 LEU A CA 1
ATOM 2710 C C . LEU A 1 336 ? -9.183 -0.857 -0.960 1.00 93.19 336 LEU A C 1
ATOM 2712 O O . LEU A 1 336 ? -9.632 0.226 -0.583 1.00 93.19 336 LEU A O 1
ATOM 2716 N N . HIS A 1 337 ? -8.900 -1.089 -2.246 1.00 89.88 337 HIS A N 1
ATOM 2717 C CA . HIS A 1 337 ? -9.147 -0.090 -3.291 1.00 89.88 337 HIS A CA 1
ATOM 2718 C C . HIS A 1 337 ? -10.605 0.394 -3.279 1.00 89.88 337 HIS A C 1
ATOM 2720 O O . HIS A 1 337 ? -11.532 -0.406 -3.130 1.00 89.88 337 HIS A O 1
ATOM 2726 N N . GLN A 1 338 ? -10.812 1.704 -3.459 1.00 84.56 338 GLN A N 1
ATOM 2727 C CA . GLN A 1 338 ? -12.131 2.356 -3.403 1.00 84.56 338 GLN A CA 1
ATOM 2728 C C . GLN A 1 338 ? -12.944 2.055 -2.131 1.00 84.56 338 GLN A C 1
ATOM 2730 O O . GLN A 1 338 ? -14.178 2.108 -2.124 1.00 84.56 338 GLN A O 1
ATOM 2735 N N . THR A 1 339 ? -12.272 1.711 -1.039 1.00 89.50 339 THR A N 1
ATOM 2736 C CA . THR A 1 339 ? -12.882 1.739 0.286 1.00 89.50 339 THR A CA 1
ATOM 2737 C C . THR A 1 339 ? -12.488 3.042 0.971 1.00 89.50 339 THR A C 1
ATOM 2739 O O . THR A 1 339 ? -11.445 3.608 0.643 1.00 89.50 339 THR A O 1
ATOM 2742 N N . PRO A 1 340 ? -13.272 3.526 1.946 1.00 89.19 340 PRO A N 1
ATOM 2743 C CA . PRO A 1 340 ? -12.873 4.696 2.721 1.00 89.19 340 PRO A CA 1
ATOM 2744 C C . PRO A 1 340 ? -11.497 4.544 3.390 1.00 89.19 340 PRO A C 1
ATOM 2746 O O . PRO A 1 340 ? -10.808 5.538 3.566 1.00 89.19 340 PRO A O 1
ATOM 2749 N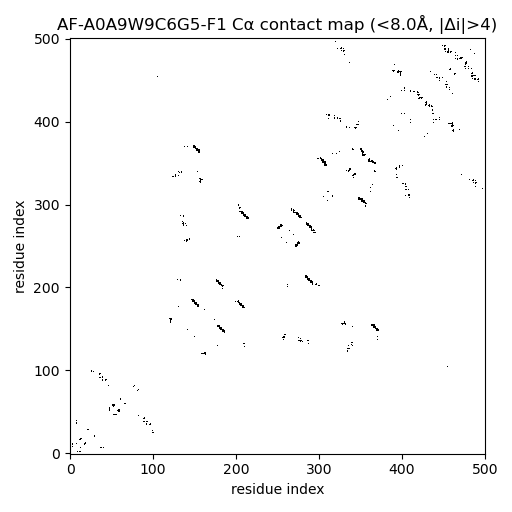 N . TRP A 1 341 ? -11.060 3.311 3.687 1.00 92.00 341 TRP A N 1
ATOM 2750 C CA . TRP A 1 341 ? -9.771 3.017 4.323 1.00 92.00 341 TRP A CA 1
ATOM 2751 C C . TRP A 1 341 ? -8.545 3.393 3.498 1.00 92.00 341 TRP A C 1
ATOM 2753 O O . TRP A 1 341 ? -7.507 3.701 4.079 1.00 92.00 341 TRP A O 1
ATOM 2763 N N . LEU A 1 342 ? -8.635 3.329 2.167 1.00 90.62 342 LEU A N 1
ATOM 2764 C CA . LEU A 1 342 ? -7.499 3.572 1.286 1.00 90.62 342 LEU A CA 1
ATOM 2765 C C . LEU A 1 342 ? -7.943 4.373 0.062 1.00 90.62 342 LEU A C 1
ATOM 2767 O O . LEU A 1 342 ? -8.595 3.855 -0.846 1.00 90.62 342 LEU A O 1
ATOM 2771 N N . ALA A 1 343 ? -7.558 5.646 0.041 1.00 87.50 343 ALA A N 1
ATOM 2772 C CA . ALA A 1 343 ? -7.825 6.535 -1.079 1.00 87.50 343 ALA A CA 1
ATOM 2773 C C . ALA A 1 343 ? -7.018 6.133 -2.325 1.00 87.50 343 ALA A C 1
ATOM 2775 O O . ALA A 1 343 ? -5.903 5.624 -2.227 1.00 87.50 343 ALA A O 1
ATOM 2776 N N . ASP A 1 344 ? -7.536 6.441 -3.515 1.00 84.75 344 ASP A N 1
ATOM 2777 C CA . ASP A 1 344 ? -6.834 6.150 -4.774 1.00 84.75 344 ASP A CA 1
ATOM 2778 C C . ASP A 1 344 ? -5.484 6.882 -4.888 1.00 84.75 344 ASP A C 1
ATOM 2780 O O . ASP A 1 344 ? -4.580 6.402 -5.566 1.00 84.75 344 ASP A O 1
ATOM 2784 N N . ASN A 1 345 ? -5.339 8.031 -4.225 1.00 84.56 345 ASN A N 1
ATOM 2785 C CA . ASN A 1 345 ? -4.136 8.865 -4.213 1.00 84.56 345 ASN A CA 1
ATOM 2786 C C . ASN A 1 345 ? -3.316 8.731 -2.916 1.00 84.56 345 ASN A C 1
ATOM 2788 O O . ASN A 1 345 ? -2.614 9.678 -2.546 1.00 84.56 345 ASN A O 1
ATOM 2792 N N . TRP A 1 346 ? -3.436 7.593 -2.224 1.00 92.31 346 TRP A N 1
ATOM 2793 C CA . TRP A 1 346 ? -2.689 7.304 -1.000 1.00 92.31 346 TRP A CA 1
ATOM 2794 C C . TRP A 1 346 ? -1.173 7.475 -1.190 1.00 92.31 346 TRP A C 1
ATOM 2796 O O . TRP A 1 346 ? -0.633 7.340 -2.291 1.00 92.31 346 TRP A O 1
ATOM 2806 N N . ARG A 1 347 ? -0.477 7.785 -0.099 1.00 91.00 347 ARG A N 1
ATOM 2807 C CA . ARG A 1 347 ? 0.967 8.043 -0.057 1.00 91.00 347 ARG A CA 1
ATOM 2808 C C . ARG A 1 347 ? 1.647 7.150 0.971 1.00 91.00 347 ARG A C 1
ATOM 2810 O O . ARG A 1 347 ? 1.008 6.582 1.852 1.00 91.00 347 ARG A O 1
ATOM 2817 N N . ASN A 1 348 ? 2.975 7.091 0.917 1.00 92.75 348 ASN A N 1
ATOM 2818 C CA . ASN A 1 348 ? 3.778 6.441 1.956 1.00 92.75 348 ASN A CA 1
ATOM 2819 C C . ASN A 1 348 ? 3.467 6.979 3.370 1.00 92.75 348 ASN A C 1
ATOM 2821 O O . ASN A 1 348 ? 3.420 6.198 4.314 1.00 92.75 348 ASN A O 1
ATOM 2825 N N . SER A 1 349 ? 3.173 8.274 3.516 1.00 93.69 349 SER A N 1
ATOM 2826 C CA . SER A 1 349 ? 2.794 8.906 4.787 1.00 93.69 349 SER A CA 1
ATOM 2827 C C . SER A 1 349 ? 1.479 8.396 5.383 1.00 93.69 349 SER A C 1
ATOM 2829 O O . SER A 1 349 ? 1.249 8.572 6.575 1.00 93.69 349 SER A O 1
ATOM 2831 N N . ASP A 1 350 ? 0.615 7.780 4.573 1.00 93.62 350 ASP A N 1
ATOM 2832 C CA . ASP A 1 350 ? -0.659 7.219 5.041 1.00 93.62 350 ASP A CA 1
ATOM 2833 C C . ASP A 1 350 ? -0.479 5.823 5.664 1.00 93.62 350 ASP A C 1
ATOM 2835 O O . ASP A 1 350 ? -1.408 5.287 6.268 1.00 93.62 350 ASP A O 1
ATOM 2839 N N . ILE A 1 351 ? 0.718 5.236 5.533 1.00 97.12 351 ILE A N 1
ATOM 2840 C CA . ILE A 1 351 ? 1.087 3.953 6.130 1.00 97.12 351 ILE A CA 1
ATOM 2841 C C . ILE A 1 351 ? 1.768 4.216 7.470 1.00 97.12 351 ILE A C 1
ATOM 2843 O O . ILE A 1 351 ? 2.853 4.797 7.537 1.00 97.12 351 ILE A O 1
ATOM 2847 N N . LEU A 1 352 ? 1.119 3.769 8.537 1.00 97.62 352 LEU A N 1
ATOM 2848 C CA . LEU A 1 352 ? 1.452 4.111 9.912 1.00 97.62 352 LEU A CA 1
ATOM 2849 C C . LEU A 1 352 ? 1.895 2.882 10.705 1.00 97.62 352 LEU A C 1
ATOM 2851 O O . LEU A 1 352 ? 1.461 1.763 10.450 1.00 97.62 352 LEU A O 1
ATOM 2855 N N . PHE A 1 353 ? 2.719 3.106 11.719 1.00 97.44 353 PHE A N 1
ATOM 2856 C CA . PHE A 1 353 ? 3.201 2.098 12.654 1.00 97.44 353 PHE A CA 1
ATOM 2857 C C . PHE A 1 353 ? 3.012 2.604 14.074 1.00 97.44 353 PHE A C 1
ATOM 2859 O O . PHE A 1 353 ? 3.280 3.771 14.368 1.00 97.44 353 PHE A O 1
ATOM 2866 N N . ILE A 1 354 ? 2.588 1.711 14.962 1.00 95.25 354 ILE A N 1
ATOM 2867 C CA . ILE A 1 354 ? 2.476 2.012 16.386 1.00 95.25 354 ILE A CA 1
ATOM 2868 C C . ILE A 1 354 ? 3.807 1.663 17.052 1.00 95.25 354 ILE A C 1
ATOM 2870 O O . ILE A 1 354 ? 4.314 0.541 16.942 1.00 95.25 354 ILE A O 1
ATOM 2874 N N . GLU A 1 355 ? 4.384 2.636 17.748 1.00 94.44 355 GLU A N 1
ATOM 2875 C CA . GLU A 1 355 ? 5.544 2.443 18.606 1.00 94.44 355 GLU A CA 1
ATOM 2876 C C . GLU A 1 355 ? 5.093 2.327 20.058 1.00 94.44 355 GLU A C 1
ATOM 2878 O O . GLU A 1 355 ? 4.382 3.190 20.564 1.00 94.44 355 GLU A O 1
ATOM 2883 N N . ARG A 1 356 ? 5.507 1.244 20.723 1.00 92.44 356 ARG A N 1
ATOM 2884 C CA . ARG A 1 356 ? 5.144 0.923 22.107 1.00 92.44 356 ARG A CA 1
ATOM 2885 C C . ARG A 1 356 ? 6.405 0.914 22.962 1.00 92.44 356 ARG A C 1
ATOM 2887 O O . ARG A 1 356 ? 7.278 0.067 22.756 1.00 92.44 356 ARG A O 1
ATOM 2894 N N . SER A 1 357 ? 6.527 1.871 23.881 1.00 87.38 357 SER A N 1
ATOM 2895 C CA . SER A 1 357 ? 7.686 2.005 24.778 1.00 87.38 357 SER A CA 1
ATOM 2896 C C . SER A 1 357 ? 9.039 1.971 24.029 1.00 87.38 357 SER A C 1
ATOM 2898 O O . SER A 1 357 ? 9.972 1.277 24.432 1.00 87.38 357 SER A O 1
ATOM 2900 N N . GLY A 1 358 ? 9.131 2.672 22.889 1.00 85.69 358 GLY A N 1
ATOM 2901 C CA . GLY A 1 358 ? 10.340 2.752 22.048 1.00 85.69 358 GLY A CA 1
ATOM 2902 C C . GLY A 1 358 ? 10.566 1.578 21.080 1.00 85.69 358 GLY A C 1
ATOM 2903 O O . GLY A 1 358 ? 11.576 1.549 20.367 1.00 85.69 358 GLY A O 1
ATOM 2904 N N . ASN A 1 359 ? 9.646 0.609 21.028 1.00 90.50 359 ASN A N 1
ATOM 2905 C CA . ASN A 1 359 ? 9.673 -0.500 20.074 1.00 90.50 359 ASN A CA 1
ATOM 2906 C C . ASN A 1 359 ? 8.587 -0.316 19.011 1.00 90.50 359 ASN A C 1
ATOM 2908 O O . ASN A 1 359 ? 7.395 -0.411 19.300 1.00 90.50 359 ASN A O 1
ATOM 2912 N N . THR A 1 360 ? 8.999 -0.064 17.769 1.00 93.81 360 THR A N 1
ATOM 2913 C CA . THR A 1 360 ? 8.079 0.059 16.631 1.00 93.81 360 THR A CA 1
ATOM 2914 C C . THR A 1 360 ? 7.658 -1.326 16.123 1.00 93.81 360 THR A C 1
ATOM 2916 O O . THR A 1 360 ? 8.508 -2.165 15.815 1.00 93.81 360 THR A O 1
ATOM 2919 N N . ALA A 1 361 ? 6.350 -1.570 16.003 1.00 93.88 361 ALA A N 1
ATOM 2920 C CA . ALA A 1 361 ? 5.800 -2.818 15.470 1.00 93.88 361 ALA A CA 1
ATOM 2921 C C . ALA A 1 361 ? 5.840 -2.849 13.927 1.00 93.88 361 ALA A C 1
ATOM 2923 O O . ALA A 1 361 ? 4.831 -2.664 13.256 1.00 93.88 361 ALA A O 1
ATOM 2924 N N . TYR A 1 362 ? 7.016 -3.095 13.336 1.00 94.44 362 TYR A N 1
ATOM 2925 C CA . TYR A 1 362 ? 7.217 -3.067 11.871 1.00 94.44 362 TYR A CA 1
ATOM 2926 C C . TYR A 1 362 ? 6.378 -4.072 11.069 1.00 94.44 362 TYR A C 1
ATOM 2928 O O . TYR A 1 362 ? 6.269 -3.960 9.849 1.00 94.44 362 TYR A O 1
ATOM 2936 N N . THR A 1 363 ? 5.848 -5.099 11.729 1.00 93.19 363 THR A N 1
ATOM 2937 C CA . THR A 1 363 ? 5.028 -6.146 11.111 1.00 93.19 363 THR A CA 1
ATOM 2938 C C . THR A 1 363 ? 3.559 -5.786 11.009 1.00 93.19 363 THR A C 1
ATOM 2940 O O . THR A 1 363 ? 2.843 -6.467 10.278 1.00 93.19 363 THR A O 1
ATOM 2943 N N . ASP A 1 364 ? 3.137 -4.740 11.713 1.00 94.88 364 ASP A N 1
ATOM 2944 C CA . ASP A 1 364 ? 1.744 -4.349 11.878 1.00 94.88 364 ASP A CA 1
ATOM 2945 C C . ASP A 1 364 ? 1.568 -2.918 11.339 1.00 94.88 364 ASP A C 1
ATOM 2947 O O . ASP A 1 364 ? 1.509 -1.963 12.113 1.00 94.88 364 ASP A O 1
ATOM 2951 N N . PRO A 1 365 ? 1.576 -2.736 10.005 1.00 97.25 365 PRO A N 1
ATOM 2952 C CA . PRO A 1 365 ? 1.245 -1.461 9.375 1.00 97.25 365 PRO A CA 1
ATOM 2953 C C . PRO A 1 365 ? -0.253 -1.155 9.501 1.00 97.25 365 PRO A C 1
ATOM 2955 O O . PRO A 1 365 ? -1.087 -2.056 9.425 1.00 97.25 365 PRO A O 1
ATOM 2958 N N . PHE A 1 366 ? -0.600 0.122 9.613 1.00 97.50 366 PHE A N 1
ATOM 2959 C CA . PHE A 1 366 ? -1.969 0.609 9.750 1.00 97.50 366 PHE A CA 1
ATOM 2960 C C . PHE A 1 366 ? -2.278 1.724 8.748 1.00 97.50 366 PHE A C 1
ATOM 2962 O O . PHE A 1 366 ? -1.389 2.481 8.364 1.00 97.50 366 PHE A O 1
ATOM 2969 N N . VAL A 1 367 ? -3.553 1.866 8.391 1.00 95.81 367 VAL A N 1
ATOM 2970 C CA . VAL A 1 367 ? -4.113 3.083 7.778 1.00 95.81 367 VAL A CA 1
ATOM 2971 C C . VAL A 1 367 ? -5.068 3.745 8.758 1.00 95.81 367 VAL A C 1
ATOM 2973 O O . VAL A 1 367 ? -5.737 3.058 9.531 1.00 95.81 367 VAL A O 1
ATOM 2976 N N . LEU A 1 368 ? -5.117 5.075 8.749 1.00 92.94 368 LEU A N 1
ATOM 2977 C CA . LEU A 1 368 ? -5.954 5.860 9.653 1.00 92.94 368 LEU A CA 1
ATOM 2978 C C . LEU A 1 368 ? -7.207 6.374 8.939 1.00 92.94 368 LEU A C 1
ATOM 2980 O O . LEU A 1 368 ? -7.143 6.900 7.829 1.00 92.94 368 LEU A O 1
ATOM 2984 N N . GLN A 1 369 ? -8.337 6.270 9.629 1.00 86.75 369 GLN A N 1
ATOM 2985 C CA . GLN A 1 369 ? -9.557 7.016 9.354 1.00 86.75 369 GLN A CA 1
ATOM 2986 C C . GLN A 1 369 ? -9.931 7.837 10.584 1.00 86.75 369 GLN A C 1
ATOM 2988 O O . GLN A 1 369 ? -10.018 7.292 11.685 1.00 86.75 369 GLN A O 1
ATOM 2993 N N . ASN A 1 370 ? -10.186 9.129 10.393 1.00 78.25 370 ASN A N 1
ATOM 2994 C CA . ASN A 1 370 ? -10.770 9.963 11.438 1.00 78.25 370 ASN A CA 1
ATOM 2995 C C . ASN A 1 370 ? -12.289 9.770 11.404 1.00 78.25 370 ASN A C 1
ATOM 2997 O O . ASN A 1 370 ? -12.905 9.874 10.342 1.00 78.25 370 ASN A O 1
ATOM 3001 N N . ALA A 1 371 ? -12.899 9.484 12.554 1.00 62.28 371 ALA A N 1
ATOM 3002 C CA . ALA A 1 371 ? -14.323 9.153 12.641 1.00 62.28 371 ALA A CA 1
ATOM 3003 C C . ALA A 1 371 ? -15.269 10.315 12.274 1.00 62.28 371 ALA A C 1
ATOM 3005 O O . ALA A 1 371 ? -16.465 10.089 12.094 1.00 62.28 371 ALA A O 1
ATOM 3006 N N . VAL A 1 372 ? -14.764 11.552 12.174 1.00 51.53 372 VAL A N 1
ATOM 3007 C CA . VAL A 1 372 ? -15.563 12.743 11.862 1.00 51.53 372 VAL A CA 1
ATOM 3008 C C . VAL A 1 372 ? -14.962 13.509 10.676 1.00 51.53 372 VAL A C 1
ATOM 3010 O O . VAL A 1 372 ? -13.975 14.220 10.805 1.00 51.53 372 VAL A O 1
ATOM 3013 N N . GLY A 1 373 ? -15.611 13.409 9.512 1.00 48.25 373 GLY A N 1
ATOM 3014 C CA . GLY A 1 373 ? -15.780 14.516 8.557 1.00 48.25 373 GLY A CA 1
ATOM 3015 C C . GLY A 1 373 ? -14.593 15.059 7.743 1.00 48.25 373 GLY A C 1
ATOM 3016 O O . GLY A 1 373 ? -14.841 15.859 6.845 1.00 48.25 373 GLY A O 1
ATOM 3017 N N . GLU A 1 374 ? -13.338 14.663 7.959 1.00 44.25 374 GLU A N 1
ATOM 3018 C CA . GLU A 1 374 ? -12.205 15.333 7.278 1.00 44.25 374 GLU A CA 1
ATOM 3019 C C . GLU A 1 374 ? -11.785 14.737 5.922 1.00 44.25 374 GLU A C 1
ATOM 3021 O O . GLU A 1 374 ? -11.041 15.363 5.161 1.00 44.25 374 GLU A O 1
ATOM 3026 N N . ASN A 1 375 ? -12.304 13.569 5.537 1.00 45.22 375 ASN A N 1
ATOM 3027 C CA . ASN A 1 375 ? -11.797 12.858 4.356 1.00 45.22 375 ASN A CA 1
ATOM 3028 C C . ASN A 1 375 ? -12.242 13.409 2.992 1.00 45.22 375 ASN A C 1
ATOM 3030 O O . ASN A 1 375 ? -11.795 12.915 1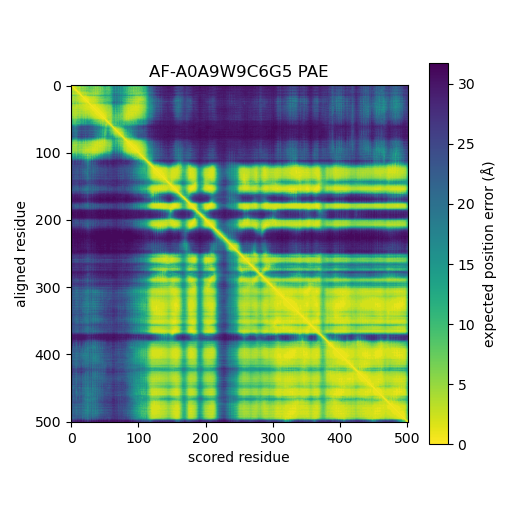.959 1.00 45.22 375 ASN A O 1
ATOM 3034 N N . GLN A 1 376 ? -13.046 14.475 2.948 1.00 43.91 376 GLN A N 1
ATOM 3035 C CA . GLN A 1 376 ? -13.375 15.145 1.681 1.00 43.91 376 GLN A CA 1
ATOM 3036 C C . GLN A 1 376 ? -12.320 16.178 1.235 1.00 43.91 376 GLN A C 1
ATOM 3038 O O . GLN A 1 376 ? -12.356 16.615 0.087 1.00 43.91 376 GLN A O 1
ATOM 3043 N N . ALA A 1 377 ? -11.346 16.545 2.081 1.00 43.03 377 ALA A N 1
ATOM 3044 C CA . ALA A 1 377 ? -10.447 17.673 1.805 1.00 43.03 377 ALA A CA 1
ATOM 3045 C C . ALA A 1 377 ? -9.123 17.333 1.078 1.00 43.03 377 ALA A C 1
ATOM 3047 O O . ALA A 1 377 ? -8.391 18.250 0.711 1.00 43.03 377 ALA A O 1
ATOM 3048 N N . ARG A 1 378 ? -8.779 16.054 0.843 1.00 50.25 378 ARG A N 1
ATOM 3049 C CA . ARG A 1 378 ? -7.450 15.665 0.300 1.00 50.25 378 ARG A CA 1
ATOM 3050 C C . ARG A 1 378 ? -7.417 15.170 -1.148 1.00 50.25 378 ARG A C 1
ATOM 3052 O O . ARG A 1 378 ? -6.341 14.847 -1.656 1.00 50.25 378 ARG A O 1
ATOM 3059 N N . ALA A 1 379 ? -8.540 15.151 -1.860 1.00 52.03 379 ALA A N 1
ATOM 3060 C CA . ALA A 1 379 ? -8.557 14.745 -3.264 1.00 52.03 379 ALA A CA 1
ATOM 3061 C C . ALA A 1 379 ? -8.083 15.886 -4.186 1.00 52.03 379 ALA A C 1
ATOM 3063 O O . ALA A 1 379 ? -8.852 16.430 -4.978 1.00 52.03 379 ALA A O 1
ATOM 3064 N N . ALA A 1 380 ? -6.800 16.254 -4.112 1.00 59.19 380 ALA A N 1
ATOM 3065 C CA . ALA A 1 380 ? -6.174 17.003 -5.194 1.00 59.19 380 ALA A CA 1
ATOM 3066 C C . ALA A 1 380 ? -6.198 16.107 -6.439 1.00 59.19 380 ALA A C 1
ATOM 3068 O O . ALA A 1 380 ? -5.440 15.143 -6.551 1.00 59.19 380 ALA A O 1
ATOM 3069 N N . SER A 1 381 ? -7.135 16.369 -7.350 1.00 68.88 381 SER A N 1
ATOM 3070 C CA . SER A 1 381 ? -7.251 15.588 -8.574 1.00 68.88 381 SER A CA 1
ATOM 3071 C C . SER A 1 381 ? -5.992 15.770 -9.416 1.00 68.88 381 SER A C 1
ATOM 3073 O O . SER A 1 381 ? -5.567 16.907 -9.626 1.00 68.88 381 SER A O 1
ATOM 3075 N N . LEU A 1 382 ? -5.433 14.676 -9.942 1.00 76.81 382 LEU A N 1
ATOM 3076 C CA . LEU A 1 382 ? -4.289 14.758 -10.849 1.00 76.81 382 LEU A CA 1
ATOM 3077 C C . LEU A 1 382 ? -4.559 15.732 -12.011 1.00 76.81 382 LEU A C 1
ATOM 3079 O O . LEU A 1 382 ? -5.661 15.703 -12.580 1.00 76.81 382 LEU A O 1
ATOM 3083 N N . PRO A 1 383 ? -3.559 16.532 -12.425 1.00 76.50 383 PRO A N 1
ATOM 3084 C CA . PRO A 1 383 ? -3.652 17.329 -13.641 1.00 76.50 383 PRO A CA 1
ATOM 3085 C C . PRO A 1 383 ? -4.039 16.463 -14.858 1.00 76.50 383 PRO A C 1
ATOM 3087 O O . PRO A 1 383 ? -3.626 15.300 -14.932 1.00 76.50 383 PRO A O 1
ATOM 3090 N N . PRO A 1 384 ? -4.796 16.987 -15.843 1.00 72.50 384 PRO A N 1
ATOM 3091 C CA . PRO A 1 384 ? -5.294 16.198 -16.976 1.00 72.50 384 PRO A CA 1
ATOM 3092 C C . PRO A 1 384 ? -4.209 15.439 -17.749 1.00 72.50 384 PRO A C 1
ATOM 3094 O O . PRO A 1 384 ? -4.404 14.273 -18.084 1.00 72.50 384 PRO A O 1
ATOM 3097 N N . LEU A 1 385 ? -3.050 16.066 -17.982 1.00 67.81 385 LEU A N 1
ATOM 3098 C CA . LEU A 1 385 ? -1.924 15.426 -18.667 1.00 67.81 385 LEU A CA 1
ATOM 3099 C C . LEU A 1 385 ? -1.371 14.244 -17.860 1.00 67.81 385 LEU A C 1
ATOM 3101 O O . LEU A 1 385 ? -1.037 13.206 -18.424 1.00 67.81 385 LEU A O 1
ATOM 3105 N N . MET A 1 386 ? -1.333 14.371 -16.532 1.00 78.50 386 MET A N 1
ATOM 3106 C CA . MET A 1 386 ? -0.839 13.318 -15.646 1.00 78.50 386 MET A CA 1
ATOM 3107 C C . MET A 1 386 ? -1.784 12.122 -15.594 1.00 78.50 386 MET A C 1
ATOM 3109 O O . MET A 1 386 ? -1.307 11.004 -15.463 1.00 78.50 386 MET A O 1
ATOM 3113 N N . LYS A 1 387 ? -3.094 12.300 -15.811 1.00 76.81 387 LYS A N 1
ATOM 3114 C CA . LYS A 1 387 ? -4.041 11.172 -15.935 1.00 76.81 387 LYS A CA 1
ATOM 3115 C C . LYS A 1 387 ? -3.768 10.278 -17.153 1.00 76.81 387 LYS A C 1
ATOM 3117 O O . LYS A 1 387 ? -4.133 9.107 -17.143 1.00 76.81 387 LYS A O 1
ATOM 3122 N N . LEU A 1 388 ? -3.139 10.811 -18.206 1.00 68.69 388 LEU A N 1
ATOM 3123 C CA . LEU A 1 388 ? -2.751 10.021 -19.385 1.00 68.69 388 LEU A CA 1
ATOM 3124 C C . LEU A 1 388 ? -1.518 9.146 -19.114 1.00 68.69 388 LEU A C 1
ATOM 3126 O O . LEU A 1 388 ? -1.373 8.075 -19.710 1.00 68.69 388 LEU A O 1
ATOM 3130 N N . ILE A 1 389 ? -0.645 9.612 -18.219 1.00 72.50 389 ILE A N 1
ATOM 3131 C CA . ILE A 1 389 ? 0.596 8.941 -17.827 1.00 72.50 389 ILE A CA 1
ATOM 3132 C C . ILE A 1 389 ? 0.314 7.954 -16.686 1.00 72.50 389 ILE A C 1
ATOM 3134 O O . ILE A 1 389 ? 0.573 6.759 -16.812 1.00 72.50 389 ILE A O 1
ATOM 3138 N N . ILE A 1 390 ? -0.293 8.445 -15.608 1.00 82.81 390 ILE A N 1
ATOM 3139 C CA . ILE A 1 390 ? -0.690 7.698 -14.417 1.00 82.81 390 ILE A CA 1
ATOM 3140 C C . ILE A 1 390 ? -2.120 7.195 -14.617 1.00 82.81 390 ILE A C 1
ATOM 3142 O O . ILE A 1 390 ? -3.103 7.846 -14.261 1.00 82.81 390 ILE A O 1
ATOM 3146 N N . ARG A 1 391 ? -2.236 6.010 -15.220 1.00 83.00 391 ARG A N 1
ATOM 3147 C CA . ARG A 1 391 ? -3.535 5.410 -15.576 1.00 83.00 391 ARG A CA 1
ATOM 3148 C C . ARG A 1 391 ? -4.276 4.803 -14.385 1.00 83.00 391 ARG A C 1
ATOM 3150 O O . ARG A 1 391 ? -5.480 4.592 -14.469 1.00 83.00 391 ARG A O 1
ATOM 3157 N N . ASN A 1 392 ? -3.561 4.483 -13.308 1.00 89.38 392 ASN A N 1
ATOM 3158 C CA . ASN A 1 392 ? -4.122 3.998 -12.052 1.00 89.38 392 ASN A CA 1
ATOM 3159 C C . ASN A 1 392 ? -3.276 4.547 -10.892 1.00 89.38 392 ASN A C 1
ATOM 3161 O O . ASN A 1 392 ? -2.101 4.206 -10.775 1.00 89.38 392 ASN A O 1
ATOM 3165 N N . GLN A 1 393 ? -3.861 5.428 -10.077 1.00 91.06 393 GLN A N 1
ATOM 3166 C CA . GLN A 1 393 ? -3.134 6.156 -9.028 1.00 91.06 393 GLN A CA 1
ATOM 3167 C C . GLN A 1 393 ? -2.729 5.250 -7.863 1.00 91.06 393 GLN A C 1
ATOM 3169 O O . GLN A 1 393 ? -1.591 5.328 -7.406 1.00 91.06 393 GLN A O 1
ATOM 3174 N N . ALA A 1 394 ? -3.609 4.333 -7.455 1.00 93.31 394 ALA A N 1
ATOM 3175 C CA . ALA A 1 394 ? -3.341 3.433 -6.341 1.00 93.31 394 ALA A CA 1
ATOM 3176 C C . ALA A 1 394 ? -2.164 2.495 -6.647 1.00 93.31 394 ALA A C 1
ATOM 3178 O O . ALA A 1 394 ? -1.317 2.254 -5.787 1.00 93.31 394 ALA A O 1
ATOM 3179 N N . LEU A 1 395 ? -2.081 2.000 -7.889 1.00 95.69 395 LEU A N 1
ATOM 3180 C CA . LEU A 1 395 ? -0.951 1.192 -8.349 1.00 95.69 395 LEU A CA 1
ATOM 3181 C C . LEU A 1 395 ? 0.315 2.019 -8.556 1.00 95.69 395 LEU A C 1
ATOM 3183 O O . LEU A 1 395 ? 1.402 1.516 -8.289 1.00 95.69 395 LEU A O 1
ATOM 3187 N N . TYR A 1 396 ? 0.196 3.268 -9.001 1.00 94.25 396 TYR A N 1
ATOM 3188 C CA . TYR A 1 396 ? 1.344 4.164 -9.105 1.00 94.25 396 TYR A CA 1
ATOM 3189 C C . TYR A 1 396 ? 1.979 4.408 -7.732 1.00 94.25 396 TYR A C 1
ATOM 3191 O O . TYR A 1 396 ? 3.171 4.157 -7.569 1.00 94.25 396 TYR A O 1
ATOM 3199 N N . ALA A 1 397 ? 1.172 4.779 -6.731 1.00 95.38 397 ALA A N 1
ATOM 3200 C CA . ALA A 1 397 ? 1.614 4.935 -5.347 1.00 95.38 397 ALA A CA 1
ATOM 3201 C C . ALA A 1 397 ? 2.258 3.649 -4.807 1.00 95.38 397 ALA A C 1
ATOM 3203 O O . ALA A 1 397 ? 3.340 3.699 -4.221 1.00 95.38 397 ALA A O 1
ATOM 3204 N N . LEU A 1 398 ? 1.663 2.483 -5.099 1.00 97.81 398 LEU A N 1
ATOM 3205 C CA . LEU A 1 398 ? 2.262 1.191 -4.766 1.00 97.81 398 LEU A CA 1
ATOM 3206 C C . LEU A 1 398 ? 3.649 1.028 -5.404 1.00 97.81 398 LEU A C 1
ATOM 3208 O O . LEU A 1 398 ? 4.585 0.631 -4.721 1.00 97.81 398 LEU A O 1
ATOM 3212 N N . GLY A 1 399 ? 3.802 1.354 -6.690 1.00 97.44 399 GLY A N 1
ATOM 3213 C CA . GLY A 1 399 ? 5.083 1.276 -7.396 1.00 97.44 399 GLY A CA 1
ATOM 3214 C C . GLY A 1 399 ? 6.175 2.119 -6.736 1.00 97.44 399 GLY A C 1
ATOM 3215 O O . GLY A 1 399 ? 7.281 1.622 -6.531 1.00 97.44 399 GLY A O 1
ATOM 3216 N N . ILE A 1 400 ? 5.851 3.353 -6.341 1.00 97.12 400 ILE A N 1
ATOM 3217 C CA . ILE A 1 400 ? 6.778 4.232 -5.614 1.00 97.12 400 ILE A CA 1
ATOM 3218 C C . ILE A 1 400 ? 7.170 3.615 -4.269 1.00 97.12 400 ILE A C 1
ATOM 3220 O O . ILE A 1 400 ? 8.356 3.446 -3.991 1.00 97.12 400 ILE A O 1
ATOM 3224 N N . VAL A 1 401 ? 6.192 3.187 -3.468 1.00 97.75 401 VAL A N 1
ATOM 3225 C CA . VAL A 1 401 ? 6.452 2.586 -2.152 1.00 97.75 401 VAL A CA 1
ATOM 3226 C C . VAL A 1 401 ? 7.282 1.305 -2.262 1.00 97.75 401 VAL A C 1
ATOM 3228 O O . VAL A 1 401 ? 8.164 1.071 -1.442 1.00 97.75 401 VAL A O 1
ATOM 3231 N N . LEU A 1 402 ? 7.069 0.479 -3.289 1.00 98.19 402 LEU A N 1
ATOM 3232 C CA . LEU A 1 402 ? 7.880 -0.720 -3.516 1.00 98.19 402 LEU A CA 1
ATOM 3233 C C . LEU A 1 402 ? 9.356 -0.388 -3.802 1.00 98.19 402 LEU A C 1
ATOM 3235 O O . LEU A 1 402 ? 10.232 -1.140 -3.365 1.00 98.19 402 LEU A O 1
ATOM 3239 N N . ILE A 1 403 ? 9.647 0.722 -4.491 1.00 97.75 403 ILE A N 1
ATOM 3240 C CA . ILE A 1 403 ? 11.020 1.222 -4.685 1.00 97.75 403 ILE A CA 1
ATOM 3241 C C . ILE A 1 403 ? 11.603 1.664 -3.340 1.00 97.75 403 ILE A C 1
ATOM 3243 O O . ILE A 1 403 ? 12.683 1.210 -2.956 1.00 97.75 403 ILE A O 1
ATOM 3247 N N . GLU A 1 404 ? 10.872 2.495 -2.594 1.00 97.38 404 GLU A N 1
ATOM 3248 C CA . GLU A 1 404 ? 11.310 3.006 -1.288 1.00 97.38 404 GLU A CA 1
ATOM 3249 C C . GLU A 1 404 ? 11.581 1.876 -0.290 1.00 97.38 404 GLU A C 1
ATOM 3251 O O . GLU A 1 404 ? 12.592 1.882 0.411 1.00 97.38 404 GLU A O 1
ATOM 3256 N N . LEU A 1 405 ? 10.727 0.849 -0.263 1.00 97.75 405 LEU A N 1
ATOM 3257 C CA . LEU A 1 405 ? 10.913 -0.333 0.574 1.00 97.75 405 LEU A CA 1
ATOM 3258 C C . LEU A 1 405 ? 12.116 -1.162 0.146 1.00 97.75 405 LEU A C 1
ATOM 3260 O O . LEU A 1 405 ? 12.793 -1.721 1.009 1.00 97.75 405 LEU A O 1
ATOM 3264 N N . TRP A 1 406 ? 12.425 -1.245 -1.147 1.00 96.75 406 TRP A N 1
ATOM 3265 C CA . TRP A 1 406 ? 13.602 -1.980 -1.600 1.00 96.75 406 TRP A CA 1
ATOM 3266 C C . TRP A 1 406 ? 14.901 -1.285 -1.195 1.00 96.75 406 TRP A C 1
ATOM 3268 O O . TRP A 1 406 ? 15.781 -1.901 -0.580 1.00 96.75 406 TRP A O 1
ATOM 3278 N N . PHE A 1 407 ? 15.001 0.011 -1.480 1.00 95.12 407 PHE A N 1
ATOM 3279 C CA . PHE A 1 407 ? 16.218 0.774 -1.234 1.00 95.12 407 PHE A CA 1
ATOM 3280 C C . PHE A 1 407 ? 16.348 1.261 0.218 1.00 95.12 407 PHE A C 1
ATOM 3282 O O . PHE A 1 407 ? 17.459 1.410 0.722 1.00 95.12 407 PHE A O 1
ATOM 3289 N N . GLY A 1 408 ? 15.232 1.382 0.938 1.00 94.94 408 GLY A N 1
ATOM 3290 C CA . GLY A 1 408 ? 15.193 1.723 2.361 1.00 94.94 408 GLY A CA 1
ATOM 3291 C C . GLY A 1 408 ? 15.269 3.217 2.638 1.00 94.94 408 GLY A C 1
ATOM 3292 O O . GLY A 1 408 ? 15.685 3.600 3.724 1.00 94.94 408 GLY A O 1
ATOM 3293 N N . LYS A 1 409 ? 14.913 4.056 1.665 1.00 93.94 409 LYS A N 1
ATOM 3294 C CA . LYS A 1 409 ? 14.863 5.512 1.808 1.00 93.94 409 LYS A CA 1
ATOM 3295 C C . LYS A 1 409 ? 13.726 6.088 0.963 1.00 93.94 409 LYS A C 1
ATOM 3297 O O . LYS A 1 409 ? 13.335 5.438 -0.012 1.00 93.94 409 LYS A O 1
ATOM 3302 N N . PRO A 1 410 ? 13.222 7.287 1.300 1.00 93.75 410 PRO A N 1
ATOM 3303 C CA . PRO A 1 410 ? 12.255 7.993 0.471 1.00 93.75 410 PRO A CA 1
ATOM 3304 C C . PRO A 1 410 ? 12.772 8.219 -0.953 1.00 93.75 410 PRO A C 1
ATOM 3306 O O . PRO A 1 410 ? 13.962 8.470 -1.160 1.00 93.75 410 PRO A O 1
ATOM 3309 N N . LEU A 1 411 ? 11.875 8.183 -1.940 1.00 94.00 411 LEU A N 1
ATOM 3310 C CA . LEU A 1 411 ? 12.230 8.328 -3.355 1.00 94.00 411 LEU A CA 1
ATOM 3311 C C . LEU A 1 411 ? 12.917 9.672 -3.637 1.00 94.00 411 LEU A C 1
ATOM 3313 O O . LEU A 1 411 ? 13.827 9.748 -4.461 1.00 94.00 411 LEU A O 1
ATOM 3317 N N . SER A 1 412 ? 12.510 10.721 -2.919 1.00 91.56 412 SER A N 1
ATOM 3318 C CA . SER A 1 412 ? 13.070 12.069 -3.034 1.00 91.56 412 SER A CA 1
ATOM 3319 C C . SER A 1 412 ? 14.578 12.126 -2.772 1.00 91.56 412 SER A C 1
ATOM 3321 O O . SER A 1 412 ? 15.258 12.949 -3.380 1.00 91.56 412 SER A O 1
ATOM 3323 N N . GLU A 1 413 ? 15.130 11.234 -1.941 1.00 93.50 413 GLU A N 1
ATOM 3324 C CA . GLU A 1 413 ? 16.577 11.165 -1.683 1.00 93.50 413 GLU A CA 1
ATOM 3325 C C . GLU A 1 413 ? 17.377 10.594 -2.861 1.00 93.50 413 GLU A C 1
ATOM 3327 O O . GLU A 1 413 ? 18.596 10.759 -2.921 1.00 93.50 413 GLU A O 1
ATOM 3332 N N . TYR A 1 414 ? 16.712 9.919 -3.799 1.00 93.31 414 TYR A N 1
ATOM 3333 C CA . TYR A 1 414 ? 17.346 9.351 -4.985 1.00 93.31 414 TYR A CA 1
ATOM 3334 C C . TYR A 1 414 ? 17.267 10.257 -6.208 1.00 93.31 414 TYR A C 1
ATOM 3336 O O . TYR A 1 414 ? 17.809 9.877 -7.248 1.00 93.31 414 TYR A O 1
ATOM 3344 N N . HIS A 1 415 ? 16.611 11.416 -6.110 1.00 92.94 415 HIS A N 1
ATOM 3345 C CA . HIS A 1 415 ? 16.522 12.387 -7.198 1.00 92.94 415 HIS A CA 1
ATOM 3346 C C . HIS A 1 415 ? 17.919 12.803 -7.671 1.00 92.94 415 HIS A C 1
ATOM 3348 O O . HIS A 1 415 ? 18.786 13.174 -6.876 1.00 92.94 415 HIS A O 1
ATOM 3354 N N . LYS A 1 416 ? 18.141 12.742 -8.985 1.00 89.88 416 LYS A N 1
ATOM 3355 C CA . LYS A 1 416 ? 19.326 13.304 -9.635 1.00 89.88 416 LYS A CA 1
ATOM 3356 C C . LYS A 1 416 ? 18.908 14.510 -10.480 1.00 89.88 416 LYS A C 1
ATOM 3358 O O . LYS A 1 416 ? 17.820 14.498 -11.049 1.00 89.88 416 LYS A O 1
ATOM 3363 N N . PRO A 1 417 ? 19.785 15.511 -10.682 1.00 86.88 417 PRO A N 1
ATOM 3364 C CA . PRO A 1 417 ? 19.486 16.651 -11.558 1.00 86.88 417 PRO A CA 1
ATOM 3365 C C . PRO A 1 417 ? 19.107 16.253 -12.994 1.00 86.88 417 PRO A C 1
ATOM 3367 O O . PRO A 1 417 ? 18.408 16.990 -13.681 1.00 86.88 417 PRO A O 1
ATOM 3370 N N . GLU A 1 418 ? 19.564 15.081 -13.444 1.00 85.88 418 GLU A N 1
ATOM 3371 C CA . GLU A 1 418 ? 19.239 14.500 -14.752 1.00 85.88 418 GLU A CA 1
ATOM 3372 C C . GLU A 1 418 ? 17.781 14.026 -14.861 1.00 85.88 418 GLU A C 1
ATOM 3374 O O . GLU A 1 418 ? 17.260 13.933 -15.971 1.00 85.88 418 GLU A O 1
ATOM 3379 N N . ASP A 1 419 ? 17.124 13.746 -13.730 1.00 83.25 419 ASP A N 1
ATOM 3380 C CA . ASP A 1 419 ? 15.743 13.257 -13.683 1.00 83.25 419 ASP A CA 1
ATOM 3381 C C . ASP A 1 419 ? 14.723 14.402 -13.870 1.00 83.25 419 ASP A C 1
ATOM 3383 O O . ASP A 1 419 ? 13.565 14.147 -14.193 1.00 83.25 419 ASP A O 1
ATOM 3387 N N . GLY A 1 420 ? 15.140 15.665 -13.708 1.00 85.00 420 GLY A N 1
ATOM 3388 C CA . GLY A 1 420 ? 14.298 16.852 -13.888 1.00 85.00 420 GLY A CA 1
ATOM 3389 C C . GLY A 1 420 ? 14.362 17.836 -12.718 1.00 85.00 420 GLY A C 1
ATOM 3390 O O . GLY A 1 420 ? 15.136 17.664 -11.774 1.00 85.00 420 GLY A O 1
ATOM 3391 N N . LEU A 1 421 ? 13.544 18.890 -12.783 1.00 81.75 421 LEU A N 1
ATOM 3392 C CA . LEU A 1 421 ? 13.406 19.866 -11.699 1.00 81.75 421 LEU A CA 1
ATOM 3393 C C . LEU A 1 421 ? 12.451 19.318 -10.631 1.00 81.75 421 LEU A C 1
ATOM 3395 O O . LEU A 1 421 ? 11.362 18.859 -10.964 1.00 81.75 421 LEU A O 1
ATOM 3399 N N . SER A 1 422 ? 12.860 19.372 -9.365 1.00 81.19 422 SER A N 1
ATOM 3400 C CA . SER A 1 422 ? 12.064 18.920 -8.219 1.00 81.19 422 SER A CA 1
ATOM 3401 C C . SER A 1 422 ? 11.834 20.076 -7.247 1.00 81.19 422 SER A C 1
ATOM 3403 O O . SER A 1 422 ? 12.678 20.971 -7.143 1.00 81.19 422 SER A O 1
ATOM 3405 N N . GLY A 1 423 ? 10.701 20.065 -6.543 1.00 79.56 423 GLY A N 1
ATOM 3406 C CA . GLY A 1 423 ? 10.341 21.103 -5.573 1.00 79.56 423 GLY A CA 1
ATOM 3407 C C . GLY A 1 423 ? 10.011 22.442 -6.230 1.00 79.56 423 GLY A C 1
ATOM 3408 O O . GLY A 1 423 ? 10.244 23.497 -5.643 1.00 79.56 423 GLY A O 1
ATOM 3409 N N . THR A 1 424 ? 9.502 22.407 -7.462 1.00 79.94 424 THR A N 1
ATOM 3410 C CA . THR A 1 424 ? 9.174 23.611 -8.236 1.00 79.94 424 THR A CA 1
ATOM 3411 C C . THR A 1 424 ? 7.893 24.289 -7.753 1.00 79.94 424 THR A C 1
ATOM 3413 O O . THR A 1 424 ? 7.672 25.464 -8.044 1.00 79.94 424 THR A O 1
ATOM 3416 N N . GLY A 1 425 ? 7.044 23.554 -7.024 1.00 80.31 425 GLY A N 1
ATOM 3417 C CA . GLY A 1 425 ? 5.697 23.983 -6.651 1.00 80.31 425 GLY A CA 1
ATOM 3418 C C . GLY A 1 425 ? 4.671 23.781 -7.771 1.00 80.31 425 GLY A C 1
ATOM 3419 O O . GLY A 1 425 ? 3.474 23.931 -7.526 1.00 80.31 425 GLY A O 1
ATOM 3420 N N . ASP A 1 426 ? 5.113 23.400 -8.976 1.00 84.38 426 ASP A N 1
ATOM 3421 C CA . ASP A 1 426 ? 4.247 22.934 -10.053 1.00 84.38 426 ASP A CA 1
ATOM 3422 C C . ASP A 1 426 ? 4.064 21.415 -9.962 1.00 84.38 426 ASP A C 1
ATOM 3424 O O . ASP A 1 426 ? 4.970 20.631 -10.250 1.00 84.38 426 ASP A O 1
ATOM 3428 N N . VAL A 1 427 ? 2.845 20.997 -9.612 1.00 84.38 427 VAL A N 1
ATOM 3429 C CA . VAL A 1 427 ? 2.481 19.585 -9.408 1.00 84.38 427 VAL A CA 1
ATOM 3430 C C . VAL A 1 427 ? 2.802 18.731 -10.634 1.00 84.38 427 VAL A C 1
ATOM 3432 O O . VAL A 1 427 ? 3.190 17.574 -10.497 1.00 84.38 427 VAL A O 1
ATOM 3435 N N . GLN A 1 428 ? 2.632 19.273 -11.842 1.00 81.25 428 GLN A N 1
ATOM 3436 C CA . GLN A 1 428 ? 2.880 18.516 -13.063 1.00 81.25 428 GLN A CA 1
ATOM 3437 C C . GLN A 1 428 ? 4.372 18.233 -13.262 1.00 81.25 428 GLN A C 1
ATOM 3439 O O . GLN A 1 428 ? 4.743 17.091 -13.529 1.00 81.25 428 GLN A O 1
ATOM 3444 N N . THR A 1 429 ? 5.213 19.258 -13.146 1.00 78.56 429 THR A N 1
ATOM 3445 C CA . THR A 1 429 ? 6.667 19.122 -13.281 1.00 78.56 429 THR A CA 1
ATOM 3446 C C . THR A 1 429 ? 7.230 18.198 -12.209 1.00 78.56 429 THR A C 1
ATOM 3448 O O . THR A 1 429 ? 7.982 17.281 -12.535 1.00 78.56 429 THR A O 1
ATOM 3451 N N . ASP A 1 430 ? 6.797 18.368 -10.959 1.00 86.69 430 ASP A N 1
ATOM 3452 C CA . ASP A 1 430 ? 7.270 17.549 -9.844 1.00 86.69 430 ASP A CA 1
ATOM 3453 C C . ASP A 1 430 ? 6.888 16.062 -10.034 1.00 86.69 430 ASP A C 1
ATOM 3455 O O . ASP A 1 430 ? 7.734 15.188 -9.845 1.00 86.69 430 ASP A O 1
ATOM 3459 N N . LEU A 1 431 ? 5.674 15.755 -10.520 1.00 84.38 431 LEU A N 1
ATOM 3460 C CA . LEU A 1 431 ? 5.254 14.378 -10.847 1.00 84.38 431 LEU A CA 1
ATOM 3461 C C . LEU A 1 431 ? 6.033 13.766 -12.022 1.00 84.38 431 LEU A C 1
ATOM 3463 O O . LEU A 1 431 ? 6.336 12.573 -12.010 1.00 84.38 431 LEU A O 1
ATOM 3467 N N . ILE A 1 432 ? 6.357 14.556 -13.051 1.00 81.31 432 ILE A N 1
ATOM 3468 C CA . ILE A 1 432 ? 7.170 14.081 -14.182 1.00 81.31 432 ILE A CA 1
ATOM 3469 C C . ILE A 1 432 ? 8.577 13.713 -13.699 1.00 81.31 432 ILE A C 1
ATOM 3471 O O . ILE A 1 432 ? 9.088 12.651 -14.062 1.00 81.31 432 ILE A O 1
ATOM 3475 N N . THR A 1 433 ? 9.180 14.560 -12.865 1.00 86.50 433 THR A N 1
ATOM 3476 C CA . THR A 1 433 ? 10.503 14.326 -12.271 1.00 86.50 433 THR A CA 1
ATOM 3477 C C . THR A 1 433 ? 10.499 13.121 -11.328 1.00 86.50 433 THR A C 1
ATOM 3479 O O . THR A 1 433 ? 11.425 12.306 -11.351 1.00 86.50 433 THR A O 1
ATOM 3482 N N . GLU A 1 434 ? 9.440 12.952 -10.532 1.00 91.31 434 GLU A N 1
ATOM 3483 C CA . GLU A 1 434 ? 9.242 11.777 -9.678 1.00 91.31 434 GLU A CA 1
ATOM 3484 C C . GLU A 1 434 ? 9.195 10.488 -10.512 1.00 91.31 434 GLU A C 1
ATOM 3486 O O . GLU A 1 434 ? 9.935 9.539 -10.247 1.00 91.31 434 GLU A O 1
ATOM 3491 N N . LEU A 1 435 ? 8.398 10.478 -11.584 1.00 87.38 435 LEU A N 1
ATOM 3492 C CA . LEU A 1 435 ? 8.292 9.338 -12.490 1.00 87.38 435 LEU A CA 1
ATOM 3493 C C . LEU A 1 435 ? 9.609 9.049 -13.227 1.00 87.38 435 LEU A C 1
ATOM 3495 O O . LEU A 1 435 ? 9.950 7.884 -13.445 1.00 87.38 435 LEU A O 1
ATOM 3499 N N . ALA A 1 436 ? 10.360 10.075 -13.626 1.00 85.12 436 ALA A N 1
ATOM 3500 C CA . ALA A 1 436 ? 11.683 9.900 -14.225 1.00 85.12 436 ALA A CA 1
ATOM 3501 C C . ALA A 1 436 ? 12.657 9.236 -13.238 1.00 85.12 436 ALA A C 1
ATOM 3503 O O . ALA A 1 436 ? 13.295 8.238 -13.585 1.00 85.12 436 ALA A O 1
ATOM 3504 N N . THR A 1 437 ? 12.678 9.717 -11.990 1.00 93.44 437 THR A N 1
ATOM 3505 C CA . THR A 1 437 ? 13.472 9.145 -10.891 1.00 93.44 437 THR A CA 1
ATOM 3506 C C . THR A 1 437 ? 13.097 7.679 -10.659 1.00 93.44 437 THR A C 1
ATOM 3508 O O . THR A 1 437 ? 13.965 6.805 -10.639 1.00 93.44 437 THR A O 1
ATOM 3511 N N . ALA A 1 438 ? 11.797 7.384 -10.557 1.00 93.88 438 ALA A N 1
ATOM 3512 C CA . ALA A 1 438 ? 11.289 6.034 -10.348 1.00 93.88 438 ALA A CA 1
ATOM 3513 C C . ALA A 1 438 ? 11.666 5.085 -11.497 1.00 93.88 438 ALA A C 1
ATOM 3515 O O . ALA A 1 438 ? 12.165 3.991 -11.247 1.00 93.88 438 ALA A O 1
ATOM 3516 N N . ASN A 1 439 ? 11.498 5.503 -12.758 1.00 86.56 439 ASN A N 1
ATOM 3517 C CA . ASN A 1 439 ? 11.861 4.676 -13.914 1.00 86.56 439 ASN A CA 1
ATOM 3518 C C . ASN A 1 439 ? 13.362 4.373 -13.973 1.00 86.56 439 ASN A C 1
ATOM 3520 O O . ASN A 1 439 ? 13.735 3.250 -14.303 1.00 86.56 439 ASN A O 1
ATOM 3524 N N . ARG A 1 440 ? 14.227 5.336 -13.633 1.00 92.19 440 ARG A N 1
ATOM 3525 C CA . ARG A 1 440 ? 15.671 5.082 -13.542 1.00 92.19 440 ARG A CA 1
ATOM 3526 C C . ARG A 1 440 ? 15.982 4.048 -12.459 1.00 92.19 440 ARG A C 1
ATOM 3528 O O . ARG A 1 440 ? 16.748 3.121 -12.706 1.00 92.19 440 ARG A O 1
ATOM 3535 N N . LEU A 1 441 ? 15.366 4.183 -11.285 1.00 93.62 441 LEU A N 1
ATOM 3536 C CA . LEU A 1 441 ? 15.564 3.247 -10.178 1.00 93.62 441 LEU A CA 1
ATOM 3537 C C . LEU A 1 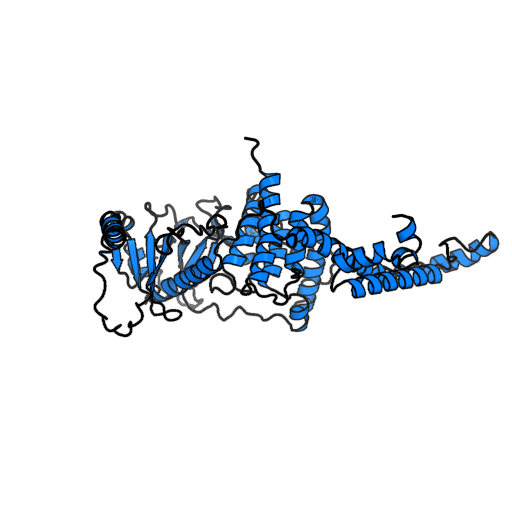441 ? 15.024 1.846 -10.467 1.00 93.62 441 LEU A C 1
ATOM 3539 O O . LEU A 1 441 ? 15.551 0.895 -9.908 1.00 93.62 441 LEU A O 1
ATOM 3543 N N . VAL A 1 442 ? 14.020 1.683 -11.335 1.00 90.12 442 VAL A N 1
ATOM 3544 C CA . VAL A 1 442 ? 13.545 0.354 -11.764 1.00 90.12 442 VAL A CA 1
ATOM 3545 C C . VAL A 1 442 ? 14.633 -0.432 -12.498 1.00 90.12 442 VAL A C 1
ATOM 3547 O O . VAL A 1 442 ? 14.710 -1.650 -12.338 1.00 90.12 442 VAL A O 1
ATOM 3550 N N . GLU A 1 443 ? 15.479 0.237 -13.282 1.00 84.56 443 GLU A N 1
ATOM 3551 C CA . GLU A 1 443 ? 16.599 -0.427 -13.958 1.00 84.56 443 GLU A CA 1
ATOM 3552 C C . GLU A 1 443 ? 17.667 -0.860 -12.942 1.00 84.56 443 GLU A C 1
ATOM 3554 O O . GLU A 1 443 ? 18.082 -2.013 -12.956 1.00 84.56 443 GLU A O 1
ATOM 3559 N N . GLU A 1 444 ? 18.017 0.005 -11.983 1.00 88.62 444 GLU A N 1
ATOM 3560 C CA . GLU A 1 444 ? 18.933 -0.337 -10.875 1.00 88.62 444 GLU A CA 1
ATOM 3561 C C . GLU A 1 444 ? 18.361 -1.484 -10.008 1.00 88.62 444 GLU A C 1
ATOM 3563 O O . GLU A 1 444 ? 19.051 -2.433 -9.638 1.00 88.62 444 GLU A O 1
ATOM 3568 N N . LEU A 1 445 ? 17.053 -1.449 -9.749 1.00 89.88 445 LEU A N 1
ATOM 3569 C CA . LEU A 1 445 ? 16.308 -2.469 -9.015 1.00 89.88 445 LEU A CA 1
ATOM 3570 C C . LEU A 1 445 ? 16.308 -3.824 -9.729 1.00 89.88 445 LEU A C 1
ATOM 3572 O O . LEU A 1 445 ? 16.290 -4.852 -9.060 1.00 89.88 445 LEU A O 1
ATOM 3576 N N . ARG A 1 446 ? 16.312 -3.858 -11.065 1.00 86.56 446 ARG A N 1
ATOM 3577 C CA . ARG A 1 446 ? 16.362 -5.110 -11.837 1.00 86.56 446 ARG A CA 1
ATOM 3578 C C . ARG A 1 446 ? 17.668 -5.856 -11.600 1.00 86.56 446 ARG A C 1
ATOM 3580 O O . ARG A 1 446 ? 17.627 -7.078 -11.443 1.00 86.56 446 ARG A O 1
ATOM 3587 N N . ASP A 1 447 ? 18.777 -5.128 -11.538 1.00 84.38 447 ASP A N 1
ATOM 3588 C CA . ASP A 1 447 ? 20.099 -5.700 -11.288 1.00 84.38 447 ASP A CA 1
ATOM 3589 C C . ASP A 1 447 ? 20.222 -6.217 -9.842 1.00 84.38 447 ASP A C 1
ATOM 3591 O O . ASP A 1 447 ? 20.773 -7.296 -9.615 1.00 84.38 447 ASP A O 1
ATOM 3595 N N . ASP A 1 448 ? 19.626 -5.512 -8.872 1.00 87.44 448 ASP A N 1
ATOM 3596 C CA . ASP A 1 448 ? 19.710 -5.857 -7.445 1.00 87.44 448 ASP A CA 1
ATOM 3597 C C . ASP A 1 448 ? 18.670 -6.894 -6.973 1.00 87.44 448 ASP A C 1
ATOM 3599 O O . ASP A 1 448 ? 18.966 -7.757 -6.140 1.00 87.44 448 ASP A O 1
ATOM 3603 N N . ALA A 1 449 ? 17.420 -6.769 -7.426 1.00 86.88 449 ALA A N 1
ATOM 3604 C CA . ALA A 1 449 ? 16.261 -7.549 -6.970 1.00 86.88 449 ALA A CA 1
ATOM 3605 C C . ALA A 1 449 ? 15.908 -8.727 -7.871 1.00 86.88 449 ALA A C 1
ATOM 3607 O O . ALA A 1 449 ? 15.143 -9.611 -7.471 1.00 86.88 449 ALA A O 1
ATOM 3608 N N . GLY A 1 450 ? 16.437 -8.722 -9.091 1.00 86.38 450 GLY A N 1
ATOM 3609 C CA . GLY A 1 450 ? 16.014 -9.609 -10.158 1.00 86.38 450 GLY A CA 1
ATOM 3610 C C . GLY A 1 450 ? 14.722 -9.155 -10.842 1.00 86.38 450 GLY A C 1
ATOM 3611 O O . GLY A 1 450 ? 14.050 -8.195 -10.454 1.00 86.38 450 GLY A O 1
ATOM 3612 N N . GLY A 1 451 ? 14.367 -9.894 -11.894 1.00 85.06 451 GLY A N 1
ATOM 3613 C CA . GLY A 1 451 ? 13.273 -9.539 -12.797 1.00 85.06 451 GLY A CA 1
ATOM 3614 C C . GLY A 1 451 ? 11.902 -9.458 -12.127 1.00 85.06 451 GLY A C 1
ATOM 3615 O O . GLY A 1 451 ? 11.162 -8.531 -12.422 1.00 85.06 451 GLY A O 1
ATOM 3616 N N . ASN A 1 452 ? 11.574 -10.366 -11.202 1.00 89.06 452 ASN A N 1
ATOM 3617 C CA . ASN A 1 452 ? 10.223 -10.464 -10.628 1.00 89.06 452 ASN A CA 1
ATOM 3618 C C . ASN A 1 452 ? 9.801 -9.181 -9.895 1.00 89.06 452 ASN A C 1
ATOM 3620 O O . ASN A 1 452 ? 8.754 -8.606 -10.195 1.00 89.06 452 ASN A O 1
ATOM 3624 N N . TYR A 1 453 ? 10.631 -8.700 -8.965 1.00 94.00 453 TYR A N 1
ATOM 3625 C CA . TYR A 1 453 ? 10.329 -7.497 -8.189 1.00 94.00 453 TYR A CA 1
ATOM 3626 C C . TYR A 1 453 ? 10.380 -6.241 -9.070 1.00 94.00 453 TYR A C 1
ATOM 3628 O O . TYR A 1 453 ? 9.474 -5.411 -9.020 1.00 94.00 453 TYR A O 1
ATOM 3636 N N . ALA A 1 454 ? 11.395 -6.116 -9.932 1.00 92.00 454 ALA A N 1
ATOM 3637 C CA . ALA A 1 454 ? 11.520 -4.969 -10.829 1.00 92.00 454 ALA A CA 1
ATOM 3638 C C . ALA A 1 454 ? 10.372 -4.888 -11.851 1.00 92.00 454 ALA A C 1
ATOM 3640 O O . ALA A 1 454 ? 9.844 -3.806 -12.109 1.00 92.00 454 ALA A O 1
ATOM 3641 N N . ASP A 1 455 ? 9.930 -6.022 -12.400 1.00 88.44 455 ASP A N 1
ATOM 3642 C CA . ASP A 1 455 ? 8.779 -6.077 -13.302 1.00 88.44 455 ASP A CA 1
ATOM 3643 C C . ASP A 1 455 ? 7.474 -5.739 -12.578 1.00 88.44 455 ASP A C 1
ATOM 3645 O O . ASP A 1 455 ? 6.640 -5.038 -13.155 1.00 88.44 455 ASP A O 1
ATOM 3649 N N . ALA A 1 456 ? 7.296 -6.183 -11.329 1.00 95.00 456 ALA A N 1
ATOM 3650 C CA . ALA A 1 456 ? 6.145 -5.807 -10.510 1.00 95.00 456 ALA A CA 1
ATOM 3651 C C . ALA A 1 456 ? 6.060 -4.281 -10.341 1.00 95.00 456 ALA A C 1
ATOM 3653 O O . ALA A 1 456 ? 5.024 -3.681 -10.641 1.00 95.00 456 ALA A O 1
ATOM 3654 N N . VAL A 1 457 ? 7.174 -3.638 -9.970 1.00 96.31 457 VAL A N 1
ATOM 3655 C CA . VAL A 1 457 ? 7.263 -2.173 -9.856 1.00 96.31 457 VAL A CA 1
ATOM 3656 C C . VAL A 1 457 ? 6.990 -1.492 -11.197 1.00 96.31 457 VAL A C 1
ATOM 3658 O O . VAL A 1 457 ? 6.159 -0.586 -11.276 1.00 96.31 457 VAL A O 1
ATOM 3661 N N . ARG A 1 458 ? 7.622 -1.951 -12.282 1.00 92.25 458 ARG A N 1
ATOM 3662 C CA . ARG A 1 458 ? 7.415 -1.393 -13.626 1.00 92.25 458 ARG A CA 1
ATOM 3663 C C . ARG A 1 458 ? 5.941 -1.442 -14.038 1.00 92.25 458 ARG A C 1
ATOM 3665 O O . ARG A 1 458 ? 5.423 -0.464 -14.584 1.00 92.25 458 ARG A O 1
ATOM 3672 N N . ARG A 1 459 ? 5.256 -2.567 -13.796 1.00 92.06 459 ARG A N 1
ATOM 3673 C CA . ARG A 1 459 ? 3.827 -2.744 -14.113 1.00 92.06 459 ARG A CA 1
ATOM 3674 C C . ARG A 1 459 ? 2.940 -1.817 -13.287 1.00 92.06 459 ARG A C 1
ATOM 3676 O O . ARG A 1 459 ? 1.988 -1.275 -13.841 1.00 92.06 459 ARG A O 1
ATOM 3683 N N . CYS A 1 460 ? 3.274 -1.598 -12.016 1.00 94.75 460 CYS A N 1
ATOM 3684 C CA . CYS A 1 460 ? 2.614 -0.622 -11.151 1.00 94.75 460 CYS A CA 1
ATOM 3685 C C . CYS A 1 460 ? 2.722 0.808 -11.704 1.00 94.75 460 CYS A C 1
ATOM 3687 O O . CYS A 1 460 ? 1.698 1.453 -11.919 1.00 94.75 460 CYS A O 1
ATOM 3689 N N . LEU A 1 461 ? 3.938 1.269 -12.024 1.00 89.75 461 LEU A N 1
ATOM 3690 C CA . LEU A 1 461 ? 4.181 2.636 -12.514 1.00 89.75 461 LEU A CA 1
ATOM 3691 C C . LEU A 1 461 ? 3.545 2.906 -13.886 1.00 89.75 461 LEU A C 1
ATOM 3693 O O . LEU A 1 461 ? 3.021 3.989 -14.130 1.00 89.75 461 LEU A O 1
ATOM 3697 N N . SER A 1 462 ? 3.585 1.921 -14.789 1.00 82.25 462 SER A N 1
ATOM 3698 C CA . SER A 1 462 ? 3.084 2.065 -16.167 1.00 82.25 462 SER A CA 1
ATOM 3699 C C . SER A 1 462 ? 1.643 1.579 -16.380 1.00 82.25 462 SER A C 1
ATOM 3701 O O . SER A 1 462 ? 1.070 1.807 -17.449 1.00 82.25 462 SER A O 1
ATOM 3703 N N . CYS A 1 463 ? 1.036 0.943 -15.371 1.00 85.31 463 CYS A N 1
ATOM 3704 C CA . CYS A 1 463 ? -0.294 0.323 -15.419 1.00 85.31 463 CYS A CA 1
ATOM 3705 C C . CYS A 1 463 ? -0.465 -0.641 -16.612 1.00 85.31 463 CYS A C 1
ATOM 3707 O O . CYS A 1 463 ? -1.383 -0.560 -17.442 1.00 85.31 463 CYS A O 1
ATOM 3709 N N . ASP A 1 464 ? 0.480 -1.565 -16.704 1.00 79.44 464 ASP A N 1
ATOM 3710 C CA . ASP A 1 464 ? 0.755 -2.344 -17.900 1.00 79.44 464 ASP A CA 1
ATOM 3711 C C . ASP A 1 464 ? 0.441 -3.836 -17.712 1.00 79.44 464 ASP A C 1
ATOM 3713 O O . ASP A 1 464 ? 1.282 -4.668 -17.358 1.00 79.44 464 ASP A O 1
ATOM 3717 N N . PHE A 1 465 ? -0.842 -4.137 -17.903 1.00 79.12 465 PHE A N 1
ATOM 3718 C CA . PHE A 1 465 ? -1.456 -5.439 -17.626 1.00 79.12 465 PHE A CA 1
ATOM 3719 C C . PHE A 1 465 ? -2.259 -6.008 -18.807 1.00 79.12 465 PHE A C 1
ATOM 3721 O O . PHE A 1 465 ? -2.986 -6.973 -18.624 1.00 79.12 465 PHE A O 1
ATOM 3728 N N . ASP A 1 466 ? -2.201 -5.391 -19.995 1.00 71.31 466 ASP A N 1
ATOM 3729 C CA . ASP A 1 466 ? -2.948 -5.817 -21.200 1.00 71.31 466 ASP A CA 1
ATOM 3730 C C . ASP A 1 466 ? -4.471 -5.982 -21.064 1.00 71.31 466 ASP A C 1
ATOM 3732 O O . ASP A 1 466 ? -5.145 -6.468 -21.967 1.00 71.31 466 ASP A O 1
ATOM 3736 N N . CYS A 1 467 ? -5.066 -5.498 -19.977 1.00 72.75 467 CYS A N 1
ATOM 3737 C CA . CYS A 1 467 ? -6.520 -5.450 -19.855 1.00 72.75 467 CYS A CA 1
ATOM 3738 C C . CYS A 1 467 ? -7.091 -4.189 -20.508 1.00 72.75 467 CYS A C 1
ATOM 3740 O O . CYS A 1 467 ? -6.484 -3.115 -20.439 1.00 72.75 467 CYS A O 1
ATOM 3742 N N . ARG A 1 468 ? -8.290 -4.313 -21.089 1.00 70.62 468 ARG A N 1
ATOM 3743 C CA . ARG A 1 468 ? -9.053 -3.185 -21.647 1.00 70.62 468 ARG A CA 1
ATOM 3744 C C . ARG A 1 468 ? -9.360 -2.135 -20.581 1.00 70.62 468 ARG A C 1
ATOM 3746 O O . ARG A 1 468 ? -9.197 -0.943 -20.827 1.00 70.62 468 ARG A O 1
ATOM 3753 N N . PHE A 1 469 ? -9.795 -2.588 -19.411 1.00 74.38 469 PHE A N 1
ATOM 3754 C CA . PHE A 1 469 ? -10.084 -1.738 -18.266 1.00 74.38 469 PHE A CA 1
ATOM 3755 C C . PHE A 1 469 ? -8.872 -1.696 -17.336 1.00 74.38 469 PHE A C 1
ATOM 3757 O O . PHE A 1 469 ? -8.185 -2.697 -17.152 1.00 74.38 469 PHE A O 1
ATOM 3764 N N . LYS A 1 470 ? -8.585 -0.513 -16.785 1.00 83.06 470 LYS A N 1
ATOM 3765 C CA . LYS A 1 470 ? -7.448 -0.256 -15.882 1.00 83.06 470 LYS A CA 1
ATOM 3766 C C . LYS A 1 470 ? -7.912 0.066 -14.455 1.00 83.06 470 LYS A C 1
ATOM 3768 O O . LYS A 1 470 ? -7.253 0.809 -13.729 1.00 83.06 470 LYS A O 1
ATOM 3773 N N . THR A 1 471 ? -9.079 -0.462 -14.089 1.00 86.56 471 THR A N 1
ATOM 3774 C CA . THR A 1 471 ? -9.682 -0.333 -12.759 1.00 86.56 471 THR A CA 1
ATOM 3775 C C . THR A 1 471 ? -9.588 -1.658 -12.017 1.00 86.56 471 THR A C 1
ATOM 3777 O O . THR A 1 471 ? -9.761 -2.713 -12.621 1.00 86.56 471 THR A O 1
ATOM 3780 N N . LEU A 1 472 ? -9.336 -1.591 -10.711 1.00 88.56 472 LEU A N 1
ATOM 3781 C CA . LEU A 1 472 ? -9.271 -2.759 -9.832 1.00 88.56 472 LEU A CA 1
ATOM 3782 C C . LEU A 1 472 ? -10.650 -3.404 -9.581 1.00 88.56 472 LEU A C 1
ATOM 3784 O O . LEU A 1 472 ? -10.693 -4.523 -9.080 1.00 88.56 472 LEU A O 1
ATOM 3788 N N . ASP A 1 473 ? -11.750 -2.771 -10.010 1.00 88.06 473 ASP A N 1
ATOM 3789 C CA . ASP A 1 473 ? -13.084 -3.399 -10.028 1.00 88.06 473 ASP A CA 1
ATOM 3790 C C . ASP A 1 473 ? -13.248 -4.433 -11.151 1.00 88.06 473 ASP A C 1
ATOM 3792 O O . ASP A 1 473 ? -14.118 -5.302 -11.089 1.00 88.06 473 ASP A O 1
ATOM 3796 N N . ASP A 1 474 ? -12.442 -4.330 -12.211 1.00 88.81 474 ASP A N 1
ATOM 3797 C CA . ASP A 1 474 ? -12.478 -5.292 -13.305 1.00 88.81 474 ASP A CA 1
ATOM 3798 C C . ASP A 1 474 ? -11.757 -6.570 -12.871 1.00 88.81 474 ASP A C 1
ATOM 3800 O O . ASP A 1 474 ? -10.559 -6.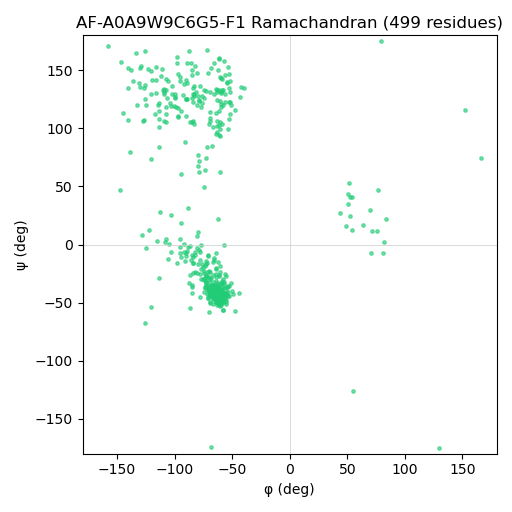564 -12.592 1.00 88.81 474 ASP A O 1
ATOM 3804 N N . VAL A 1 475 ? -12.486 -7.687 -12.830 1.00 87.38 475 VAL A N 1
ATOM 3805 C CA . VAL A 1 475 ? -11.975 -8.971 -12.323 1.00 87.38 475 VAL A CA 1
ATOM 3806 C C . VAL A 1 475 ? -10.745 -9.446 -13.103 1.00 87.38 475 VAL A C 1
ATOM 3808 O O . VAL A 1 475 ? -9.818 -10.010 -12.517 1.00 87.38 475 VAL A O 1
ATOM 3811 N N . ALA A 1 476 ? -10.703 -9.211 -14.420 1.00 86.69 476 ALA A N 1
ATOM 3812 C CA . ALA A 1 476 ? -9.565 -9.605 -15.244 1.00 86.69 476 ALA A CA 1
ATOM 3813 C C . ALA A 1 476 ? -8.328 -8.752 -14.928 1.00 86.69 476 ALA A C 1
ATOM 3815 O O . ALA A 1 476 ? -7.238 -9.302 -14.755 1.00 86.69 476 ALA A O 1
ATOM 3816 N N . PHE A 1 477 ? -8.496 -7.434 -14.786 1.00 89.19 477 PHE A N 1
ATOM 3817 C CA . PHE A 1 477 ? -7.433 -6.527 -14.362 1.00 89.19 477 PHE A CA 1
ATOM 3818 C C . PHE A 1 477 ? -6.947 -6.834 -12.947 1.00 89.19 477 PHE A C 1
ATOM 3820 O O . PHE A 1 477 ? -5.745 -6.976 -12.744 1.00 89.19 477 PHE A O 1
ATOM 3827 N N . LEU A 1 478 ? -7.853 -7.028 -11.986 1.00 90.75 478 LEU A N 1
ATOM 3828 C CA . LEU A 1 478 ? -7.521 -7.400 -10.611 1.00 90.75 478 LEU A CA 1
ATOM 3829 C C . LEU A 1 478 ? -6.683 -8.686 -10.563 1.00 90.75 478 LEU A C 1
ATOM 3831 O O . LEU A 1 478 ? -5.635 -8.725 -9.916 1.00 90.75 478 LEU A O 1
ATOM 3835 N N . LYS A 1 479 ? -7.090 -9.716 -11.316 1.00 89.31 479 LYS A N 1
ATOM 3836 C CA . LYS A 1 479 ? -6.343 -10.975 -11.439 1.00 89.31 479 LYS A CA 1
ATOM 3837 C C . LYS A 1 479 ? -4.966 -10.766 -12.072 1.00 89.31 479 LYS A C 1
ATOM 3839 O O . LYS A 1 479 ? -3.984 -11.334 -11.592 1.00 89.31 479 LYS A O 1
ATOM 3844 N N . ALA A 1 480 ? -4.872 -9.950 -13.121 1.00 90.06 480 ALA A N 1
ATOM 3845 C CA . ALA A 1 480 ? -3.602 -9.632 -13.770 1.00 90.06 480 ALA A CA 1
ATOM 3846 C C . ALA A 1 480 ? -2.648 -8.879 -12.828 1.00 90.06 480 ALA A C 1
ATOM 3848 O O . ALA A 1 480 ? -1.455 -9.182 -12.798 1.00 90.06 480 ALA A O 1
ATOM 3849 N N . VAL A 1 481 ? -3.166 -7.950 -12.018 1.00 93.56 481 VAL A N 1
ATOM 3850 C CA . VAL A 1 481 ? -2.399 -7.229 -10.994 1.00 93.56 481 VAL A CA 1
ATOM 3851 C C . VAL A 1 481 ? -1.939 -8.179 -9.894 1.00 93.56 481 VAL A C 1
ATOM 3853 O O . VAL A 1 481 ? -0.759 -8.180 -9.550 1.00 93.56 481 VAL A O 1
ATOM 3856 N N . PHE A 1 482 ? -2.822 -9.039 -9.384 1.00 93.00 482 PHE A N 1
ATOM 3857 C CA . PHE A 1 482 ? -2.458 -10.026 -8.367 1.00 93.00 482 PHE A CA 1
ATOM 3858 C C . PHE A 1 482 ? -1.290 -10.906 -8.833 1.00 93.00 482 PHE A C 1
ATOM 3860 O O . PHE A 1 482 ? -0.280 -11.031 -8.144 1.00 93.00 482 PHE A O 1
ATOM 3867 N N . GLN A 1 483 ? -1.383 -11.462 -10.040 1.00 89.88 483 GLN A N 1
ATOM 3868 C CA . GLN A 1 483 ? -0.343 -12.344 -10.568 1.00 89.88 483 GLN A CA 1
ATOM 3869 C C . GLN A 1 483 ? 0.929 -11.598 -10.993 1.00 89.88 483 GLN A C 1
ATOM 3871 O O . GLN A 1 483 ? 2.030 -12.128 -10.858 1.00 89.88 483 GLN A O 1
ATOM 3876 N N . GLY A 1 484 ? 0.782 -10.396 -11.551 1.00 89.75 484 GLY A N 1
ATOM 3877 C CA . GLY A 1 484 ? 1.886 -9.598 -12.081 1.00 89.75 484 GLY A CA 1
ATOM 3878 C C . GLY A 1 484 ? 2.624 -8.767 -11.033 1.00 89.75 484 GLY A C 1
ATOM 3879 O O . GLY A 1 484 ? 3.726 -8.310 -11.319 1.00 89.75 484 GLY A O 1
ATOM 3880 N N . VAL A 1 485 ? 2.032 -8.571 -9.852 1.00 95.06 485 VAL A N 1
ATOM 3881 C CA . VAL A 1 485 ? 2.591 -7.751 -8.769 1.00 95.06 485 VAL A CA 1
ATOM 3882 C C . VAL A 1 485 ? 2.664 -8.549 -7.474 1.00 95.06 485 VAL A C 1
ATOM 3884 O O . VAL A 1 485 ? 3.760 -8.871 -7.029 1.00 95.06 485 VAL A O 1
ATOM 3887 N N . VAL A 1 486 ? 1.522 -8.910 -6.880 1.00 94.62 486 VAL A N 1
ATOM 3888 C CA . VAL A 1 486 ? 1.479 -9.516 -5.535 1.00 94.62 486 VAL A CA 1
ATOM 3889 C C . VAL A 1 486 ? 2.245 -10.836 -5.494 1.00 94.62 486 VAL A C 1
ATOM 3891 O O . VAL A 1 486 ? 3.126 -11.007 -4.653 1.00 94.62 486 VAL A O 1
ATOM 3894 N N . ALA A 1 487 ? 1.966 -11.739 -6.437 1.00 91.88 487 ALA A N 1
ATOM 3895 C CA . ALA A 1 487 ? 2.654 -13.024 -6.522 1.00 91.88 487 ALA A CA 1
ATOM 3896 C C . ALA A 1 487 ? 4.160 -12.853 -6.782 1.00 91.88 487 ALA A C 1
ATOM 3898 O O . ALA A 1 487 ? 4.960 -13.510 -6.132 1.00 91.88 487 ALA A O 1
ATOM 3899 N N . GLN A 1 488 ? 4.556 -11.918 -7.652 1.00 92.31 488 GLN A N 1
ATOM 3900 C CA . GLN A 1 488 ? 5.969 -11.675 -7.972 1.00 92.31 488 GLN A CA 1
ATOM 3901 C C . GLN A 1 488 ? 6.756 -11.127 -6.775 1.00 92.31 488 GLN A C 1
ATOM 3903 O O . GLN A 1 488 ? 7.853 -11.600 -6.481 1.00 92.31 488 GLN A O 1
ATOM 3908 N N . VAL A 1 489 ? 6.187 -10.154 -6.056 1.00 95.06 489 VAL A N 1
ATOM 3909 C CA . VAL A 1 489 ? 6.803 -9.579 -4.850 1.00 95.06 489 VAL A CA 1
ATOM 3910 C C . VAL A 1 489 ? 6.895 -10.634 -3.744 1.00 95.06 489 VAL A C 1
ATOM 3912 O O . VAL A 1 489 ? 7.920 -10.722 -3.063 1.00 95.06 489 VAL A O 1
ATOM 3915 N N . LYS A 1 490 ? 5.863 -11.475 -3.596 1.00 93.00 490 LYS A N 1
ATOM 3916 C CA . LYS A 1 490 ? 5.870 -12.610 -2.666 1.00 93.00 490 LYS A CA 1
ATOM 3917 C C . LYS A 1 490 ? 6.940 -13.640 -3.034 1.00 93.00 490 LYS A C 1
ATOM 3919 O O . LYS A 1 490 ? 7.706 -14.032 -2.163 1.00 93.00 490 LYS A O 1
ATOM 3924 N N . ASP A 1 491 ? 7.049 -14.021 -4.304 1.00 91.00 491 ASP A N 1
ATOM 3925 C CA . ASP A 1 491 ? 8.064 -14.967 -4.774 1.00 91.00 491 ASP A CA 1
ATOM 3926 C C . ASP A 1 491 ? 9.480 -14.452 -4.487 1.00 91.00 491 ASP A C 1
ATOM 3928 O O . ASP A 1 491 ? 10.334 -15.217 -4.040 1.00 91.00 491 ASP A O 1
ATOM 3932 N N . THR A 1 492 ? 9.730 -13.150 -4.673 1.00 92.19 492 THR A N 1
ATOM 3933 C CA . THR A 1 492 ? 11.000 -12.523 -4.279 1.00 92.19 492 THR A CA 1
ATOM 3934 C C . THR A 1 492 ? 11.230 -12.618 -2.770 1.00 92.19 492 THR A C 1
ATOM 3936 O O . THR A 1 492 ? 12.325 -12.998 -2.353 1.00 92.19 492 THR A O 1
ATOM 3939 N N . PHE A 1 493 ? 10.226 -12.314 -1.941 1.00 93.44 493 PHE A N 1
ATOM 3940 C CA . PHE A 1 493 ? 10.335 -12.455 -0.485 1.00 93.44 493 PHE A CA 1
ATOM 3941 C C . PHE A 1 493 ? 10.666 -13.897 -0.078 1.00 93.44 493 PHE A C 1
ATOM 3943 O O . PHE A 1 493 ? 11.631 -14.130 0.654 1.00 93.44 493 PHE A O 1
ATOM 3950 N N . ASP A 1 494 ? 9.907 -14.864 -0.591 1.00 91.62 494 ASP A N 1
ATOM 3951 C CA . ASP A 1 494 ? 10.085 -16.282 -0.295 1.00 91.62 494 ASP A CA 1
ATOM 3952 C C . ASP A 1 494 ? 11.459 -16.763 -0.777 1.00 91.62 494 ASP A C 1
ATOM 3954 O O . ASP A 1 494 ? 12.164 -17.457 -0.050 1.00 91.62 494 ASP A O 1
ATOM 3958 N N . TYR A 1 495 ? 11.899 -16.359 -1.969 1.00 90.12 495 TYR A N 1
ATOM 3959 C CA . TYR A 1 495 ? 13.228 -16.692 -2.479 1.00 90.12 495 TYR A CA 1
ATOM 3960 C C . TYR A 1 495 ? 14.351 -16.150 -1.582 1.00 90.12 495 TYR A C 1
ATOM 3962 O O . TYR A 1 495 ? 15.291 -16.879 -1.266 1.00 90.12 495 TYR A O 1
ATOM 3970 N N . MET A 1 496 ? 14.248 -14.894 -1.137 1.00 90.00 496 MET A N 1
ATOM 3971 C CA . MET A 1 496 ? 15.275 -14.246 -0.315 1.00 90.00 496 MET A CA 1
ATOM 3972 C C . MET A 1 496 ? 15.329 -14.768 1.124 1.00 90.00 496 MET A C 1
ATOM 3974 O O . MET A 1 496 ? 16.403 -14.777 1.726 1.00 90.00 496 MET A O 1
ATOM 3978 N N . PHE A 1 497 ? 14.185 -15.159 1.695 1.00 89.06 497 PHE A N 1
ATOM 3979 C CA . PHE A 1 497 ? 14.061 -15.454 3.126 1.00 89.06 497 PHE A CA 1
ATOM 3980 C C . PHE A 1 497 ? 13.567 -16.868 3.446 1.00 89.06 497 PHE A C 1
ATOM 3982 O O . PHE A 1 497 ? 13.268 -17.147 4.610 1.00 89.06 497 PHE A O 1
ATOM 3989 N N . ARG A 1 498 ? 13.528 -17.780 2.464 1.00 81.19 498 ARG A N 1
ATOM 3990 C CA . ARG A 1 498 ? 13.341 -19.217 2.706 1.00 81.19 498 ARG A CA 1
ATOM 3991 C C . ARG A 1 498 ? 14.361 -19.700 3.734 1.00 81.19 498 ARG A C 1
ATOM 3993 O O . ARG A 1 498 ? 15.560 -19.782 3.471 1.00 81.19 498 ARG A O 1
ATOM 4000 N N . THR A 1 499 ? 13.870 -20.076 4.906 1.00 51.22 499 THR A N 1
ATOM 4001 C CA . THR A 1 499 ? 14.600 -20.949 5.818 1.00 51.22 499 THR A CA 1
ATOM 4002 C C . THR A 1 499 ? 14.757 -22.291 5.116 1.00 51.22 499 THR A C 1
ATOM 4004 O O . THR A 1 499 ? 13.755 -22.964 4.870 1.00 51.22 499 THR A O 1
ATOM 4007 N N . ARG A 1 500 ? 15.992 -22.677 4.762 1.00 39.62 500 ARG A N 1
ATOM 4008 C CA . ARG A 1 500 ? 16.298 -24.087 4.480 1.00 39.62 500 ARG A CA 1
ATOM 4009 C C . ARG A 1 500 ? 15.817 -24.870 5.701 1.00 39.62 500 ARG A C 1
ATOM 4011 O O . ARG A 1 500 ? 16.347 -24.661 6.789 1.00 39.62 500 ARG A O 1
ATOM 4018 N N . SER A 1 501 ? 14.725 -25.603 5.516 1.00 34.03 501 SER A N 1
ATOM 4019 C CA . SER A 1 501 ? 14.152 -26.490 6.527 1.00 34.03 501 SER A CA 1
ATOM 4020 C C . SER A 1 501 ? 15.050 -27.703 6.676 1.00 34.03 501 SER A C 1
ATOM 4022 O O . SER A 1 501 ? 15.562 -28.151 5.621 1.00 34.03 501 SER A O 1
#

Secondary structure (DSSP, 8-state):
-HHHHHSTTSTTTT-HHHHHHHHHHHGGGHHHHHHHHHHHHHHHHHHHHHTTB-TTS-BS---HHHHHHHHHHHHHH--GGGTHHHHHHHHHHHHHHHHHHHHHHHHHHHHSS--TTSPPPP-HHHHHHHHHHHHHHHHHHT--SS-EEEEEEEEP---TT----TTS-TT---PPPEEEEEEEEE-----SS----PPPS-SEEEEEEEEEEEPPP----------------HHHHHHHHHHHHHS----EEEES-HHHHHHT--GGGTTSEEEEEPPPBTTBEEEEEEEE-SSPPSSGGG-EEEEHHHHHT-TTS-HHHHHHHHHHHHHHHHHHBTBTTB-TT--GGG-EEEEETTEEEEEEEEEEEESSS-TTS---PPPHHHHHH-S-HHHHHHHHHHHHHHHTS-GGGG--GGG---S-S-HHHHHHHHHHHHHHHHHHHHHHH-HHHHHHHHHHHHT-S--S--STTSHHHHHHHIIIIIHHHHHHHHHHH----

pLDDT: mean 76.22, std 17.59, range [29.95, 98.19]

InterPro domains:
  IPR056002 Domain of unknown function DUF7580 [PF24476] (127-489)